Protein AF-0000000084345693 (afdb_homodimer)

Secondary structure (DSSP, 8-state):
-HHHHHHHHHHHHHHHHTTS-GGG--HHHHHHHHT--HHHHHHH-SSHHHHHHHHHHHHHHHHHTT--STTTHHHHHHHHHHHHHHTHHHHHHHHHHS-HHHHHHHHHHHHHHHHHHHHHHHTTTS---HHHHHHHHHHHHHHHHHHHHHHHHTTT-S-HHHHHHHHHHHHTTHHHHHHHHHHHHHHHHHH-/-HHHHHHHHHHHHHHHHTTS-GGG--HHHHHHHHT--HHHHHHH-SSHHHHHHHHHHHHHHHHHTT--STTTHHHHHHHHHHHHHHTHHHHHHHHHHS-HHHHHHHHHHHHHHHHHHHHHHHTTTS---HHHHHHHHHHHHHHHHHHHHHHHHTTT-S-HHHHHHHHHHHHTTHHHHHHHHHHHHHHHHHH-

Radius of gyration: 23.38 Å; Cα contacts (8 Å, |Δi|>4): 373; chains: 2; bounding box: 59×57×54 Å

Foldseek 3Di:
DLVVVLVLLLVLLLVVLVPDFPVPDALVSSCVSSVHDSVVVVVNAVTSLRSLLCSLLVLLVVQLVPQQEPVRLLVSLLSSLVSCVVSLSSNLRCLVRDDPVSVLVSQLVNQLVSQLSHLCNLCVPFDADPVLSSVLSVVVSVVSVVLVNVCVVVSVPDRSVVVSVVVCVVCPPVSNVSSVVRRVVVVVVVVD/DLVVVLVLLLVLLLVVLVPDFPVPDALVSSCVSSVHDSVVVVVNAVTSLRSLLVSLLVLLVVQLVPQQEPVRLLVSLLSSLVSCVVSLSSNLRCLVRDDPVSVLVSQLVNQLVSQLSHLCNLCVPFDADPVLSSVLSVVVSVVSVVLVNVCVVVSVPDRSVVVSVVVCVVCPPVSNVSSVVRRVVVVVVVVD

Nearest PDB structures (foldseek):
  4mk6-assembly1_A-2  TM=8.616E-01  e=8.307E-09  Listeria monocytogenes EGD-e
  2iu5-assembly1_B  TM=7.153E-01  e=4.564E-06  Lactococcus lactis subsp. lactis Il1403
  5nz0-assembly1_A-2  TM=5.981E-01  e=1.327E-05  Mycobacterium tuberculosis H37Rv
  3cjd-assembly1_B  TM=5.965E-01  e=2.900E-03  Jannaschia sp. CCS1
  3bjb-assembly2_D  TM=6.018E-01  e=1.925E-02  Rhodococcus jostii RHA1

Sequence (384 aa):
MSLTTKRALEASLKNLLLKKPLDKITINDIAEDCQINRMTFYYHFKDIYDLVEWSCIEDARKALEGKKTYDTWQQGFLQIFEAMLENKPFIMNVYRSVSREQIEIYLYKLTYELLIGVIEEKSDGMTIHEEDKKFIADFYKYAFVGLMLDWIKKNMKEDPKVIIERLVLVMNGNITRALNSFHLDSNLSKTTMSLTTKRALEASLKNLLLKKPLDKITINDIAEDCQINRMTFYYHFKDIYDLVEWSCIEDARKALEGKKTYDTWQQGFLQIFEAMLENKPFIMNVYRSVSREQIEIYLYKLTYELLIGVIEEKSDGMTIHEEDKKFIADFYKYAFVGLMLDWIKKNMKEDPKVIIERLVLVMNGNITRALNSFHLDSNLSKTT

Solvent-accessible surface area (backbone atoms only — not comparable to full-atom values): 20480 Å² total; per-residue (Å²): 108,71,65,58,50,51,49,48,52,45,51,38,48,52,56,48,44,76,74,42,57,56,82,73,61,48,67,63,57,42,19,58,71,68,71,48,56,60,66,60,50,55,74,75,29,91,46,72,64,50,47,49,46,49,46,53,47,50,52,39,53,63,43,26,67,80,36,31,38,78,91,30,36,66,58,15,51,45,32,36,48,49,49,46,58,76,39,36,66,50,50,52,36,47,61,72,56,45,56,65,64,58,51,44,53,53,45,42,55,54,43,34,56,40,42,44,44,24,49,53,61,72,41,59,95,54,67,62,57,69,68,56,55,48,48,54,28,49,41,50,29,26,19,51,45,42,52,50,52,54,39,51,74,58,68,56,67,70,58,56,68,62,54,48,54,53,46,47,43,52,45,66,68,38,66,61,48,22,51,50,43,46,30,53,49,50,54,52,60,66,73,101,110,72,65,58,49,52,49,48,50,44,52,38,49,52,54,48,44,74,74,41,57,54,82,73,62,46,67,62,57,43,20,58,74,65,71,49,55,61,65,60,51,55,73,78,30,90,46,71,63,50,46,49,46,50,46,53,48,50,51,38,54,64,43,24,68,80,32,33,37,78,90,30,36,68,58,15,52,45,31,35,48,48,48,46,57,76,38,37,67,50,50,53,36,47,61,72,57,46,56,64,65,58,51,46,53,52,45,44,56,53,45,32,57,39,42,44,44,24,50,54,62,72,41,62,94,54,65,60,57,69,68,56,56,49,48,54,29,50,41,50,29,25,20,51,46,41,52,50,51,53,38,50,74,60,67,57,67,70,58,56,67,60,54,48,54,53,48,47,43,53,46,65,67,37,64,63,49,22,51,50,43,47,30,53,49,51,53,52,59,66,74,100

Structure (mmCIF, N/CA/C/O backbone):
data_AF-0000000084345693-model_v1
#
loop_
_entity.id
_entity.type
_entity.pdbx_description
1 polymer 'Transcriptional regulator, TetR family'
#
loop_
_atom_site.group_PDB
_atom_site.id
_atom_site.type_symbol
_atom_site.label_atom_id
_atom_site.label_alt_id
_atom_site.label_comp_id
_atom_site.label_asym_id
_atom_site.label_entity_id
_atom_site.label_seq_id
_atom_site.pdbx_PDB_ins_code
_atom_site.Cartn_x
_atom_site.Cartn_y
_atom_site.Cartn_z
_atom_site.occupancy
_atom_site.B_iso_or_equiv
_atom_site.auth_seq_id
_atom_site.auth_comp_id
_atom_site.auth_asym_id
_atom_site.auth_atom_id
_atom_site.pdbx_PDB_model_num
ATOM 1 N N . MET A 1 1 ? 10.227 28.703 21.922 1 51.41 1 MET A N 1
ATOM 2 C CA . MET A 1 1 ? 11.391 28.891 21.047 1 51.41 1 MET A CA 1
ATOM 3 C C . MET A 1 1 ? 11.562 27.688 20.125 1 51.41 1 MET A C 1
ATOM 5 O O . MET A 1 1 ? 11.75 27.859 18.922 1 51.41 1 MET A O 1
ATOM 9 N N . SER A 1 2 ? 11.281 26.469 20.703 1 73.19 2 SER A N 1
ATOM 10 C CA . SER A 1 2 ? 11.555 25.219 19.984 1 73.19 2 SER A CA 1
ATOM 11 C C . SER A 1 2 ? 10.562 25 18.844 1 73.19 2 SER A C 1
ATOM 13 O O . SER A 1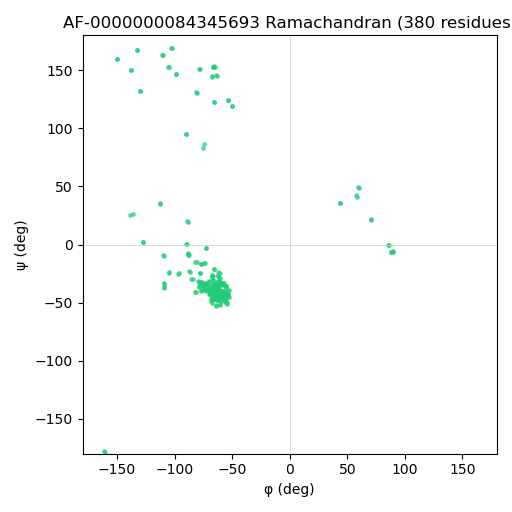 2 ? 10.969 24.766 17.703 1 73.19 2 SER A O 1
ATOM 15 N N . LEU A 1 3 ? 9.359 25.453 19.078 1 77.56 3 LEU A N 1
ATOM 16 C CA . LEU A 1 3 ? 8.352 25.219 18.047 1 77.56 3 LEU A CA 1
ATOM 17 C C . LEU A 1 3 ? 8.43 26.297 16.969 1 77.56 3 LEU A C 1
ATOM 19 O O . LEU A 1 3 ? 8.266 26.016 15.773 1 77.56 3 LEU A O 1
ATOM 23 N N . THR A 1 4 ? 8.844 27.422 17.406 1 87.06 4 THR A N 1
ATOM 24 C CA . THR A 1 4 ? 8.977 28.531 16.469 1 87.06 4 THR A CA 1
ATOM 25 C C . THR A 1 4 ? 10.109 28.266 15.469 1 87.06 4 THR A C 1
ATOM 27 O O . THR A 1 4 ? 9.961 28.516 14.273 1 87.06 4 THR A O 1
ATOM 30 N N . THR A 1 5 ? 11.148 27.75 16.016 1 91.56 5 THR A N 1
ATOM 31 C CA . THR A 1 5 ? 12.289 27.453 15.156 1 91.56 5 THR A CA 1
ATOM 32 C C . THR A 1 5 ? 11.938 26.344 14.156 1 91.56 5 THR A C 1
ATOM 34 O O . THR A 1 5 ? 12.266 26.438 12.977 1 91.56 5 THR A O 1
ATOM 37 N N . LYS A 1 6 ? 11.195 25.328 14.633 1 94.62 6 LYS A N 1
ATOM 38 C CA . LYS A 1 6 ? 10.805 24.234 13.75 1 94.62 6 LYS A CA 1
ATOM 39 C C . LYS A 1 6 ? 9.938 24.734 12.602 1 94.62 6 LYS A C 1
ATOM 41 O O . LYS A 1 6 ? 10.109 24.312 11.461 1 94.62 6 LYS A O 1
ATOM 46 N N . ARG A 1 7 ? 9.125 25.641 12.953 1 94.5 7 ARG A N 1
ATOM 47 C CA . ARG A 1 7 ? 8.227 26.188 11.938 1 94.5 7 ARG A CA 1
ATOM 48 C C . ARG A 1 7 ? 8.992 27.031 10.93 1 94.5 7 ARG A C 1
ATOM 50 O O . ARG A 1 7 ? 8.656 27.047 9.742 1 94.5 7 ARG A O 1
ATOM 57 N N . ALA A 1 8 ? 9.922 27.734 11.445 1 95.31 8 ALA A N 1
ATOM 58 C CA . ALA A 1 8 ? 10.766 28.531 10.555 1 95.31 8 ALA A CA 1
ATOM 59 C C . ALA A 1 8 ? 11.547 27.641 9.594 1 95.31 8 ALA A C 1
ATOM 61 O O . ALA A 1 8 ? 11.664 27.938 8.406 1 95.31 8 ALA A O 1
ATOM 62 N N . LEU A 1 9 ? 12.055 26.578 10.148 1 97.06 9 LEU A N 1
ATOM 63 C CA . LEU A 1 9 ? 12.797 25.625 9.328 1 97.06 9 LEU A CA 1
ATOM 64 C C . LEU A 1 9 ? 11.883 24.984 8.289 1 97.06 9 LEU A C 1
ATOM 66 O O . LEU A 1 9 ? 12.281 24.797 7.141 1 97.06 9 LEU A O 1
ATOM 70 N N . GLU A 1 10 ? 10.68 24.641 8.695 1 96.25 10 GLU A N 1
ATOM 71 C CA . GLU A 1 10 ? 9.695 24.094 7.773 1 96.25 10 GLU A CA 1
ATOM 72 C C . GLU A 1 10 ? 9.383 25.078 6.648 1 96.25 10 GLU A C 1
ATOM 74 O O . GLU A 1 10 ? 9.328 24.688 5.48 1 96.25 10 GLU A O 1
ATOM 79 N N . ALA A 1 11 ? 9.172 26.328 7.047 1 95.94 11 ALA A N 1
ATOM 80 C CA . ALA A 1 11 ? 8.859 27.359 6.062 1 95.94 11 ALA A CA 1
ATOM 81 C C . ALA A 1 11 ? 10 27.516 5.062 1 95.94 11 ALA A C 1
ATOM 83 O O . ALA A 1 11 ? 9.773 27.688 3.865 1 95.94 11 ALA A O 1
ATOM 84 N N . SER A 1 12 ? 11.172 27.5 5.602 1 97.25 12 SER A N 1
ATOM 85 C CA . SER A 1 12 ? 12.352 27.594 4.742 1 97.25 12 SER A CA 1
ATOM 86 C C . SER A 1 12 ? 12.422 26.438 3.764 1 97.25 12 SER A C 1
ATOM 88 O O . SER A 1 12 ? 12.664 26.625 2.57 1 97.25 12 SER A O 1
ATOM 90 N N . LEU A 1 13 ? 12.219 25.219 4.266 1 97.06 13 LEU A N 1
ATOM 91 C CA . LEU A 1 13 ? 12.211 24.016 3.42 1 97.06 13 LEU A CA 1
ATOM 92 C C . LEU A 1 13 ? 11.203 24.156 2.287 1 97.06 13 LEU A C 1
ATOM 94 O O . LEU A 1 13 ? 11.531 23.922 1.123 1 97.06 13 LEU A O 1
ATOM 98 N N . LYS A 1 14 ? 10.031 24.531 2.609 1 95.44 14 LYS A N 1
ATOM 99 C CA . LYS A 1 14 ? 8.961 24.641 1.623 1 95.44 14 LYS A CA 1
ATOM 100 C C . LYS A 1 14 ? 9.289 25.703 0.575 1 95.44 14 LYS A C 1
ATOM 102 O O . LYS A 1 14 ? 9 25.516 -0.611 1 95.44 14 LYS A O 1
ATOM 107 N N . ASN A 1 15 ? 9.898 26.781 1.023 1 95.69 15 ASN A N 1
ATOM 108 C CA . ASN A 1 15 ? 10.32 27.828 0.103 1 95.69 15 ASN A CA 1
ATOM 109 C C . ASN A 1 15 ? 11.406 27.344 -0.852 1 95.69 15 ASN A C 1
ATOM 111 O O . ASN A 1 15 ? 11.352 27.625 -2.051 1 95.69 15 ASN A O 1
ATOM 115 N N . LEU A 1 16 ? 12.367 26.688 -0.306 1 96.5 16 LEU A N 1
ATOM 116 C CA . LEU A 1 16 ? 13.477 26.188 -1.108 1 96.5 16 LEU A CA 1
ATOM 117 C C . LEU A 1 16 ? 13 25.156 -2.115 1 96.5 16 LEU A C 1
ATOM 119 O O . LEU A 1 16 ? 13.523 25.078 -3.23 1 96.5 16 LEU A O 1
ATOM 123 N N . LEU A 1 17 ? 12.008 24.359 -1.744 1 94.88 17 LEU A N 1
ATOM 124 C CA . LEU A 1 17 ? 11.484 23.297 -2.598 1 94.88 17 LEU A CA 1
ATOM 125 C C . LEU A 1 17 ? 10.812 23.875 -3.836 1 94.88 17 LEU A C 1
ATOM 127 O O . LEU A 1 17 ? 10.617 23.172 -4.832 1 94.88 17 LEU A O 1
ATOM 131 N N . LEU A 1 18 ? 10.414 25.141 -3.764 1 93.81 18 LEU A N 1
ATOM 132 C CA . LEU A 1 18 ? 9.844 25.812 -4.922 1 93.81 18 LEU A CA 1
ATOM 133 C C . LEU A 1 18 ? 10.922 26.141 -5.949 1 93.81 18 LEU A C 1
ATOM 135 O O . LEU A 1 18 ? 10.617 26.391 -7.117 1 93.81 18 LEU A O 1
ATOM 139 N N . LYS A 1 19 ? 12.156 26.078 -5.484 1 94.31 19 LYS A N 1
ATOM 140 C CA . LYS A 1 19 ? 13.258 26.531 -6.324 1 94.31 19 LYS A CA 1
ATOM 141 C C . LYS A 1 19 ? 14.109 25.375 -6.812 1 94.31 19 LYS A C 1
ATOM 143 O O . LYS A 1 19 ? 14.703 25.438 -7.891 1 94.31 19 LYS A O 1
ATOM 148 N N . LYS A 1 20 ? 14.25 24.359 -6.039 1 94.62 20 LYS A N 1
ATOM 149 C CA . LYS A 1 20 ? 15.086 23.219 -6.41 1 94.62 20 LYS A CA 1
ATOM 150 C C . LYS A 1 20 ? 14.562 21.922 -5.781 1 94.62 20 LYS A C 1
ATOM 152 O O . LYS A 1 20 ? 13.828 21.969 -4.793 1 94.62 20 LYS A O 1
ATOM 157 N N . PRO A 1 21 ? 14.992 20.797 -6.398 1 94.88 21 PRO A N 1
ATOM 158 C CA . PRO A 1 21 ? 14.547 19.516 -5.852 1 94.88 21 PRO A CA 1
ATOM 159 C C . PRO A 1 21 ? 15.109 19.234 -4.465 1 94.88 21 PRO A C 1
ATOM 161 O O . PRO A 1 21 ? 16.172 19.75 -4.109 1 94.88 21 PRO A O 1
ATOM 164 N N . LEU A 1 22 ? 14.344 18.453 -3.758 1 95 22 LEU A N 1
ATOM 165 C CA . LEU A 1 22 ? 14.656 18.141 -2.367 1 95 22 LEU A CA 1
ATOM 166 C C . LEU A 1 22 ? 16.078 17.609 -2.234 1 95 22 LEU A C 1
ATOM 168 O O . LEU A 1 22 ? 16.781 17.938 -1.284 1 95 22 LEU A O 1
ATOM 172 N N . ASP A 1 23 ? 16.516 16.766 -3.197 1 93.12 23 ASP A N 1
ATOM 173 C CA . ASP A 1 23 ? 17.812 16.094 -3.094 1 93.12 23 ASP A CA 1
ATOM 174 C C . ASP A 1 23 ? 18.953 17.062 -3.334 1 93.12 23 ASP A C 1
ATOM 176 O O . ASP A 1 23 ? 20.125 16.734 -3.119 1 93.12 23 ASP A O 1
ATOM 180 N N . LYS A 1 24 ? 18.688 18.25 -3.629 1 95.69 24 LYS A N 1
ATOM 181 C CA . LYS A 1 24 ? 19.688 19.281 -3.857 1 95.69 24 LYS A CA 1
ATOM 182 C C . LYS A 1 24 ? 19.688 20.312 -2.725 1 95.69 24 LYS A C 1
ATOM 184 O O . LYS A 1 24 ? 20.531 21.219 -2.695 1 95.69 24 LYS A O 1
ATOM 189 N N . ILE A 1 25 ? 18.719 20.234 -1.863 1 96.88 25 ILE A N 1
ATOM 190 C CA . ILE A 1 25 ? 18.656 21.141 -0.722 1 96.88 25 ILE A CA 1
ATOM 191 C C . ILE A 1 25 ? 19.578 20.656 0.387 1 96.88 25 ILE A C 1
ATOM 193 O O . ILE A 1 25 ? 19.562 19.469 0.735 1 96.88 25 ILE A O 1
ATOM 197 N N . THR A 1 26 ? 20.406 21.531 0.919 1 96.12 26 THR A N 1
ATOM 198 C CA . THR A 1 26 ? 21.312 21.188 2.004 1 96.12 26 THR A CA 1
ATOM 199 C C . THR A 1 26 ? 20.891 21.859 3.305 1 96.12 26 THR A C 1
ATOM 201 O O . THR A 1 26 ? 20.062 22.781 3.291 1 96.12 26 THR A O 1
ATOM 204 N N . ILE A 1 27 ? 21.438 21.328 4.359 1 97 27 ILE A N 1
ATOM 205 C CA . ILE A 1 27 ? 21.188 21.953 5.656 1 97 27 ILE A CA 1
ATOM 206 C C . ILE A 1 27 ? 21.719 23.391 5.656 1 97 27 ILE A C 1
ATOM 208 O O . ILE A 1 27 ? 21.109 24.281 6.258 1 97 27 ILE A O 1
ATOM 212 N N . ASN A 1 28 ? 22.797 23.562 4.953 1 96.38 28 ASN A N 1
ATOM 213 C CA . ASN A 1 28 ? 23.344 24.906 4.832 1 96.38 28 ASN A CA 1
ATOM 214 C C . ASN A 1 28 ? 22.359 25.844 4.137 1 96.38 28 ASN A C 1
ATOM 216 O O . ASN A 1 28 ? 22.234 27.016 4.523 1 96.38 28 ASN A O 1
ATOM 220 N N . ASP A 1 29 ? 21.719 25.438 3.125 1 97.31 29 ASP A N 1
ATOM 221 C CA . ASP A 1 29 ? 20.703 26.25 2.436 1 97.31 29 ASP A CA 1
ATOM 222 C C . ASP A 1 29 ? 19.625 26.703 3.4 1 97.31 29 ASP A C 1
ATOM 224 O O . ASP A 1 29 ? 19.234 27.875 3.4 1 97.31 29 ASP A O 1
ATOM 228 N N . ILE A 1 30 ? 19.156 25.781 4.219 1 97.31 30 ILE A N 1
ATOM 229 C CA . ILE A 1 30 ? 18.078 26.047 5.152 1 97.31 30 ILE A CA 1
ATOM 230 C C . ILE A 1 30 ? 18.547 27.016 6.238 1 97.31 30 ILE A C 1
ATOM 232 O O . ILE A 1 30 ? 17.859 27.984 6.566 1 97.31 30 ILE A O 1
ATOM 236 N N . ALA A 1 31 ? 19.719 26.656 6.785 1 96.56 31 ALA A N 1
ATOM 237 C CA . ALA A 1 31 ? 20.281 27.5 7.836 1 96.56 31 ALA A CA 1
ATOM 238 C C . ALA A 1 31 ? 20.5 28.938 7.348 1 96.56 31 ALA A C 1
ATOM 240 O O . ALA A 1 31 ? 20.172 29.891 8.055 1 96.56 31 ALA A O 1
ATOM 241 N N . GLU A 1 32 ? 21.031 29.094 6.18 1 96.69 32 GLU A N 1
ATOM 242 C CA . GLU A 1 32 ? 21.266 30.406 5.59 1 96.69 32 GLU A CA 1
ATOM 243 C C . GLU A 1 32 ? 19.969 31.156 5.367 1 96.69 32 GLU A C 1
ATOM 245 O O . GLU A 1 32 ? 19.859 32.344 5.672 1 96.69 32 GLU A O 1
ATOM 250 N N . ASP A 1 33 ? 19 30.469 4.883 1 96.19 33 ASP A N 1
ATOM 251 C CA . ASP A 1 33 ? 17.703 31.062 4.605 1 96.19 33 ASP A CA 1
ATOM 252 C C . ASP A 1 33 ? 17.031 31.562 5.891 1 96.19 33 ASP A C 1
ATOM 254 O O . ASP A 1 33 ? 16.359 32.594 5.891 1 96.19 33 ASP A O 1
ATOM 258 N N . CYS A 1 34 ? 17.219 30.828 6.949 1 95.88 34 CYS A N 1
ATOM 259 C CA . CYS A 1 34 ? 16.625 31.156 8.234 1 95.88 34 CYS A CA 1
ATOM 260 C C . CYS A 1 34 ? 17.547 32.094 9.039 1 95.88 34 CYS A C 1
ATOM 262 O O . CYS A 1 34 ? 17.172 32.531 10.117 1 95.88 34 CYS A O 1
ATOM 264 N N . GLN A 1 35 ? 18.75 32.281 8.492 1 95.06 35 GLN A N 1
ATOM 265 C CA . GLN A 1 35 ? 19.734 33.125 9.172 1 95.06 35 GLN A CA 1
ATOM 266 C C . GLN A 1 35 ? 20.062 32.562 10.555 1 95.06 35 GLN A C 1
ATOM 268 O O . GLN A 1 35 ? 20.016 33.281 11.547 1 95.06 35 GLN A O 1
ATOM 273 N N . ILE A 1 36 ? 20.328 31.281 10.555 1 94.19 36 ILE A N 1
ATOM 274 C CA . ILE A 1 36 ? 20.719 30.609 11.789 1 94.19 36 ILE A CA 1
ATOM 275 C C . ILE A 1 36 ? 21.953 29.75 11.531 1 94.19 36 ILE A C 1
ATOM 277 O O . ILE A 1 36 ? 22.375 29.578 10.383 1 94.19 36 ILE A O 1
ATOM 281 N N . ASN A 1 37 ? 22.531 29.328 12.594 1 92.56 37 ASN A N 1
ATOM 282 C CA . ASN A 1 37 ? 23.656 28.406 12.516 1 92.56 37 ASN A CA 1
ATOM 283 C C . ASN A 1 37 ? 23.188 26.984 12.234 1 92.56 37 ASN A C 1
ATOM 285 O O . ASN A 1 37 ? 22.109 26.578 12.68 1 92.56 37 ASN A O 1
ATOM 289 N N . ARG A 1 38 ? 24.078 26.188 11.555 1 93.69 38 ARG A N 1
ATOM 290 C CA . ARG A 1 38 ? 23.75 24.797 11.242 1 93.69 38 ARG A CA 1
ATOM 291 C C . ARG A 1 38 ? 23.547 23.984 12.516 1 93.69 38 ARG A C 1
ATOM 293 O O . ARG A 1 38 ? 22.75 23.047 12.539 1 93.69 38 ARG A O 1
ATOM 300 N N . MET A 1 39 ? 24.188 24.406 13.578 1 94.19 39 MET A N 1
ATOM 301 C CA . MET A 1 39 ? 24.078 23.703 14.852 1 94.19 39 MET A CA 1
ATOM 302 C C . MET A 1 39 ? 22.656 23.797 15.398 1 94.19 39 MET A C 1
ATOM 304 O O . MET A 1 39 ? 22.172 22.859 16.031 1 94.19 39 MET A O 1
ATOM 308 N N . THR A 1 40 ? 22.109 24.906 15.109 1 94.5 40 THR A N 1
ATOM 309 C CA . THR A 1 40 ? 20.719 25.078 15.531 1 94.5 40 THR A CA 1
ATOM 310 C C . THR A 1 40 ? 19.812 24.094 14.82 1 94.5 40 THR A C 1
ATOM 312 O O . THR A 1 40 ? 18.875 23.562 15.422 1 94.5 40 THR A O 1
ATOM 315 N N . PHE A 1 41 ? 20.062 23.828 13.5 1 96.62 41 PHE A N 1
ATOM 316 C CA . PHE A 1 41 ? 19.297 22.828 12.766 1 96.62 41 PHE A CA 1
ATOM 317 C C . PHE A 1 41 ? 19.406 21.469 13.445 1 96.62 41 PHE A C 1
ATOM 319 O O . PHE A 1 41 ? 18.391 20.797 13.664 1 96.62 41 PHE A O 1
ATOM 326 N N . TYR A 1 42 ? 20.578 21.125 13.922 1 95 42 TYR A N 1
ATOM 327 C CA . TYR A 1 42 ? 20.844 19.797 14.461 1 95 42 TYR A CA 1
ATOM 328 C C . TYR A 1 42 ? 20.266 19.625 15.852 1 95 42 TYR A C 1
ATOM 330 O O . TYR A 1 42 ? 20.109 18.516 16.344 1 95 42 TYR A O 1
ATOM 338 N N . TYR A 1 43 ? 19.969 20.75 16.422 1 95.12 43 TYR A N 1
ATOM 339 C CA . TYR A 1 43 ? 19.266 20.703 17.703 1 95.12 43 TYR A CA 1
ATOM 340 C C . TYR A 1 43 ? 17.859 20.156 17.547 1 95.12 43 TYR A C 1
ATOM 342 O O . TYR A 1 43 ? 17.312 19.531 18.453 1 95.12 43 TYR A O 1
ATOM 350 N N . HIS A 1 44 ? 17.328 20.344 16.375 1 95.69 44 HIS A N 1
ATOM 351 C CA . HIS A 1 44 ? 15.93 20.031 16.156 1 95.69 44 HIS A CA 1
ATOM 352 C C . HIS A 1 44 ? 15.766 18.797 15.273 1 95.69 44 HIS A C 1
ATOM 354 O O . HIS A 1 44 ? 14.836 18.016 15.461 1 95.69 44 HIS A O 1
ATOM 360 N N . PHE A 1 45 ? 16.641 18.672 14.289 1 96.88 45 PHE A N 1
ATOM 361 C CA . PHE A 1 45 ? 16.484 17.594 13.312 1 96.88 45 PHE A CA 1
ATOM 362 C C . PHE A 1 45 ? 17.828 16.953 13.008 1 96.88 45 PHE A C 1
ATOM 364 O O . PHE A 1 45 ? 18.859 17.625 13 1 96.88 45 PHE A O 1
ATOM 371 N N . LYS A 1 46 ? 17.75 15.625 12.672 1 96.19 46 LYS A N 1
ATOM 372 C CA . LYS A 1 46 ? 18.969 14.875 12.359 1 96.19 46 LYS A CA 1
ATOM 373 C C . LYS A 1 46 ? 19.438 15.164 10.945 1 96.19 46 LYS A C 1
ATOM 375 O O . LYS A 1 46 ? 20.641 15.172 10.672 1 96.19 46 LYS A O 1
ATOM 380 N N . ASP A 1 47 ? 18.594 15.344 10.031 1 94.88 47 ASP A N 1
ATOM 381 C CA . ASP A 1 47 ? 18.859 15.625 8.625 1 94.88 47 ASP A CA 1
ATOM 382 C C . ASP A 1 47 ? 17.641 16.234 7.941 1 94.88 47 ASP A C 1
ATOM 384 O O . ASP A 1 47 ? 16.625 16.516 8.594 1 94.88 47 ASP A O 1
ATOM 388 N N . ILE A 1 48 ? 17.734 16.484 6.734 1 94.44 48 ILE A N 1
ATOM 389 C CA . ILE A 1 48 ? 16.672 17.125 5.961 1 94.44 48 ILE A CA 1
ATOM 390 C C . ILE A 1 48 ? 15.438 16.234 5.938 1 94.44 48 ILE A C 1
ATOM 392 O O . ILE A 1 48 ? 14.312 16.734 5.992 1 94.44 48 ILE A O 1
ATOM 396 N N . TYR A 1 49 ? 15.609 14.961 5.961 1 91.81 49 TYR A N 1
ATOM 397 C CA . TYR A 1 49 ? 14.5 14.031 5.875 1 91.81 49 TYR A CA 1
ATOM 398 C C . TYR A 1 49 ? 13.719 13.984 7.18 1 91.81 49 TYR A C 1
ATOM 400 O O . TYR A 1 49 ? 12.5 13.781 7.176 1 91.81 49 TYR A O 1
ATOM 408 N N . ASP A 1 50 ? 14.438 14.117 8.164 1 94.19 50 ASP A N 1
ATOM 409 C CA . ASP A 1 50 ? 13.773 14.266 9.453 1 94.19 50 ASP A CA 1
ATOM 410 C C . ASP A 1 50 ? 12.859 15.484 9.469 1 94.19 50 ASP A C 1
ATOM 412 O O . ASP A 1 50 ? 11.734 15.422 9.969 1 94.19 50 ASP A O 1
ATOM 416 N N . LEU A 1 51 ? 13.352 16.578 8.953 1 95.88 51 LEU A N 1
ATOM 417 C CA . LEU A 1 51 ? 12.562 17.797 8.828 1 95.88 51 LEU A CA 1
ATOM 418 C C . LEU A 1 51 ? 11.359 17.578 7.926 1 95.88 51 LEU A C 1
ATOM 420 O O . LEU A 1 51 ? 10.25 18.031 8.234 1 95.88 51 LEU A O 1
ATOM 424 N N . VAL A 1 52 ? 11.5 16.891 6.832 1 94.44 52 VAL A N 1
ATOM 425 C CA . VAL A 1 52 ? 10.414 16.578 5.898 1 94.44 52 VAL A CA 1
ATOM 426 C C . VAL A 1 52 ? 9.336 15.766 6.609 1 94.44 52 VAL A C 1
ATOM 428 O O . VAL A 1 52 ? 8.148 16.094 6.527 1 94.44 52 VAL A O 1
ATOM 431 N N . GLU A 1 53 ? 9.758 14.734 7.242 1 92.12 53 GLU A N 1
ATOM 432 C CA . GLU A 1 53 ? 8.828 13.883 7.973 1 92.12 53 GLU A CA 1
ATOM 433 C C . GLU A 1 53 ? 8.016 14.688 8.984 1 92.12 53 GLU A C 1
ATOM 435 O O . GLU A 1 53 ? 6.793 14.578 9.039 1 92.12 53 GLU A O 1
ATOM 440 N N . TRP A 1 54 ? 8.711 15.422 9.734 1 92.75 54 TRP A N 1
ATOM 441 C CA . TRP A 1 54 ? 8.047 16.25 10.742 1 92.75 54 TRP A CA 1
ATOM 442 C C . TRP A 1 54 ? 7.055 17.203 10.094 1 92.75 54 TRP A C 1
ATOM 444 O O . TRP A 1 54 ? 5.934 17.375 10.57 1 92.75 54 TRP A O 1
ATOM 454 N N . SER A 1 55 ? 7.465 17.844 9.047 1 93.06 55 SER A N 1
ATOM 455 C CA . SER A 1 55 ? 6.621 18.797 8.336 1 93.06 55 SER A CA 1
ATOM 456 C C . SER A 1 55 ? 5.332 18.141 7.855 1 93.06 55 SER A C 1
ATOM 458 O O . SER A 1 55 ? 4.246 18.688 8.023 1 93.06 55 SER A O 1
ATOM 460 N N . CYS A 1 56 ? 5.469 16.984 7.277 1 87.88 56 CYS A N 1
ATOM 461 C CA . CYS A 1 56 ? 4.312 16.25 6.766 1 87.88 56 CYS A CA 1
ATOM 462 C C . CYS A 1 56 ? 3.357 15.883 7.895 1 87.88 56 CYS A C 1
ATOM 464 O O . CYS A 1 56 ? 2.15 16.109 7.789 1 87.88 56 CYS A O 1
ATOM 466 N N . ILE A 1 57 ? 3.891 15.383 8.906 1 85.12 57 ILE A N 1
ATOM 467 C CA . ILE A 1 57 ? 3.084 14.914 10.031 1 85.12 57 ILE A CA 1
ATOM 468 C C . ILE A 1 57 ? 2.396 16.094 10.703 1 85.12 57 ILE A C 1
ATOM 470 O O . ILE A 1 57 ? 1.202 16.047 11.008 1 85.12 57 ILE A O 1
ATOM 474 N N . GLU A 1 58 ? 3.164 17.094 10.867 1 88.44 58 GLU A N 1
ATOM 475 C CA . GLU A 1 58 ? 2.623 18.281 11.523 1 88.44 58 GLU A CA 1
ATOM 476 C C . GLU A 1 58 ? 1.509 18.906 10.695 1 88.44 58 GLU A C 1
ATOM 478 O O . GLU A 1 58 ? 0.472 19.312 11.234 1 88.44 58 GLU A O 1
ATOM 483 N N . ASP A 1 59 ? 1.697 19.047 9.422 1 87.56 59 ASP A N 1
ATOM 484 C CA . ASP A 1 59 ? 0.678 19.609 8.531 1 87.56 59 ASP A CA 1
ATOM 485 C C . ASP A 1 59 ? -0.592 18.75 8.555 1 87.56 59 ASP A C 1
ATOM 487 O O . ASP A 1 59 ? -1.701 19.297 8.594 1 87.56 59 ASP A O 1
ATOM 491 N N . ALA A 1 60 ? -0.405 17.5 8.523 1 83.62 60 ALA A N 1
ATOM 492 C CA . ALA A 1 60 ? -1.538 16.578 8.547 1 83.62 60 ALA A CA 1
ATOM 493 C C . ALA A 1 60 ? -2.279 16.656 9.883 1 83.62 60 ALA A C 1
ATOM 495 O O . ALA A 1 60 ? -3.512 16.609 9.914 1 83.62 60 ALA A O 1
ATOM 496 N N . ARG A 1 61 ? -1.528 16.656 10.914 1 84 61 ARG A N 1
ATOM 497 C CA . ARG A 1 61 ? -2.127 16.75 12.242 1 84 61 ARG A CA 1
ATOM 498 C C . ARG A 1 61 ? -2.961 18.031 12.367 1 84 61 ARG A C 1
ATOM 500 O O . ARG A 1 61 ? -4.066 18 12.914 1 84 61 ARG A O 1
ATOM 507 N N . LYS A 1 62 ? -2.375 19.094 11.898 1 87.5 62 LYS A N 1
ATOM 508 C CA . LYS A 1 62 ? -3.098 20.375 11.922 1 87.5 62 LYS A CA 1
ATOM 509 C C . LYS A 1 62 ? -4.387 20.281 11.117 1 87.5 62 LYS A C 1
ATOM 511 O O . LYS A 1 62 ? -5.422 20.812 11.523 1 87.5 62 LYS A O 1
ATOM 516 N N . ALA A 1 63 ? -4.289 19.609 10.023 1 85.94 63 ALA A N 1
ATOM 517 C CA . ALA A 1 63 ? -5.441 19.484 9.141 1 85.94 63 ALA A CA 1
ATOM 518 C C . ALA A 1 63 ? -6.516 18.594 9.758 1 85.94 63 ALA A C 1
ATOM 520 O O . ALA A 1 63 ? -7.711 18.844 9.594 1 85.94 63 ALA A O 1
ATOM 521 N N . LEU A 1 64 ? -6.18 17.469 10.383 1 83.31 64 LEU A N 1
ATOM 522 C CA . LEU A 1 64 ? -7.102 16.5 10.969 1 83.31 64 LEU A CA 1
ATOM 523 C C . LEU A 1 64 ? -7.938 17.141 12.07 1 83.31 64 LEU A C 1
ATOM 525 O O . LEU A 1 64 ? -9.094 16.766 12.273 1 83.31 64 LEU A O 1
ATOM 529 N N . GLU A 1 65 ? -7.508 18.172 12.68 1 76.25 65 GLU A N 1
ATOM 530 C CA . GLU A 1 65 ? -8.242 18.969 13.664 1 76.25 65 GLU A CA 1
ATOM 531 C C . GLU A 1 65 ? -8.992 18.062 14.648 1 76.25 65 GLU A C 1
ATOM 533 O O . GLU A 1 65 ? -10.156 18.312 14.953 1 76.25 65 GLU A O 1
ATOM 538 N N . GLY A 1 66 ? -8.477 16.984 15 1 73.88 66 GLY A N 1
ATOM 539 C CA . GLY A 1 66 ? -9.086 16.125 15.992 1 73.88 66 GLY A CA 1
ATOM 540 C C . GLY A 1 66 ? -10.125 15.18 15.414 1 73.88 66 GLY A C 1
ATOM 541 O O . GLY A 1 66 ? -10.82 14.477 16.156 1 73.88 66 GLY A O 1
ATOM 542 N N . LYS A 1 67 ? -10.281 15.305 14.172 1 77.06 67 LYS A N 1
ATOM 543 C CA . LYS A 1 67 ? -11.234 14.406 13.531 1 77.06 67 LYS A CA 1
ATOM 544 C C . LYS A 1 67 ? -10.672 13 13.398 1 77.06 67 LYS A C 1
ATOM 546 O O . LYS A 1 67 ? -10.062 12.656 12.383 1 77.06 67 LYS A O 1
ATOM 551 N N . LYS A 1 68 ? -10.844 12.203 14.43 1 79.31 68 LYS A N 1
ATOM 552 C CA . LYS A 1 68 ? -10.312 10.844 14.43 1 79.31 68 LYS A CA 1
ATOM 553 C C . LYS A 1 68 ? -11.305 9.859 15.031 1 79.31 68 LYS A C 1
ATOM 555 O O . LYS A 1 68 ? -10.914 8.82 15.57 1 79.31 68 LYS A O 1
ATOM 560 N N . THR A 1 69 ? -12.547 10.312 14.906 1 80.62 69 THR A N 1
ATOM 561 C CA . THR A 1 69 ? -13.578 9.414 15.43 1 80.62 69 THR A CA 1
ATOM 562 C C . THR A 1 69 ? -14.266 8.672 14.289 1 80.62 69 THR A C 1
ATOM 564 O O . THR A 1 69 ? -14.133 9.047 13.125 1 80.62 69 THR A O 1
ATOM 567 N N . TYR A 1 70 ? -15.031 7.703 14.695 1 80.69 70 TYR A N 1
ATOM 568 C CA . TYR A 1 70 ? -15.742 6.863 13.734 1 80.69 70 TYR A CA 1
ATOM 569 C C . TYR A 1 70 ? -16.719 7.688 12.898 1 80.69 70 TYR A C 1
ATOM 571 O O . TYR A 1 70 ? -16.891 7.426 11.711 1 80.69 70 TYR A O 1
ATOM 579 N N . ASP A 1 71 ? -17.219 8.703 13.531 1 84.44 71 ASP A N 1
ATOM 580 C CA . ASP A 1 71 ? -18.25 9.492 12.852 1 84.44 71 ASP A CA 1
ATOM 581 C C . ASP A 1 71 ? -17.609 10.609 12.016 1 84.44 71 ASP A C 1
ATOM 583 O O . ASP A 1 71 ? -18.281 11.219 11.18 1 84.44 71 ASP A O 1
ATOM 587 N N . THR A 1 72 ? -16.297 10.789 12.203 1 86.56 72 THR A N 1
ATOM 588 C CA . THR A 1 72 ? -15.703 11.961 11.562 1 86.56 72 THR A CA 1
ATOM 589 C C . THR A 1 72 ? -14.5 11.562 10.719 1 86.56 72 THR A C 1
ATOM 591 O O . THR A 1 72 ? -13.852 12.414 10.109 1 86.56 72 THR A O 1
ATOM 594 N N . TRP A 1 73 ? -14.188 10.266 10.648 1 85.88 73 TRP A N 1
ATOM 595 C CA . TRP A 1 73 ? -12.969 9.812 9.977 1 85.88 73 TRP A CA 1
ATOM 596 C C . TRP A 1 73 ? -12.961 10.25 8.516 1 85.88 73 TRP A C 1
ATOM 598 O O . TRP A 1 73 ? -11.906 10.555 7.961 1 85.88 73 TRP A O 1
ATOM 608 N N . GLN A 1 74 ? -14.102 10.281 7.879 1 88.88 74 GLN A N 1
ATOM 609 C CA . GLN A 1 74 ? -14.188 10.68 6.48 1 88.88 74 GLN A CA 1
ATOM 610 C C . GLN A 1 74 ? -13.758 12.133 6.293 1 88.88 74 GLN A C 1
ATOM 612 O O . GLN A 1 74 ? -13.055 12.461 5.34 1 88.88 74 GLN A O 1
ATOM 617 N N . GLN A 1 75 ? -14.234 12.953 7.203 1 89.56 75 GLN A N 1
ATOM 618 C CA . GLN A 1 75 ? -13.844 14.359 7.172 1 89.56 75 GLN A CA 1
ATOM 619 C C . GLN A 1 75 ? -12.352 14.531 7.449 1 89.56 75 GLN A C 1
ATOM 621 O O . GLN A 1 75 ? -11.695 15.375 6.84 1 89.56 75 GLN A O 1
ATOM 626 N N . GLY A 1 76 ? -11.906 13.758 8.367 1 88.62 76 GLY A N 1
ATOM 627 C CA . GLY A 1 76 ? -10.484 13.781 8.664 1 88.62 76 GLY A CA 1
ATOM 628 C C . GLY A 1 76 ? -9.617 13.438 7.473 1 88.62 76 GLY A C 1
ATOM 629 O O . GLY A 1 76 ? -8.672 14.164 7.16 1 88.62 76 GLY A O 1
ATOM 630 N N . PHE A 1 77 ? -9.953 12.383 6.766 1 90 77 PHE A N 1
ATOM 631 C CA . PHE A 1 77 ? -9.188 11.961 5.594 1 90 77 PHE A CA 1
ATOM 632 C C . PHE A 1 77 ? -9.289 13 4.484 1 90 77 PHE A C 1
ATOM 634 O O . PHE A 1 77 ? -8.305 13.281 3.795 1 90 77 PHE A O 1
ATOM 641 N N . LEU A 1 78 ? -10.5 13.523 4.328 1 93.44 78 LEU A N 1
ATOM 642 C CA . LEU A 1 78 ? -10.672 14.57 3.324 1 93.44 78 LEU A CA 1
ATOM 643 C C . LEU A 1 78 ? -9.773 15.766 3.629 1 93.44 78 LEU A C 1
ATOM 645 O O . LEU A 1 78 ? -9.117 16.297 2.73 1 93.44 78 LEU A O 1
ATOM 649 N N . GLN A 1 79 ? -9.703 16.156 4.832 1 92 79 GLN A N 1
ATOM 650 C CA . GLN A 1 79 ? -8.883 17.297 5.242 1 92 79 GLN A CA 1
ATOM 651 C C . GLN A 1 79 ? -7.402 17.031 4.973 1 92 79 GLN A C 1
ATOM 653 O O . GLN A 1 79 ? -6.652 17.938 4.629 1 92 79 GLN A O 1
ATOM 658 N N . ILE A 1 80 ? -7.016 15.766 5.145 1 90.75 80 ILE A N 1
ATOM 659 C CA . ILE A 1 80 ? -5.633 15.406 4.855 1 90.75 80 ILE A CA 1
ATOM 660 C C . ILE A 1 80 ? -5.348 15.594 3.369 1 90.75 80 ILE A C 1
ATOM 662 O O . ILE A 1 80 ? -4.336 16.188 2.994 1 90.75 80 ILE A O 1
ATOM 666 N N . PHE A 1 81 ? -6.246 15.094 2.525 1 93.88 81 PHE A N 1
ATOM 667 C CA . PHE A 1 81 ? -6.102 15.266 1.086 1 93.88 81 PHE A CA 1
ATOM 668 C C . PHE A 1 81 ? -6.047 16.75 0.72 1 93.88 81 PHE A C 1
ATOM 670 O O . PHE A 1 81 ? -5.219 17.156 -0.093 1 93.88 81 PHE A O 1
ATOM 677 N N . GLU A 1 82 ? -6.879 17.453 1.35 1 93.44 82 GLU A N 1
ATOM 678 C CA . GLU A 1 82 ? -6.941 18.891 1.06 1 93.44 82 GLU A CA 1
ATOM 679 C C . GLU A 1 82 ? -5.664 19.594 1.509 1 93.44 82 GLU A C 1
ATOM 681 O O . GLU A 1 82 ? -5.168 20.484 0.819 1 93.44 82 GLU A O 1
ATOM 686 N N . ALA A 1 83 ? -5.203 19.219 2.633 1 91.12 83 ALA A N 1
ATOM 687 C CA . ALA A 1 83 ? -3.949 19.797 3.123 1 91.12 83 ALA A CA 1
ATOM 688 C C . ALA A 1 83 ? -2.801 19.484 2.168 1 91.12 83 ALA A C 1
ATOM 690 O O . ALA A 1 83 ? -1.929 20.328 1.943 1 91.12 83 ALA A O 1
ATOM 691 N N . MET A 1 84 ? -2.752 18.297 1.663 1 93.12 84 MET A N 1
ATOM 692 C CA . MET A 1 84 ? -1.735 17.906 0.687 1 93.12 84 MET A CA 1
ATOM 693 C C . MET A 1 84 ? -1.862 18.75 -0.585 1 93.12 84 MET A C 1
ATOM 695 O O . MET A 1 84 ? -0.857 19.172 -1.152 1 93.12 84 MET A O 1
ATOM 699 N N . LEU A 1 85 ? -3.107 18.906 -0.963 1 93.88 85 LEU A N 1
ATOM 700 C CA . LEU A 1 85 ? -3.354 19.703 -2.162 1 93.88 85 LEU A CA 1
ATOM 701 C C . LEU A 1 85 ? -2.879 21.141 -1.967 1 93.88 85 LEU A C 1
ATOM 703 O O . LEU A 1 85 ? -2.303 21.734 -2.879 1 93.88 85 LEU A O 1
ATOM 707 N N . GLU A 1 86 ? -3.107 21.703 -0.832 1 91.81 86 GLU A N 1
ATOM 708 C CA . GLU A 1 86 ? -2.691 23.062 -0.502 1 91.81 86 GLU A CA 1
ATOM 709 C C . GLU A 1 86 ? -1.173 23.203 -0.566 1 91.81 86 GLU A C 1
ATOM 711 O O . GLU A 1 86 ? -0.658 24.297 -0.854 1 91.81 86 GLU A O 1
ATOM 716 N N . ASN A 1 87 ? -0.487 22.156 -0.32 1 91.75 87 ASN A N 1
ATOM 717 C CA . ASN A 1 87 ? 0.971 22.141 -0.355 1 91.75 87 ASN A CA 1
ATOM 718 C C . ASN A 1 87 ? 1.499 21.281 -1.497 1 91.75 87 ASN A C 1
ATOM 720 O O . ASN A 1 87 ? 2.488 20.562 -1.334 1 91.75 87 ASN A O 1
ATOM 724 N N . LYS A 1 88 ? 0.824 21.297 -2.564 1 94.5 88 LYS A N 1
ATOM 725 C CA . LYS A 1 88 ? 1.076 20.391 -3.689 1 94.5 88 LYS A CA 1
ATOM 726 C C . LYS A 1 88 ? 2.535 20.453 -4.129 1 94.5 88 LYS A C 1
ATOM 728 O O . LYS A 1 88 ? 3.182 19.422 -4.316 1 94.5 88 LYS A O 1
ATOM 733 N N . PRO A 1 89 ? 3.146 21.688 -4.262 1 93.62 89 PRO A N 1
ATOM 734 C CA . PRO A 1 89 ? 4.543 21.719 -4.695 1 93.62 89 PRO A CA 1
ATOM 735 C C . PRO A 1 89 ? 5.477 20.969 -3.748 1 93.62 89 PRO A C 1
ATOM 737 O O . PRO A 1 89 ? 6.383 20.266 -4.195 1 93.62 89 PRO A O 1
ATOM 740 N N . PHE A 1 90 ? 5.215 21.188 -2.539 1 94.19 90 PHE A N 1
ATOM 741 C CA . PHE A 1 90 ? 6 20.484 -1.525 1 94.19 90 PHE A CA 1
ATOM 742 C C . PHE A 1 90 ? 5.82 18.984 -1.646 1 94.19 90 PHE A C 1
ATOM 744 O O . PHE A 1 90 ? 6.801 18.234 -1.695 1 94.19 90 PHE A O 1
ATOM 751 N N . ILE A 1 91 ? 4.59 18.484 -1.761 1 94.25 91 ILE A N 1
ATOM 752 C CA . ILE A 1 91 ? 4.262 17.078 -1.792 1 94.25 91 ILE A CA 1
ATOM 753 C C . ILE A 1 91 ? 4.852 16.438 -3.047 1 94.25 91 ILE A C 1
ATOM 755 O O . ILE A 1 91 ? 5.484 15.375 -2.977 1 94.25 91 ILE A O 1
ATOM 759 N N . MET A 1 92 ? 4.695 17.094 -4.125 1 95.56 92 MET A N 1
ATOM 760 C CA . MET A 1 92 ? 5.176 16.562 -5.395 1 95.56 92 MET A CA 1
ATOM 761 C C . MET A 1 92 ? 6.695 16.469 -5.41 1 95.56 92 MET A C 1
ATOM 763 O O . MET A 1 92 ? 7.262 15.516 -5.945 1 95.56 92 MET A O 1
ATOM 767 N N . ASN A 1 93 ? 7.34 17.453 -4.867 1 94.75 93 ASN A N 1
ATOM 768 C CA . ASN A 1 93 ? 8.797 17.438 -4.801 1 94.75 93 ASN A CA 1
ATOM 769 C C . ASN A 1 93 ? 9.305 16.297 -3.92 1 94.75 93 ASN A C 1
ATOM 771 O O . ASN A 1 93 ? 10.25 15.594 -4.289 1 94.75 93 ASN A O 1
ATOM 775 N N . VAL A 1 94 ? 8.688 16.156 -2.803 1 93.31 94 VAL A N 1
ATOM 776 C CA . VAL A 1 94 ? 9.047 15.055 -1.906 1 93.31 94 VAL A CA 1
ATOM 777 C C . VAL A 1 94 ? 8.805 13.719 -2.602 1 93.31 94 VAL A C 1
ATOM 779 O O . VAL A 1 94 ? 9.664 12.828 -2.572 1 93.31 94 VAL A O 1
ATOM 782 N N . TYR A 1 95 ? 7.684 13.602 -3.275 1 94.75 95 TYR A N 1
ATOM 783 C CA . TYR A 1 95 ? 7.305 12.375 -3.969 1 94.75 95 TYR A CA 1
ATOM 784 C C . TYR A 1 95 ? 8.344 12 -5.023 1 94.75 95 TYR A C 1
ATOM 786 O O . TYR A 1 95 ? 8.648 10.82 -5.207 1 94.75 95 TYR A O 1
ATOM 794 N N . ARG A 1 96 ? 8.938 12.961 -5.625 1 93.31 96 ARG A N 1
ATOM 795 C CA . ARG A 1 96 ? 9.875 12.727 -6.719 1 93.31 96 ARG A CA 1
ATOM 796 C C . ARG A 1 96 ? 11.289 12.484 -6.188 1 93.31 96 ARG A C 1
ATOM 798 O O . ARG A 1 96 ? 12.094 11.828 -6.84 1 93.31 96 ARG A O 1
ATOM 805 N N . SER A 1 97 ? 11.547 12.961 -5.016 1 92.06 97 SER A N 1
ATOM 806 C CA . SER A 1 97 ? 12.938 13 -4.559 1 92.06 97 SER A CA 1
ATOM 807 C C . SER A 1 97 ? 13.211 11.906 -3.533 1 92.06 97 SER A C 1
ATOM 809 O O . SER A 1 97 ? 14.367 11.547 -3.299 1 92.06 97 SER A O 1
ATOM 811 N N . VAL A 1 98 ? 12.203 11.5 -2.896 1 91 98 VAL A N 1
ATOM 812 C CA . VAL A 1 98 ? 12.391 10.539 -1.817 1 91 98 VAL A CA 1
ATOM 813 C C . VAL A 1 98 ? 11.945 9.148 -2.283 1 91 98 VAL A C 1
ATOM 815 O O . VAL A 1 98 ? 11.109 9.031 -3.184 1 91 98 VAL A O 1
ATOM 818 N N . SER A 1 99 ? 12.555 8.109 -1.684 1 90.62 99 SER A N 1
ATOM 819 C CA . SER A 1 99 ? 12.203 6.742 -2.059 1 90.62 99 SER A CA 1
ATOM 820 C C . SER A 1 99 ? 10.758 6.426 -1.687 1 90.62 99 SER A C 1
ATOM 822 O O . SER A 1 99 ? 10.211 7 -0.74 1 90.62 99 SER A O 1
ATOM 824 N N . ARG A 1 100 ? 10.148 5.496 -2.428 1 92.31 100 ARG A N 1
ATOM 825 C CA . ARG A 1 100 ? 8.789 5.035 -2.168 1 92.31 100 ARG A CA 1
ATOM 826 C C . ARG A 1 100 ? 8.648 4.516 -0.742 1 92.31 100 ARG A C 1
ATOM 828 O O . ARG A 1 100 ? 7.648 4.785 -0.072 1 92.31 100 ARG A O 1
ATOM 835 N N . GLU A 1 101 ? 9.57 3.861 -0.294 1 91.06 101 GLU A N 1
ATOM 836 C CA . GLU A 1 101 ? 9.547 3.305 1.055 1 91.06 101 GLU A CA 1
ATOM 837 C C . GLU A 1 101 ? 9.5 4.41 2.107 1 91.06 101 GLU A C 1
ATOM 839 O O . GLU A 1 101 ? 8.75 4.312 3.08 1 91.06 101 GLU A O 1
ATOM 844 N N . GLN A 1 102 ? 10.289 5.379 1.876 1 89.44 102 GLN A N 1
ATOM 845 C CA . GLN A 1 102 ? 10.344 6.473 2.842 1 89.44 102 GLN A CA 1
ATOM 846 C C . GLN A 1 102 ? 9.031 7.254 2.859 1 89.44 102 GLN A C 1
ATOM 848 O O . GLN A 1 102 ? 8.547 7.637 3.926 1 89.44 102 GLN A O 1
ATOM 853 N N . ILE A 1 103 ? 8.5 7.48 1.782 1 92.5 103 ILE A N 1
ATOM 854 C CA . ILE A 1 103 ? 7.223 8.188 1.697 1 92.5 103 ILE A CA 1
ATOM 855 C C . ILE A 1 103 ? 6.137 7.375 2.404 1 92.5 103 ILE A C 1
ATOM 857 O O . ILE A 1 103 ? 5.305 7.934 3.125 1 92.5 103 ILE A O 1
ATOM 861 N N . GLU A 1 104 ? 6.133 6.152 2.156 1 93.56 104 GLU A N 1
ATOM 862 C CA . GLU A 1 104 ? 5.168 5.281 2.826 1 93.56 104 GLU A CA 1
ATOM 863 C C . GLU A 1 104 ? 5.289 5.387 4.344 1 93.56 104 GLU A C 1
ATOM 865 O O . GLU A 1 104 ? 4.281 5.434 5.051 1 93.56 104 GLU A O 1
ATOM 870 N N . ILE A 1 105 ? 6.473 5.426 4.809 1 89.69 105 ILE A N 1
ATOM 871 C CA . ILE A 1 105 ? 6.699 5.516 6.246 1 89.69 105 ILE A CA 1
ATOM 872 C C . ILE A 1 105 ? 6.035 6.777 6.797 1 89.69 105 ILE A C 1
ATOM 874 O O . ILE A 1 105 ? 5.367 6.73 7.832 1 89.69 105 ILE A O 1
ATOM 878 N N . TYR A 1 106 ? 6.191 7.883 6.066 1 87.75 106 TYR A N 1
ATOM 879 C CA . TYR A 1 106 ? 5.57 9.133 6.48 1 87.75 106 TYR A CA 1
ATOM 880 C C . TYR A 1 106 ? 4.055 9.008 6.516 1 87.75 106 TYR A C 1
ATOM 882 O O . TYR A 1 106 ? 3.416 9.391 7.5 1 87.75 106 TYR A O 1
ATOM 890 N N . LEU A 1 107 ? 3.516 8.43 5.5 1 91.75 107 LEU A N 1
ATOM 891 C CA . LEU A 1 107 ? 2.064 8.352 5.359 1 91.75 107 LEU A CA 1
ATOM 892 C C . LEU A 1 107 ? 1.482 7.305 6.301 1 91.75 107 LEU A C 1
ATOM 894 O O . LEU A 1 107 ? 0.374 7.473 6.816 1 91.75 107 LEU A O 1
ATOM 898 N N . TYR A 1 108 ? 2.209 6.227 6.504 1 93 108 TYR A N 1
ATOM 899 C CA . TYR A 1 108 ? 1.753 5.184 7.418 1 93 108 TYR A CA 1
ATOM 900 C C . TYR A 1 108 ? 1.569 5.734 8.828 1 93 108 TYR A C 1
ATOM 902 O O . TYR A 1 108 ? 0.582 5.422 9.5 1 93 108 TYR A O 1
ATOM 910 N N . LYS A 1 109 ? 2.504 6.48 9.281 1 88.25 109 LYS A N 1
ATOM 911 C CA . LYS A 1 109 ? 2.414 7.047 10.625 1 88.25 109 LYS A CA 1
ATOM 912 C C . LYS A 1 109 ? 1.161 7.902 10.781 1 88.25 109 LYS A C 1
ATOM 914 O O . LYS A 1 109 ? 0.416 7.754 11.75 1 88.25 109 LYS A O 1
ATOM 919 N N . LEU A 1 110 ? 0.962 8.711 9.789 1 83.5 110 LEU A N 1
ATOM 920 C CA . LEU A 1 110 ? -0.174 9.625 9.789 1 83.5 110 LEU A CA 1
ATOM 921 C C . LEU A 1 110 ? -1.491 8.852 9.766 1 83.5 110 LEU A C 1
ATOM 923 O O . LEU A 1 110 ? -2.383 9.117 10.578 1 83.5 110 LEU A O 1
ATOM 927 N N . THR A 1 111 ? -1.671 7.973 8.859 1 89.25 111 THR A N 1
ATOM 928 C CA . THR A 1 111 ? -2.926 7.258 8.648 1 89.25 111 THR A CA 1
ATOM 929 C C . THR A 1 111 ? -3.184 6.27 9.781 1 89.25 111 THR A C 1
ATOM 931 O O . THR A 1 111 ? -4.328 6.078 10.195 1 89.25 111 THR A O 1
ATOM 934 N N . TYR A 1 112 ? -2.064 5.699 10.281 1 90.25 112 TYR A N 1
ATOM 935 C CA . TYR A 1 112 ? -2.217 4.742 11.375 1 90.25 112 TYR A CA 1
ATOM 936 C C . TYR A 1 112 ? -2.812 5.41 12.602 1 90.25 112 TYR A C 1
ATOM 938 O O . TYR A 1 112 ? -3.703 4.855 13.25 1 90.25 112 TYR A O 1
ATOM 946 N N . GLU A 1 113 ? -2.338 6.539 12.922 1 84.56 113 GLU A N 1
ATOM 947 C CA . GLU A 1 113 ? -2.836 7.266 14.086 1 84.56 113 GLU A CA 1
ATOM 948 C C . GLU A 1 113 ? -4.332 7.531 13.977 1 84.56 113 GLU A C 1
ATOM 950 O O . GLU A 1 113 ? -5.07 7.391 14.953 1 84.56 113 GLU A O 1
ATOM 955 N N . LEU A 1 114 ? -4.781 7.879 12.836 1 86.19 114 LEU A N 1
ATOM 956 C CA . LEU A 1 114 ? -6.199 8.125 12.602 1 86.19 114 LEU A CA 1
ATOM 957 C C . LEU A 1 114 ? -7.008 6.84 12.742 1 86.19 114 LEU A C 1
ATOM 959 O O . LEU A 1 114 ? -8.023 6.809 13.438 1 86.19 114 LEU A O 1
ATOM 963 N N . LEU A 1 115 ? -6.539 5.773 12.148 1 91.81 115 LEU A N 1
ATOM 964 C CA . LEU A 1 115 ? -7.262 4.508 12.086 1 91.81 115 LEU A CA 1
ATOM 965 C C . LEU A 1 115 ? -7.332 3.855 13.461 1 91.81 115 LEU A C 1
ATOM 967 O O . LEU A 1 115 ? -8.383 3.348 13.859 1 91.81 115 LEU A O 1
ATOM 971 N N . ILE A 1 116 ? -6.199 3.918 14.164 1 91.31 116 ILE A N 1
ATOM 972 C CA . ILE A 1 116 ? -6.168 3.26 15.461 1 91.31 116 ILE A CA 1
ATOM 973 C C . ILE A 1 116 ? -7.09 3.994 16.438 1 91.31 116 ILE A C 1
ATOM 975 O O . ILE A 1 116 ? -7.719 3.373 17.297 1 91.31 116 ILE A O 1
ATOM 979 N N . GLY A 1 117 ? -7.145 5.332 16.344 1 87.94 117 GLY A N 1
ATOM 980 C CA . GLY A 1 117 ? -8.094 6.09 17.141 1 87.94 117 GLY A CA 1
ATOM 981 C C . GLY A 1 117 ? -9.531 5.664 16.922 1 87.94 117 GLY A C 1
ATOM 982 O O . GLY A 1 117 ? -10.289 5.484 17.875 1 87.94 117 GLY A O 1
ATOM 983 N N . VAL A 1 118 ? -9.922 5.438 15.648 1 90 118 VAL A N 1
ATOM 984 C CA . VAL A 1 118 ? -11.266 5.004 15.289 1 90 118 VAL A CA 1
ATOM 985 C C . VAL A 1 118 ? -11.516 3.6 15.828 1 90 118 VAL A C 1
ATOM 987 O O . VAL A 1 118 ? -12.578 3.324 16.391 1 90 118 VAL A O 1
ATOM 990 N N . ILE A 1 119 ? -10.57 2.723 15.695 1 93.81 119 ILE A N 1
ATOM 991 C CA . ILE A 1 119 ? -10.68 1.325 16.094 1 93.81 119 ILE A CA 1
ATOM 992 C C . ILE A 1 119 ? -10.844 1.238 17.625 1 93.81 119 ILE A C 1
ATOM 994 O O . ILE A 1 119 ? -11.68 0.488 18.125 1 93.81 119 ILE A O 1
ATOM 998 N N . GLU A 1 120 ? -10.031 1.997 18.312 1 92.5 120 GLU A N 1
ATOM 999 C CA . GLU A 1 120 ? -10.109 2.006 19.781 1 92.5 120 GLU A CA 1
ATOM 1000 C C . GLU A 1 120 ? -11.461 2.531 20.25 1 92.5 120 GLU A C 1
ATOM 1002 O O . GLU A 1 120 ? -12.047 1.991 21.188 1 92.5 120 GLU A O 1
ATOM 1007 N N . GLU A 1 121 ? -11.898 3.541 19.609 1 92.12 121 GLU A N 1
ATOM 1008 C CA . GLU A 1 121 ? -13.203 4.094 19.953 1 92.12 121 GLU A CA 1
ATOM 1009 C C . GLU A 1 121 ? -14.312 3.066 1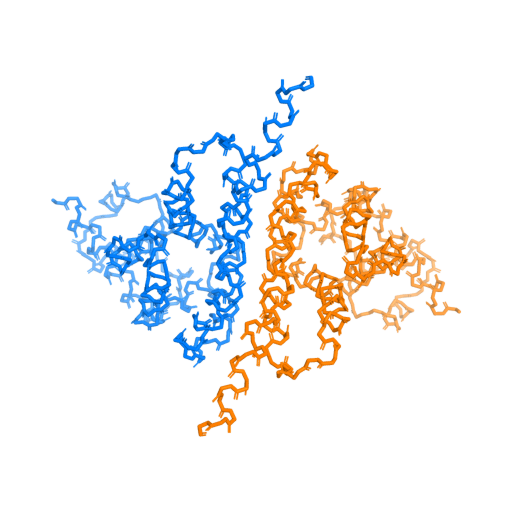9.75 1 92.12 121 GLU A C 1
ATOM 1011 O O . GLU A 1 121 ? -15.156 2.871 20.625 1 92.12 121 GLU A O 1
ATOM 1016 N N . LYS A 1 122 ? -14.336 2.363 18.656 1 91.94 122 LYS A N 1
ATOM 1017 C CA . LYS A 1 122 ? -15.406 1.441 18.281 1 91.94 122 LYS A CA 1
ATOM 1018 C C . LYS A 1 122 ? -15.289 0.126 19.047 1 91.94 122 LYS A C 1
ATOM 1020 O O . LYS A 1 122 ? -16.266 -0.617 19.172 1 91.94 122 LYS A O 1
ATOM 1025 N N . SER A 1 123 ? -14.102 -0.129 19.453 1 93.31 123 SER A N 1
ATOM 1026 C CA . SER A 1 123 ? -13.898 -1.399 20.141 1 93.31 123 SER A CA 1
ATOM 1027 C C . SER A 1 123 ? -14.117 -1.252 21.641 1 93.31 123 SER A C 1
ATOM 1029 O O . SER A 1 123 ? -13.914 -2.203 22.406 1 93.31 123 SER A O 1
ATOM 1031 N N . ASP A 1 124 ? -14.438 -0.041 21.984 1 90.62 124 ASP A N 1
ATOM 1032 C CA . ASP A 1 124 ? -14.695 0.182 23.406 1 90.62 124 ASP A CA 1
ATOM 1033 C C . ASP A 1 124 ? -15.734 -0.797 23.938 1 90.62 124 ASP A C 1
ATOM 1035 O O . ASP A 1 124 ? -16.797 -0.967 23.328 1 90.62 124 ASP A O 1
ATOM 1039 N N . GLY A 1 125 ? -15.328 -1.514 24.984 1 89.81 125 GLY A N 1
ATOM 1040 C CA . GLY A 1 125 ? -16.234 -2.467 25.594 1 89.81 125 GLY A CA 1
ATOM 1041 C C . GLY A 1 125 ? -16.156 -3.854 24.984 1 89.81 125 GLY A C 1
ATOM 1042 O O . GLY A 1 125 ? -16.828 -4.781 25.438 1 89.81 125 GLY A O 1
ATOM 1043 N N . MET A 1 126 ? -15.414 -3.943 24 1 91.56 126 MET A N 1
ATOM 1044 C CA . MET A 1 126 ? -15.227 -5.25 23.359 1 91.56 126 MET A CA 1
ATOM 1045 C C . MET A 1 126 ? -13.93 -5.895 23.828 1 91.56 126 MET A C 1
ATOM 1047 O O . MET A 1 126 ? -12.953 -5.203 24.125 1 91.56 126 MET A O 1
ATOM 1051 N N . THR A 1 127 ? -13.906 -7.148 23.922 1 90.56 127 THR A N 1
ATOM 1052 C CA . THR A 1 127 ? -12.688 -7.902 24.188 1 90.56 127 THR A CA 1
ATOM 1053 C C . THR A 1 127 ? -11.984 -8.289 22.891 1 90.56 127 THR A C 1
ATOM 1055 O O . THR A 1 127 ? -12.352 -9.273 22.25 1 90.56 127 THR A O 1
ATOM 1058 N N . ILE A 1 128 ? -11.07 -7.5 22.531 1 92 128 ILE A N 1
ATOM 1059 C CA . ILE A 1 128 ? -10.273 -7.738 21.328 1 92 128 ILE A CA 1
ATOM 1060 C C . ILE A 1 128 ? -8.789 -7.609 21.672 1 92 128 ILE A C 1
ATOM 1062 O O . ILE A 1 128 ? -8.375 -6.668 22.359 1 92 128 ILE A O 1
ATOM 1066 N N . HIS A 1 129 ? -8.07 -8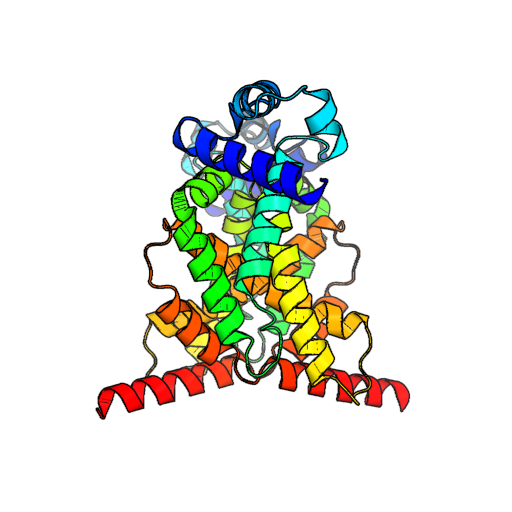.586 21.219 1 92.38 129 HIS A N 1
ATOM 1067 C CA . HIS A 1 129 ? -6.629 -8.539 21.469 1 92.38 129 HIS A CA 1
ATOM 1068 C C . HIS A 1 129 ? -5.996 -7.34 20.766 1 92.38 129 HIS A C 1
ATOM 1070 O O . HIS A 1 129 ? -6.406 -6.973 19.656 1 92.38 129 HIS A O 1
ATOM 1076 N N . GLU A 1 130 ? -4.988 -6.77 21.391 1 93.69 130 GLU A N 1
ATOM 1077 C CA . GLU A 1 130 ? -4.273 -5.625 20.828 1 93.69 130 GLU A CA 1
ATOM 1078 C C . GLU A 1 130 ? -3.689 -5.953 19.453 1 93.69 130 GLU A C 1
ATOM 1080 O O . GLU A 1 130 ? -3.699 -5.109 18.562 1 93.69 130 GLU A O 1
ATOM 1085 N N . GLU A 1 131 ? -3.311 -7.137 19.281 1 93.94 131 GLU A N 1
ATOM 1086 C CA . GLU A 1 131 ? -2.707 -7.559 18.016 1 93.94 131 GLU A CA 1
ATOM 1087 C C . GLU A 1 131 ? -3.738 -7.578 16.891 1 93.94 131 GLU A C 1
ATOM 1089 O O . GLU A 1 131 ? -3.408 -7.309 15.742 1 93.94 131 GLU A O 1
ATOM 1094 N N . ASP A 1 132 ? -4.969 -7.887 17.312 1 94.88 132 ASP A N 1
ATOM 1095 C CA . ASP A 1 132 ? -6.039 -7.91 16.312 1 94.88 132 ASP A CA 1
ATOM 1096 C C . ASP A 1 132 ? -6.438 -6.496 15.898 1 94.88 132 ASP A C 1
ATOM 1098 O O . ASP A 1 132 ? -6.68 -6.23 14.719 1 94.88 132 ASP A O 1
ATOM 1102 N N . LYS A 1 133 ? -6.461 -5.582 16.859 1 95.38 133 LYS A N 1
ATOM 1103 C CA . LYS A 1 133 ? -6.719 -4.18 16.547 1 95.38 133 LYS A CA 1
ATOM 1104 C C . LYS A 1 133 ? -5.645 -3.615 15.625 1 95.38 133 LYS A C 1
ATOM 1106 O O . LYS A 1 133 ? -5.957 -2.924 14.648 1 95.38 133 LYS A O 1
ATOM 1111 N N . LYS A 1 134 ? -4.453 -3.961 15.945 1 96 134 LYS A N 1
ATOM 1112 C CA . LYS A 1 134 ? -3.324 -3.512 15.133 1 96 134 LYS A CA 1
ATOM 1113 C C . LYS A 1 134 ? -3.412 -4.066 13.711 1 96 134 LYS A C 1
ATOM 1115 O O . LYS A 1 134 ? -3.096 -3.369 12.75 1 96 134 LYS A O 1
ATOM 1120 N N . PHE A 1 135 ? -3.834 -5.262 13.609 1 96.06 135 PHE A N 1
ATOM 1121 C CA . PHE A 1 135 ? -3.965 -5.891 12.297 1 96.06 135 PHE A CA 1
ATOM 1122 C C . PHE A 1 135 ? -5 -5.16 11.453 1 96.06 135 PHE A C 1
ATOM 1124 O O . PHE A 1 135 ? -4.766 -4.891 10.273 1 96.06 135 PHE A O 1
ATOM 1131 N N . ILE A 1 136 ? -6.105 -4.844 12.055 1 96.06 136 ILE A N 1
ATOM 1132 C CA . ILE A 1 136 ? -7.156 -4.113 11.352 1 96.06 136 ILE A CA 1
ATOM 1133 C C . ILE A 1 136 ? -6.629 -2.752 10.906 1 96.06 136 ILE A C 1
ATOM 1135 O O . ILE A 1 136 ? -6.812 -2.359 9.75 1 96.06 136 ILE A O 1
ATOM 1139 N N . ALA A 1 137 ? -5.953 -2.098 11.805 1 95.44 137 ALA A N 1
ATOM 1140 C CA . ALA A 1 137 ? -5.402 -0.782 11.492 1 95.44 137 ALA A CA 1
ATOM 1141 C C . ALA A 1 137 ? -4.398 -0.868 10.352 1 95.44 137 ALA A C 1
ATOM 1143 O O . ALA A 1 137 ? -4.426 -0.048 9.43 1 95.44 137 ALA A O 1
ATOM 1144 N N . ASP A 1 138 ? -3.572 -1.837 10.383 1 96.19 138 ASP A N 1
ATOM 1145 C CA . ASP A 1 138 ? -2.549 -2.021 9.359 1 96.19 138 ASP A CA 1
ATOM 1146 C C . ASP A 1 138 ? -3.182 -2.301 8 1 96.19 138 ASP A C 1
ATOM 1148 O O . ASP A 1 138 ? -2.746 -1.756 6.984 1 96.19 138 ASP A O 1
ATOM 1152 N N . PHE A 1 139 ? -4.156 -3.127 8.039 1 95.94 139 PHE A N 1
ATOM 1153 C CA . PHE A 1 139 ? -4.836 -3.475 6.797 1 95.94 139 PHE A CA 1
ATOM 1154 C C . PHE A 1 139 ? -5.363 -2.227 6.098 1 95.94 139 PHE A C 1
ATOM 1156 O O . PHE A 1 139 ? -5.098 -2.012 4.914 1 95.94 139 PHE A O 1
ATOM 1163 N N . TYR A 1 140 ? -6.02 -1.399 6.793 1 95.31 140 TYR A N 1
ATOM 1164 C CA . TYR A 1 140 ? -6.629 -0.211 6.207 1 95.31 140 TYR A CA 1
ATOM 1165 C C . TYR A 1 140 ? -5.586 0.872 5.957 1 95.31 140 TYR A C 1
ATOM 1167 O O . TYR A 1 140 ? -5.699 1.646 5.004 1 95.31 140 TYR A O 1
ATOM 1175 N N . LYS A 1 141 ? -4.613 0.887 6.824 1 95.5 141 LYS A N 1
ATOM 1176 C CA . LYS A 1 141 ? -3.49 1.795 6.602 1 95.5 141 LYS A CA 1
ATOM 1177 C C . LYS A 1 141 ? -2.861 1.568 5.23 1 95.5 141 LYS A C 1
ATOM 1179 O O . LYS A 1 141 ? -2.555 2.525 4.516 1 95.5 141 LYS A O 1
ATOM 1184 N N . TYR A 1 142 ? -2.693 0.351 4.863 1 96.44 142 TYR A N 1
ATOM 1185 C CA . TYR A 1 142 ? -2.121 0.022 3.562 1 96.44 142 TYR A CA 1
ATOM 1186 C C . TYR A 1 142 ? -3.021 0.508 2.434 1 96.44 142 TYR A C 1
ATOM 1188 O O . TYR A 1 142 ? -2.547 1.116 1.471 1 96.44 142 TYR A O 1
ATOM 1196 N N . ALA A 1 143 ? -4.27 0.207 2.57 1 96.12 143 ALA A N 1
ATOM 1197 C CA . ALA A 1 143 ? -5.23 0.592 1.542 1 96.12 143 ALA A CA 1
ATOM 1198 C C . ALA A 1 143 ? -5.293 2.109 1.39 1 96.12 143 ALA A C 1
ATOM 1200 O O . ALA A 1 143 ? -5.273 2.627 0.271 1 96.12 143 ALA A O 1
ATOM 1201 N N . PHE A 1 144 ? -5.281 2.818 2.494 1 94.81 144 PHE A N 1
ATOM 1202 C CA . PHE A 1 144 ? -5.395 4.273 2.482 1 94.81 144 PHE A CA 1
ATOM 1203 C C . PHE A 1 144 ? -4.156 4.906 1.865 1 94.81 144 PHE A C 1
ATOM 1205 O O . PHE A 1 144 ? -4.262 5.805 1.027 1 94.81 144 PHE A O 1
ATOM 1212 N N . VAL A 1 145 ? -3.082 4.434 2.309 1 96.19 145 VAL A N 1
ATOM 1213 C CA . VAL A 1 145 ? -1.831 4.984 1.799 1 96.19 145 VAL A CA 1
ATOM 1214 C C . VAL A 1 145 ? -1.697 4.672 0.31 1 96.19 145 VAL A C 1
ATOM 1216 O O . VAL A 1 145 ? -1.247 5.516 -0.47 1 96.19 145 VAL A O 1
ATOM 1219 N N . GLY A 1 146 ? -2.059 3.426 -0.066 1 96.44 146 GLY A N 1
ATOM 1220 C CA . GLY A 1 146 ? -2.078 3.1 -1.482 1 96.44 146 GLY A CA 1
ATOM 1221 C C . GLY A 1 146 ? -2.916 4.059 -2.305 1 96.44 146 GLY A C 1
ATOM 1222 O O . GLY A 1 146 ? -2.486 4.512 -3.369 1 96.44 146 GLY A O 1
ATOM 1223 N N . LEU A 1 147 ? -4.051 4.414 -1.803 1 96.19 147 LEU A N 1
ATOM 1224 C CA . LEU A 1 147 ? -4.953 5.348 -2.473 1 96.19 147 LEU A CA 1
ATOM 1225 C C . LEU A 1 147 ? -4.32 6.73 -2.58 1 96.19 147 LEU A C 1
ATOM 1227 O O . LEU A 1 147 ? -4.383 7.367 -3.635 1 96.19 147 LEU A O 1
ATOM 1231 N N . MET A 1 148 ? -3.709 7.156 -1.518 1 95.81 148 MET A N 1
ATOM 1232 C CA . MET A 1 148 ? -3.07 8.469 -1.49 1 95.81 148 MET A CA 1
ATOM 1233 C C . MET A 1 148 ? -1.923 8.539 -2.49 1 95.81 148 MET A C 1
ATOM 1235 O O . MET A 1 148 ? -1.801 9.508 -3.236 1 95.81 148 MET A O 1
ATOM 1239 N N . LEU A 1 149 ? -1.132 7.551 -2.498 1 96.62 149 LEU A N 1
ATOM 1240 C CA . LEU A 1 149 ? 0.032 7.535 -3.377 1 96.62 149 LEU A CA 1
ATOM 1241 C C . LEU A 1 149 ? -0.394 7.473 -4.84 1 96.62 149 LEU A C 1
ATOM 1243 O O . LEU A 1 149 ? 0.244 8.078 -5.703 1 96.62 149 LEU A O 1
ATOM 1247 N N . ASP A 1 150 ? -1.427 6.668 -5.078 1 96.19 150 ASP A N 1
ATOM 1248 C CA . ASP A 1 150 ? -1.952 6.617 -6.438 1 96.19 150 ASP A CA 1
ATOM 1249 C C . ASP A 1 150 ? -2.441 7.992 -6.891 1 96.19 150 ASP A C 1
ATOM 1251 O O . ASP A 1 150 ? -2.215 8.391 -8.031 1 96.19 150 ASP A O 1
ATOM 1255 N N . TRP A 1 151 ? -3.074 8.703 -6.012 1 97.44 151 TRP A N 1
ATOM 1256 C CA . TRP A 1 151 ? -3.568 10.055 -6.266 1 97.44 151 TRP A CA 1
ATOM 1257 C C . TRP A 1 151 ? -2.412 11.016 -6.523 1 97.44 151 TRP A C 1
ATOM 1259 O O . TRP A 1 151 ? -2.459 11.812 -7.465 1 97.44 151 TRP A O 1
ATOM 1269 N N . ILE A 1 152 ? -1.377 10.922 -5.781 1 96.88 152 ILE A N 1
ATOM 1270 C CA . ILE A 1 152 ? -0.194 11.758 -5.938 1 96.88 152 ILE A CA 1
ATOM 1271 C C . ILE A 1 152 ? 0.482 11.453 -7.273 1 96.88 152 ILE A C 1
ATOM 1273 O O . ILE A 1 152 ? 0.869 12.367 -8 1 96.88 152 ILE A O 1
ATOM 1277 N N . LYS A 1 153 ? 0.608 10.195 -7.531 1 96 153 LYS A N 1
ATOM 1278 C CA . LYS A 1 153 ? 1.234 9.75 -8.773 1 96 153 LYS A CA 1
ATOM 1279 C C . LYS A 1 153 ? 0.545 10.359 -9.992 1 96 153 LYS A C 1
ATOM 1281 O O . LYS A 1 153 ? 1.193 10.648 -11 1 96 153 LYS A O 1
ATOM 1286 N N . LYS A 1 154 ? -0.73 10.5 -9.859 1 96.5 154 LYS A N 1
ATOM 1287 C CA . LYS A 1 154 ? -1.521 11.07 -10.953 1 96.5 154 LYS A CA 1
ATOM 1288 C C . LYS A 1 154 ? -1.593 12.594 -10.844 1 96.5 154 LYS A C 1
ATOM 1290 O O . LYS A 1 154 ? -2.559 13.203 -11.297 1 96.5 154 LYS A O 1
ATOM 1295 N N . ASN A 1 155 ? -0.721 13.125 -10.148 1 96.75 155 ASN A N 1
ATOM 1296 C CA . ASN A 1 155 ? -0.507 14.562 -10.023 1 96.75 155 ASN A CA 1
ATOM 1297 C C . ASN A 1 155 ? -1.636 15.234 -9.242 1 96.75 155 ASN A C 1
ATOM 1299 O O . ASN A 1 155 ? -1.957 16.406 -9.484 1 96.75 155 ASN A O 1
ATOM 1303 N N . MET A 1 156 ? -2.338 14.445 -8.453 1 96.75 156 MET A N 1
ATOM 1304 C CA . MET A 1 156 ? -3.396 14.953 -7.586 1 96.75 156 MET A CA 1
ATOM 1305 C C . MET A 1 156 ? -4.469 15.672 -8.398 1 96.75 156 MET A C 1
ATOM 1307 O O . MET A 1 156 ? -4.965 16.719 -7.977 1 96.75 156 MET A O 1
ATOM 1311 N N . LYS A 1 157 ? -4.828 15.141 -9.516 1 96.75 157 LYS A N 1
ATOM 1312 C CA . LYS A 1 157 ? -5.77 15.766 -10.438 1 96.75 157 LYS A CA 1
ATOM 1313 C C . LYS A 1 157 ? -7.211 15.516 -10 1 96.75 157 LYS A C 1
ATOM 1315 O O . LYS A 1 157 ? -8.062 16.406 -10.125 1 96.75 157 LYS A O 1
ATOM 1320 N N . GLU A 1 158 ? -7.477 14.359 -9.578 1 96.44 158 GLU A N 1
ATOM 1321 C CA . GLU A 1 158 ? -8.836 14.008 -9.188 1 96.44 158 GLU A CA 1
ATOM 1322 C C . GLU A 1 158 ? -9.266 14.773 -7.934 1 96.44 158 GLU A C 1
ATOM 1324 O O . GLU A 1 158 ? -8.469 14.961 -7.016 1 96.44 158 GLU A O 1
ATOM 1329 N N . ASP A 1 159 ? -10.484 15.141 -7.855 1 97.12 159 ASP A N 1
ATOM 1330 C CA . ASP A 1 159 ? -11.047 15.812 -6.688 1 97.12 159 ASP A CA 1
ATOM 1331 C C . ASP A 1 159 ? -11.055 14.883 -5.473 1 97.12 159 ASP A C 1
ATOM 1333 O O . ASP A 1 159 ? -11.672 13.82 -5.5 1 97.12 159 ASP A O 1
ATOM 1337 N N . PRO A 1 160 ? -10.375 15.375 -4.395 1 96.69 160 PRO A N 1
ATOM 1338 C CA . PRO A 1 160 ? -10.344 14.531 -3.199 1 96.69 160 PRO A CA 1
ATOM 1339 C C . PRO A 1 160 ? -11.742 14.148 -2.711 1 96.69 160 PRO A C 1
ATOM 1341 O O . PRO A 1 160 ? -11.938 13.047 -2.184 1 96.69 160 PRO A O 1
ATOM 1344 N N . LYS A 1 161 ? -12.688 15.016 -2.816 1 96.5 161 LYS A N 1
ATOM 1345 C CA . LYS A 1 161 ? -14.055 14.742 -2.369 1 96.5 161 LYS A CA 1
ATOM 1346 C C . LYS A 1 161 ? -14.625 13.516 -3.062 1 96.5 161 LYS A C 1
ATOM 1348 O O . LYS A 1 161 ? -15.32 12.711 -2.439 1 96.5 161 LYS A O 1
ATOM 1353 N N . VAL A 1 162 ? -14.375 13.383 -4.34 1 95.75 162 VAL A N 1
ATOM 1354 C CA . VAL A 1 162 ? -14.852 12.242 -5.121 1 95.75 162 VAL A CA 1
ATOM 1355 C C . VAL A 1 162 ? -14.203 10.961 -4.605 1 95.75 162 VAL A C 1
ATOM 1357 O O . VAL A 1 162 ? -14.875 9.938 -4.461 1 95.75 162 VAL A O 1
ATOM 1360 N N . ILE A 1 163 ? -12.93 10.992 -4.324 1 96.12 163 ILE A N 1
ATOM 1361 C CA . ILE A 1 163 ? -12.188 9.844 -3.818 1 96.12 163 ILE A CA 1
ATOM 1362 C C . ILE A 1 163 ? -12.758 9.414 -2.471 1 96.12 163 ILE A C 1
ATOM 1364 O O . ILE A 1 163 ? -13.031 8.227 -2.256 1 96.12 163 ILE A O 1
ATOM 1368 N N . ILE A 1 164 ? -12.977 10.391 -1.599 1 94.81 164 ILE A N 1
ATOM 1369 C CA . ILE A 1 164 ? -13.43 10.102 -0.244 1 94.81 164 ILE A CA 1
ATOM 1370 C C . ILE A 1 164 ? -14.867 9.57 -0.285 1 94.81 164 ILE A C 1
ATOM 1372 O O . ILE A 1 164 ? -15.227 8.688 0.49 1 94.81 164 ILE A O 1
ATOM 1376 N N . GLU A 1 165 ? -15.695 10.125 -1.174 1 94.12 165 GLU A N 1
ATOM 1377 C CA . GLU A 1 165 ? -17.062 9.633 -1.319 1 94.12 165 GLU A CA 1
ATOM 1378 C C . GLU A 1 165 ? -17.078 8.156 -1.711 1 94.12 165 GLU A C 1
ATOM 1380 O O . GLU A 1 165 ? -17.875 7.375 -1.175 1 94.12 165 GLU A O 1
ATOM 1385 N N . ARG A 1 166 ? -16.25 7.77 -2.625 1 94.5 166 ARG A N 1
ATOM 1386 C CA . ARG A 1 166 ? -16.156 6.367 -3.012 1 94.5 166 ARG A CA 1
ATOM 1387 C C . ARG A 1 166 ? -15.609 5.523 -1.865 1 94.5 166 ARG A C 1
ATOM 1389 O O . ARG A 1 166 ? -16.078 4.406 -1.631 1 94.5 166 ARG A O 1
ATOM 1396 N N . LEU A 1 167 ? -14.633 6.09 -1.188 1 94.94 167 LEU A N 1
ATOM 1397 C CA . LEU A 1 167 ? -14.031 5.395 -0.055 1 94.94 167 LEU A CA 1
ATOM 1398 C C . LEU A 1 167 ? -15.078 5.098 1.018 1 94.94 167 LEU A C 1
ATOM 1400 O O . LEU A 1 167 ? -15.062 4.023 1.624 1 94.94 167 LEU A O 1
ATOM 1404 N N . VAL A 1 168 ? -15.93 6.043 1.275 1 92.5 168 VAL A N 1
ATOM 1405 C CA . VAL A 1 168 ? -16.984 5.883 2.266 1 92.5 168 VAL A CA 1
ATOM 1406 C C . VAL A 1 168 ? -17.891 4.715 1.873 1 92.5 168 VAL A C 1
ATOM 1408 O O . VAL A 1 168 ? -18.281 3.908 2.723 1 92.5 168 VAL A O 1
ATOM 1411 N N . LEU A 1 169 ? -18.203 4.566 0.625 1 92.19 169 LEU A N 1
ATOM 1412 C CA . LEU A 1 169 ? -19.062 3.484 0.144 1 92.19 169 LEU A CA 1
ATOM 1413 C C . LEU A 1 169 ? -18.375 2.133 0.327 1 92.19 169 LEU A C 1
ATOM 1415 O O . LEU A 1 169 ? -19.031 1.135 0.623 1 92.19 169 LEU A O 1
ATOM 1419 N N . VAL A 1 170 ? -17.109 2.107 0.185 1 93.38 170 VAL A N 1
ATOM 1420 C CA . VAL A 1 170 ? -16.359 0.86 0.295 1 93.38 170 VAL A CA 1
ATOM 1421 C C . VAL A 1 170 ? -16.203 0.475 1.765 1 93.38 170 VAL A C 1
ATOM 1423 O O . VAL A 1 170 ? -16.312 -0.702 2.119 1 93.38 170 VAL A O 1
ATOM 1426 N N . MET A 1 171 ? -15.969 1.436 2.607 1 91.56 171 MET A N 1
ATOM 1427 C CA . MET A 1 171 ? -15.5 1.16 3.963 1 91.56 171 MET A CA 1
ATOM 1428 C C . MET A 1 171 ? -16.656 1.15 4.949 1 91.56 171 MET A C 1
ATOM 1430 O O . MET A 1 171 ? -16.531 0.632 6.062 1 91.56 171 MET A O 1
ATOM 1434 N N . ASN A 1 172 ? -17.672 1.789 4.652 1 83.69 172 ASN A N 1
ATOM 1435 C CA . ASN A 1 172 ? -18.734 1.993 5.633 1 83.69 172 ASN A CA 1
ATOM 1436 C C . ASN A 1 172 ? -19.156 0.681 6.289 1 83.69 172 ASN A C 1
ATOM 1438 O O . ASN A 1 172 ? -19.531 -0.27 5.602 1 83.69 172 ASN A O 1
ATOM 1442 N N . GLY A 1 173 ? -18.984 0.655 7.602 1 84.56 173 GLY A N 1
ATOM 1443 C CA . GLY A 1 173 ? -19.422 -0.481 8.391 1 84.56 173 GLY A CA 1
ATOM 1444 C C . GLY A 1 173 ? -18.391 -1.578 8.5 1 84.56 173 GLY A C 1
ATOM 1445 O O . GLY A 1 173 ? -18.562 -2.535 9.258 1 84.56 173 GLY A O 1
ATOM 1446 N N . ASN A 1 174 ? -17.281 -1.464 7.793 1 89.5 174 ASN A N 1
ATOM 1447 C CA . ASN A 1 174 ? -16.312 -2.553 7.699 1 89.5 174 ASN A CA 1
ATOM 1448 C C . ASN A 1 174 ? -15.539 -2.719 9 1 89.5 174 ASN A C 1
ATOM 1450 O O . ASN A 1 174 ? -15.32 -3.84 9.461 1 89.5 174 ASN A O 1
ATOM 1454 N N . ILE A 1 175 ? -15.172 -1.594 9.625 1 88.94 175 ILE A N 1
ATOM 1455 C CA . ILE A 1 175 ? -14.359 -1.668 10.836 1 88.94 175 ILE A CA 1
ATOM 1456 C C . ILE A 1 175 ? -15.172 -2.299 11.961 1 88.94 175 ILE A C 1
ATOM 1458 O O . ILE A 1 175 ? -14.68 -3.193 12.656 1 88.94 175 ILE A O 1
ATOM 1462 N N . THR A 1 176 ? -16.375 -1.848 12.094 1 88.56 176 THR A N 1
ATOM 1463 C CA . THR A 1 176 ? -17.25 -2.416 13.117 1 88.56 176 THR A CA 1
ATOM 1464 C C . THR A 1 176 ? -17.438 -3.916 12.906 1 88.56 176 THR A C 1
ATOM 1466 O O . THR A 1 176 ? -17.359 -4.695 13.852 1 88.56 176 THR A O 1
ATOM 1469 N N . ARG A 1 177 ? -17.641 -4.285 11.711 1 90.12 177 ARG A N 1
ATOM 1470 C CA . ARG A 1 177 ? -17.828 -5.695 11.398 1 90.12 177 ARG A CA 1
ATOM 1471 C C . ARG A 1 177 ? -16.562 -6.496 11.711 1 90.12 177 ARG A C 1
ATOM 1473 O O . ARG A 1 177 ? -16.641 -7.609 12.234 1 90.12 177 ARG A O 1
ATOM 1480 N N . ALA A 1 178 ? -15.445 -5.98 11.297 1 92.62 178 ALA A N 1
ATOM 1481 C CA . ALA A 1 178 ? -14.18 -6.645 11.609 1 92.62 178 ALA A CA 1
ATOM 1482 C C . ALA A 1 178 ? -14.008 -6.824 13.109 1 92.62 178 ALA A C 1
ATOM 1484 O O . ALA A 1 178 ? -13.664 -7.914 13.578 1 92.62 178 ALA A O 1
ATOM 1485 N N . LEU A 1 179 ? -14.281 -5.773 13.867 1 92.56 179 LEU A N 1
ATOM 1486 C CA . LEU A 1 179 ? -14.156 -5.82 15.32 1 92.56 179 LEU A CA 1
ATOM 1487 C C . LEU A 1 179 ? -15.086 -6.871 15.914 1 92.56 179 LEU A C 1
ATOM 1489 O O . LEU A 1 179 ? -14.695 -7.625 16.797 1 92.56 179 LEU A O 1
ATOM 1493 N N . ASN A 1 180 ? -16.281 -6.953 15.398 1 91.06 180 ASN A N 1
ATOM 1494 C CA . ASN A 1 180 ? -17.234 -7.961 15.859 1 91.06 180 ASN A CA 1
ATOM 1495 C C . ASN A 1 180 ? -16.734 -9.375 15.555 1 91.06 180 ASN A C 1
ATOM 1497 O O . ASN A 1 180 ? -16.875 -10.273 16.391 1 91.06 180 ASN A O 1
ATOM 1501 N N . SER A 1 181 ? -16.219 -9.531 14.422 1 90.62 181 SER A N 1
ATOM 1502 C CA . SER A 1 181 ? -15.695 -10.836 14.031 1 90.62 181 SER A CA 1
ATOM 1503 C C . SER A 1 181 ? -14.555 -11.273 14.953 1 90.62 181 SER A C 1
ATOM 1505 O O . SER A 1 181 ? -14.516 -12.422 15.398 1 90.62 181 SER A O 1
ATOM 1507 N N . PHE A 1 182 ? -13.68 -10.367 15.266 1 90.38 182 PHE A N 1
ATOM 1508 C CA . PHE A 1 182 ? -12.555 -10.688 16.141 1 90.38 182 PHE A CA 1
ATOM 1509 C C . PHE A 1 182 ? -13.039 -10.914 17.578 1 90.38 182 PHE A C 1
ATOM 1511 O O . PHE A 1 182 ? -12.492 -11.75 18.297 1 90.38 182 PHE A O 1
ATOM 1518 N N . HIS A 1 183 ? -13.992 -10.125 17.938 1 87 183 HIS A N 1
ATOM 1519 C CA . HIS A 1 183 ? -14.578 -10.289 19.266 1 87 183 HIS A CA 1
ATOM 1520 C C . HIS A 1 183 ? -15.18 -11.68 19.422 1 87 183 HIS A C 1
ATOM 1522 O O . HIS A 1 183 ? -14.953 -12.344 20.453 1 87 183 HIS A O 1
ATOM 1528 N N . LEU A 1 184 ? -15.906 -12.133 18.469 1 83.94 184 LEU A N 1
ATOM 1529 C CA . LEU A 1 184 ? -16.531 -13.453 18.484 1 83.94 184 LEU A CA 1
ATOM 1530 C C . LEU A 1 184 ? -15.469 -14.555 18.438 1 83.94 184 LEU A C 1
ATOM 1532 O O . LEU A 1 184 ? -15.602 -15.578 19.109 1 83.94 184 LEU A O 1
ATOM 1536 N N . ASP A 1 185 ? -14.469 -14.32 17.734 1 81.69 185 ASP A N 1
ATOM 1537 C CA . ASP A 1 185 ? -13.375 -15.289 17.625 1 81.69 185 ASP A CA 1
ATOM 1538 C C . ASP A 1 185 ? -12.625 -15.422 18.953 1 81.69 185 ASP A C 1
ATOM 1540 O O . ASP A 1 185 ? -12.234 -16.516 19.344 1 81.69 185 ASP A O 1
ATOM 1544 N N . SER A 1 186 ? -12.438 -14.32 19.547 1 78.5 186 SER A N 1
ATOM 1545 C CA . SER A 1 186 ? -11.742 -14.305 20.828 1 78.5 186 SER A CA 1
ATOM 1546 C C . SER A 1 186 ? -12.555 -15.008 21.922 1 78.5 186 SER A C 1
ATOM 1548 O O . SER A 1 186 ? -11.992 -15.625 22.812 1 78.5 186 SER A O 1
ATOM 1550 N N . ASN A 1 187 ? -13.828 -14.945 21.781 1 75.12 187 ASN A N 1
ATOM 1551 C CA . ASN A 1 187 ? -14.703 -15.578 22.75 1 75.12 187 ASN A CA 1
ATOM 1552 C C . ASN A 1 187 ? -14.812 -17.078 22.516 1 75.12 187 ASN A C 1
ATOM 1554 O O . ASN A 1 187 ? -15 -17.859 23.469 1 75.12 187 ASN A O 1
ATOM 1558 N N . LEU A 1 188 ? -14.719 -17.453 21.344 1 68.69 188 LEU A N 1
ATOM 1559 C CA . LEU A 1 188 ? -14.758 -18.875 21.016 1 68.69 188 LEU A CA 1
ATOM 1560 C C . LEU A 1 188 ? -13.469 -19.562 21.438 1 68.69 188 LEU A C 1
ATOM 1562 O O . LEU A 1 188 ? -13.484 -20.734 21.859 1 68.69 188 LEU A O 1
ATOM 1566 N N . SER A 1 189 ? -12.367 -18.891 21.266 1 63.72 189 SER A N 1
ATOM 1567 C CA . SER A 1 189 ? -11.086 -19.469 21.688 1 63.72 189 SER A CA 1
ATOM 1568 C C . SER A 1 189 ? -11 -19.609 23.203 1 63.72 189 SER A C 1
ATOM 1570 O O . SER A 1 189 ? -10.203 -20.391 23.719 1 63.72 189 SER A O 1
ATOM 1572 N N . LYS A 1 190 ? -11.695 -18.797 23.953 1 58.56 190 LYS A N 1
ATOM 1573 C CA . LYS A 1 190 ? -11.688 -18.922 25.406 1 58.56 190 LYS A CA 1
ATOM 1574 C C . LYS A 1 190 ? -12.547 -20.094 25.859 1 58.56 190 LYS A C 1
ATOM 1576 O O . LYS A 1 190 ? -12.305 -20.672 26.922 1 58.56 190 LYS A O 1
ATOM 1581 N N . THR A 1 191 ? -13.562 -20.375 25.156 1 54.09 191 THR A N 1
ATOM 1582 C CA . THR A 1 191 ? -14.484 -21.422 25.578 1 54.09 191 THR A CA 1
ATOM 1583 C C . THR A 1 191 ? -13.961 -22.797 25.188 1 54.09 191 THR A C 1
ATOM 1585 O O . THR A 1 191 ? -14.5 -23.812 25.609 1 54.09 191 THR A O 1
ATOM 1588 N N . THR A 1 192 ? -13.016 -22.906 24.328 1 40.53 192 THR A N 1
ATOM 1589 C CA . THR A 1 192 ? -12.469 -24.234 24.109 1 40.53 192 THR A CA 1
ATOM 1590 C C . THR A 1 192 ? -11.25 -24.469 25 1 40.53 192 THR A C 1
ATOM 1592 O O . THR A 1 192 ? -10.375 -23.609 25.109 1 40.53 192 THR A O 1
ATOM 1595 N N . MET B 1 1 ? 7.871 -24.547 -27.859 1 51.5 1 MET B N 1
ATOM 1596 C CA . MET B 1 1 ? 9.25 -24.078 -27.812 1 51.5 1 MET B CA 1
ATOM 1597 C C . MET B 1 1 ? 9.359 -22.812 -26.969 1 51.5 1 MET B C 1
ATOM 1599 O O . MET B 1 1 ? 10.234 -22.703 -26.109 1 51.5 1 MET B O 1
ATOM 1603 N N . SER B 1 2 ? 8.297 -21.922 -27.094 1 74.62 2 SER B N 1
ATOM 1604 C CA . SER B 1 2 ? 8.328 -20.594 -26.484 1 74.62 2 SER B CA 1
ATOM 1605 C C . SER B 1 2 ? 8.172 -20.672 -24.984 1 74.62 2 SER B C 1
ATOM 1607 O O . SER B 1 2 ? 8.984 -20.125 -24.234 1 74.62 2 SER B O 1
ATOM 1609 N N . LEU B 1 3 ? 7.406 -21.656 -24.562 1 78.5 3 LEU B N 1
ATOM 1610 C CA . LEU B 1 3 ? 7.168 -21.734 -23.125 1 78.5 3 LEU B CA 1
ATOM 1611 C C . LEU B 1 3 ? 8.289 -22.5 -22.422 1 78.5 3 LEU B C 1
ATOM 1613 O O . LEU B 1 3 ? 8.703 -22.141 -21.328 1 78.5 3 LEU B O 1
ATOM 1617 N N . THR B 1 4 ? 8.828 -23.375 -23.172 1 87.31 4 THR B N 1
ATOM 1618 C CA . THR B 1 4 ? 9.922 -24.172 -22.625 1 87.31 4 THR B CA 1
ATOM 1619 C C . THR B 1 4 ? 11.156 -23.312 -22.406 1 87.31 4 THR B C 1
ATOM 1621 O O . THR B 1 4 ? 11.82 -23.422 -21.375 1 87.31 4 THR B O 1
ATOM 1624 N N . THR B 1 5 ? 11.375 -22.469 -23.359 1 91.56 5 THR B N 1
ATOM 1625 C CA . THR B 1 5 ? 12.523 -21.578 -23.234 1 91.56 5 THR B CA 1
ATOM 1626 C C . THR B 1 5 ? 12.336 -20.609 -22.062 1 91.56 5 THR B C 1
ATOM 1628 O O . THR B 1 5 ? 13.266 -20.391 -21.281 1 91.56 5 THR B O 1
ATOM 1631 N N . LYS B 1 6 ? 11.109 -20.109 -21.906 1 94.56 6 LYS B N 1
ATOM 1632 C CA . LYS B 1 6 ? 10.828 -19.172 -20.812 1 94.56 6 LYS B CA 1
ATOM 1633 C C . LYS B 1 6 ? 11.062 -19.828 -19.453 1 94.56 6 LYS B C 1
ATOM 1635 O O . LYS B 1 6 ? 11.641 -19.219 -18.547 1 94.56 6 LYS B O 1
ATOM 1640 N N . ARG B 1 7 ? 10.703 -21.047 -19.422 1 94.5 7 ARG B N 1
ATOM 1641 C CA . ARG B 1 7 ? 10.859 -21.781 -18.172 1 94.5 7 ARG B CA 1
ATOM 1642 C C . ARG B 1 7 ? 12.336 -22.062 -17.875 1 94.5 7 ARG B C 1
ATOM 1644 O O . ARG B 1 7 ? 12.758 -22.062 -16.719 1 94.5 7 ARG B O 1
ATOM 1651 N N . ALA B 1 8 ? 13.023 -22.344 -18.922 1 95.38 8 ALA B N 1
ATOM 1652 C CA . ALA B 1 8 ? 14.461 -22.547 -18.766 1 95.38 8 ALA B CA 1
ATOM 1653 C C . ALA B 1 8 ? 15.148 -21.281 -18.281 1 95.38 8 ALA B C 1
ATOM 1655 O O . ALA B 1 8 ? 16.016 -21.328 -17.406 1 95.38 8 ALA B O 1
ATOM 1656 N N . LEU B 1 9 ? 14.758 -20.203 -18.875 1 97.06 9 LEU B N 1
ATOM 1657 C CA . LEU B 1 9 ? 15.312 -18.922 -18.469 1 97.06 9 LEU B CA 1
ATOM 1658 C C . LEU B 1 9 ? 14.953 -18.594 -17.016 1 97.06 9 LEU B C 1
ATOM 1660 O O . LEU B 1 9 ? 15.789 -18.094 -16.266 1 97.06 9 LEU B O 1
ATOM 1664 N N . GLU B 1 10 ? 13.719 -18.875 -16.656 1 96.25 10 GLU B N 1
ATOM 1665 C CA . GLU B 1 10 ? 13.289 -18.672 -15.266 1 96.25 10 GLU B CA 1
ATOM 1666 C C . GLU B 1 10 ? 14.109 -19.531 -14.312 1 96.25 10 GLU B C 1
ATOM 1668 O O . GLU B 1 10 ? 14.547 -19.047 -13.258 1 96.25 10 GLU B O 1
ATOM 1673 N N . ALA B 1 11 ? 14.281 -20.797 -14.688 1 95.94 11 ALA B N 1
ATOM 1674 C CA . ALA B 1 11 ? 15.055 -21.703 -13.844 1 95.94 11 ALA B CA 1
ATOM 1675 C C . ALA B 1 11 ? 16.484 -21.219 -13.68 1 95.94 11 ALA B C 1
ATOM 1677 O O . ALA B 1 11 ? 17.062 -21.297 -12.586 1 95.94 11 ALA B O 1
ATOM 1678 N N . SER B 1 12 ? 17.031 -20.766 -14.766 1 97.25 12 SER B N 1
ATOM 1679 C CA . SER B 1 12 ? 18.375 -20.219 -14.719 1 97.25 12 SER B CA 1
ATOM 1680 C C . SER B 1 12 ? 18.453 -19.016 -13.789 1 97.25 12 SER B C 1
ATOM 1682 O O . SER B 1 12 ? 19.375 -18.906 -12.969 1 97.25 12 SER B O 1
ATOM 1684 N N . LEU B 1 13 ? 17.5 -18.078 -13.922 1 97.06 13 LEU B N 1
ATOM 1685 C CA . LEU B 1 13 ? 17.438 -16.906 -13.055 1 97.06 13 LEU B CA 1
ATOM 1686 C C . LEU B 1 13 ? 17.406 -17.312 -11.586 1 97.06 13 LEU B C 1
ATOM 1688 O O . LEU B 1 13 ? 18.172 -16.797 -10.773 1 97.06 13 LEU B O 1
ATOM 1692 N N . LYS B 1 14 ? 16.547 -18.203 -11.266 1 95.38 14 LYS B N 1
ATOM 1693 C CA . LYS B 1 14 ? 16.375 -18.625 -9.883 1 95.38 14 LYS B CA 1
ATOM 1694 C C . LYS B 1 14 ? 17.641 -19.281 -9.344 1 95.38 14 LYS B C 1
ATOM 1696 O O . LYS B 1 14 ? 18.016 -19.062 -8.188 1 95.38 14 LYS B O 1
ATOM 1701 N N . ASN B 1 15 ? 18.312 -20.016 -10.188 1 95.62 15 ASN B N 1
ATOM 1702 C CA . ASN B 1 15 ? 19.578 -20.641 -9.812 1 95.62 15 ASN B CA 1
ATOM 1703 C C . ASN B 1 15 ? 20.656 -19.594 -9.547 1 95.62 15 ASN B C 1
ATOM 1705 O O . ASN B 1 15 ? 21.391 -19.688 -8.57 1 95.62 15 ASN B O 1
ATOM 1709 N N . LEU B 1 16 ? 20.75 -18.672 -10.43 1 96.5 16 LEU B N 1
ATOM 1710 C CA . LEU B 1 16 ? 21.766 -17.625 -10.312 1 96.5 16 LEU B CA 1
ATOM 1711 C C . LEU B 1 16 ? 21.531 -16.766 -9.078 1 96.5 16 LEU B C 1
ATOM 1713 O O . LEU B 1 16 ? 22.469 -16.312 -8.438 1 96.5 16 LEU B O 1
ATOM 1717 N N . LEU B 1 17 ? 20.266 -16.547 -8.734 1 94.88 17 LEU B N 1
ATOM 1718 C CA . LEU B 1 17 ? 19.891 -15.719 -7.598 1 94.88 17 LEU B CA 1
ATOM 1719 C C . LEU B 1 17 ? 20.344 -16.344 -6.289 1 94.88 17 LEU B C 1
ATOM 1721 O O . LEU B 1 17 ? 20.453 -15.664 -5.266 1 94.88 17 LEU B O 1
ATOM 1725 N N . LEU B 1 18 ? 20.594 -17.656 -6.305 1 93.75 18 LEU B N 1
ATOM 1726 C CA . LEU B 1 18 ? 21.109 -18.328 -5.129 1 93.75 18 LEU B CA 1
ATOM 1727 C C . LEU B 1 18 ? 22.594 -18 -4.922 1 93.75 18 LEU B C 1
ATOM 1729 O O . LEU B 1 18 ? 23.125 -18.188 -3.826 1 93.75 18 LEU B O 1
ATOM 1733 N N . LYS B 1 19 ? 23.188 -17.469 -5.977 1 94.25 19 LYS B N 1
ATOM 1734 C CA . LYS B 1 19 ? 24.625 -17.281 -5.957 1 94.25 19 LYS B CA 1
ATOM 1735 C C . LYS B 1 19 ? 24.984 -15.805 -5.859 1 94.25 19 LYS B C 1
ATOM 1737 O O . LYS B 1 19 ? 26.031 -15.445 -5.316 1 94.25 19 LYS B O 1
ATOM 1742 N N . LYS B 1 20 ? 24.219 -14.945 -6.438 1 94.56 20 LYS B N 1
ATOM 1743 C CA . LYS B 1 20 ? 24.516 -13.516 -6.434 1 94.56 20 LYS B CA 1
ATOM 1744 C C . LYS B 1 20 ? 23.234 -12.688 -6.488 1 94.56 20 LYS B C 1
ATOM 1746 O O . LYS B 1 20 ? 22.188 -13.188 -6.898 1 94.56 20 LYS B O 1
ATOM 1751 N N . PRO B 1 21 ? 23.375 -11.422 -6.07 1 94.81 21 PRO B N 1
ATOM 1752 C CA . PRO B 1 21 ? 22.203 -10.555 -6.094 1 94.81 21 PRO B CA 1
ATOM 1753 C C . PRO B 1 21 ? 21.719 -10.258 -7.508 1 94.81 21 PRO B C 1
ATOM 1755 O O . PRO B 1 21 ? 22.5 -10.297 -8.461 1 94.81 21 PRO B O 1
ATOM 1758 N N . LEU B 1 22 ? 20.438 -10.008 -7.562 1 94.94 22 LEU B N 1
ATOM 1759 C CA . LEU B 1 22 ? 19.766 -9.789 -8.836 1 94.94 22 LEU B CA 1
ATOM 1760 C C . LEU B 1 22 ? 20.469 -8.711 -9.648 1 94.94 22 LEU B C 1
ATOM 1762 O O . LEU B 1 22 ? 20.609 -8.836 -10.875 1 94.94 22 LEU B O 1
ATOM 1766 N N . ASP B 1 23 ? 20.938 -7.637 -8.984 1 93 23 ASP B N 1
ATOM 1767 C CA . ASP B 1 23 ? 21.516 -6.488 -9.688 1 93 23 ASP B CA 1
ATOM 1768 C C . ASP B 1 23 ? 22.891 -6.824 -10.258 1 93 23 ASP B C 1
ATOM 1770 O O . ASP B 1 23 ? 23.453 -6.047 -11.031 1 93 23 ASP B O 1
ATOM 1774 N N . LYS B 1 24 ? 23.375 -7.957 -10.023 1 95.62 24 LYS B N 1
ATOM 1775 C CA . LYS B 1 24 ? 24.672 -8.414 -10.523 1 95.62 24 LYS B CA 1
ATOM 1776 C C . LYS B 1 24 ? 24.484 -9.484 -11.602 1 95.62 24 LYS B C 1
ATOM 1778 O O . LYS B 1 24 ? 25.469 -9.922 -12.203 1 95.62 24 LYS B O 1
ATOM 1783 N N . ILE B 1 25 ? 23.312 -9.953 -11.773 1 96.88 25 ILE B N 1
ATOM 1784 C CA . ILE B 1 25 ? 23.031 -10.945 -12.797 1 96.88 25 ILE B CA 1
ATOM 1785 C C . ILE B 1 25 ? 22.859 -10.266 -14.148 1 96.88 25 ILE B C 1
ATOM 1787 O O . ILE B 1 25 ? 22.141 -9.266 -14.266 1 96.88 25 ILE B O 1
ATOM 1791 N N . THR B 1 26 ? 23.531 -10.766 -15.164 1 96.12 26 THR B N 1
ATOM 1792 C CA . THR B 1 26 ? 23.438 -10.211 -16.516 1 96.12 26 THR B CA 1
ATOM 1793 C C . THR B 1 26 ? 22.719 -11.188 -17.438 1 96.12 26 THR B C 1
ATOM 1795 O O . THR B 1 26 ? 22.547 -12.359 -17.109 1 96.12 26 THR B O 1
ATOM 1798 N N . ILE B 1 27 ? 22.297 -10.625 -18.531 1 97 27 ILE B N 1
ATOM 1799 C CA . ILE B 1 27 ? 21.672 -11.469 -19.547 1 97 27 ILE B CA 1
ATOM 1800 C C . ILE B 1 27 ? 22.672 -12.516 -20.047 1 97 27 ILE B C 1
ATOM 1802 O O . ILE B 1 27 ? 22.312 -13.656 -20.328 1 97 27 ILE B O 1
ATOM 1806 N N . ASN B 1 28 ? 23.906 -12.094 -20.062 1 96.38 28 ASN B N 1
ATOM 1807 C CA . ASN B 1 28 ? 24.953 -13.031 -20.453 1 96.38 28 ASN B CA 1
ATOM 1808 C C . ASN B 1 28 ? 25.062 -14.195 -19.469 1 96.38 28 ASN B C 1
ATOM 1810 O O . ASN B 1 28 ? 25.266 -15.336 -19.891 1 96.38 28 ASN B O 1
ATOM 1814 N N . ASP B 1 29 ? 24.984 -13.977 -18.25 1 97.31 29 ASP B N 1
ATOM 1815 C CA . ASP B 1 29 ? 25 -15.031 -17.234 1 97.31 29 ASP B CA 1
ATOM 1816 C C . ASP B 1 29 ? 23.891 -16.062 -17.5 1 97.31 29 ASP B C 1
ATOM 1818 O O . ASP B 1 29 ? 24.141 -17.266 -17.453 1 97.31 29 ASP B O 1
ATOM 1822 N N . ILE B 1 30 ? 22.719 -15.562 -17.781 1 97.31 30 ILE B N 1
ATOM 1823 C CA . ILE B 1 30 ? 21.547 -16.406 -18 1 97.31 30 ILE B CA 1
ATOM 1824 C C . ILE B 1 30 ? 21.719 -17.203 -19.281 1 97.31 30 ILE B C 1
ATOM 1826 O O . ILE B 1 30 ? 21.469 -18.406 -19.312 1 97.31 30 ILE B O 1
ATOM 1830 N N . ALA B 1 31 ? 22.078 -16.453 -20.328 1 96.5 31 ALA B N 1
ATOM 1831 C CA . ALA B 1 31 ? 22.281 -17.094 -21.625 1 96.5 31 ALA B CA 1
ATOM 1832 C C . ALA B 1 31 ? 23.328 -18.188 -21.531 1 96.5 31 ALA B C 1
ATOM 1834 O O . ALA B 1 31 ? 23.125 -19.281 -22.078 1 96.5 31 ALA B O 1
ATOM 1835 N N . GLU B 1 32 ? 24.422 -17.938 -20.891 1 96.69 32 GLU B N 1
ATOM 1836 C CA . GLU B 1 32 ? 25.484 -18.922 -20.719 1 96.69 32 GLU B CA 1
ATOM 1837 C C . GLU B 1 32 ? 25.016 -20.125 -19.922 1 96.69 32 GLU B C 1
ATOM 1839 O O . GLU B 1 32 ? 25.297 -21.266 -20.281 1 96.69 32 GLU B O 1
ATOM 1844 N N . ASP B 1 33 ? 24.297 -19.875 -18.906 1 96.19 33 ASP B N 1
ATOM 1845 C CA . ASP B 1 33 ? 23.781 -20.938 -18.047 1 96.19 33 ASP B CA 1
ATOM 1846 C C . ASP B 1 33 ? 22.828 -21.844 -18.812 1 96.19 33 ASP B C 1
ATOM 1848 O O . ASP B 1 33 ? 22.797 -23.062 -18.578 1 96.19 33 ASP B O 1
ATOM 1852 N N . CYS B 1 34 ? 22.047 -21.266 -19.672 1 95.88 34 CYS B N 1
ATOM 1853 C CA . CYS B 1 34 ? 21.062 -22 -20.453 1 95.88 34 CYS B CA 1
ATOM 1854 C C . CYS B 1 34 ? 21.672 -22.531 -21.75 1 95.88 34 CYS B C 1
ATOM 1856 O O . CYS B 1 34 ? 21.016 -23.25 -22.5 1 95.88 34 CYS B O 1
ATOM 1858 N N . GLN B 1 35 ? 22.922 -22.094 -21.984 1 95 35 GLN B N 1
ATOM 1859 C CA . GLN B 1 35 ? 23.625 -22.5 -23.219 1 95 35 GLN B CA 1
ATOM 1860 C C . GLN B 1 35 ? 22.844 -22.062 -24.453 1 95 35 GLN B C 1
ATOM 1862 O O . GLN B 1 35 ? 22.594 -22.875 -25.344 1 95 35 GLN B O 1
ATOM 1867 N N . ILE B 1 36 ? 22.484 -20.812 -24.422 1 94.25 36 ILE B N 1
ATOM 1868 C CA . ILE B 1 36 ? 21.781 -20.219 -25.547 1 94.25 36 ILE B CA 1
ATOM 1869 C C . ILE B 1 36 ? 22.438 -18.875 -25.906 1 94.25 36 ILE B C 1
ATOM 1871 O O . ILE B 1 36 ? 23.281 -18.375 -25.156 1 94.25 36 ILE B O 1
ATOM 1875 N N . ASN B 1 37 ? 22.062 -18.406 -27.031 1 92.69 37 ASN B N 1
ATOM 1876 C CA . ASN B 1 37 ? 22.5 -17.078 -27.453 1 92.69 37 ASN B CA 1
ATOM 1877 C C . ASN B 1 37 ? 21.688 -15.984 -26.766 1 92.69 37 ASN B C 1
ATOM 1879 O O . ASN B 1 37 ? 20.5 -16.172 -26.484 1 92.69 37 ASN B O 1
ATOM 1883 N N . ARG B 1 38 ? 22.344 -14.797 -26.578 1 93.75 38 ARG B N 1
ATOM 1884 C CA . ARG B 1 38 ? 21.672 -13.672 -25.938 1 93.75 38 ARG B CA 1
ATOM 1885 C C . ARG B 1 38 ? 20.484 -13.219 -26.766 1 93.75 38 ARG B C 1
ATO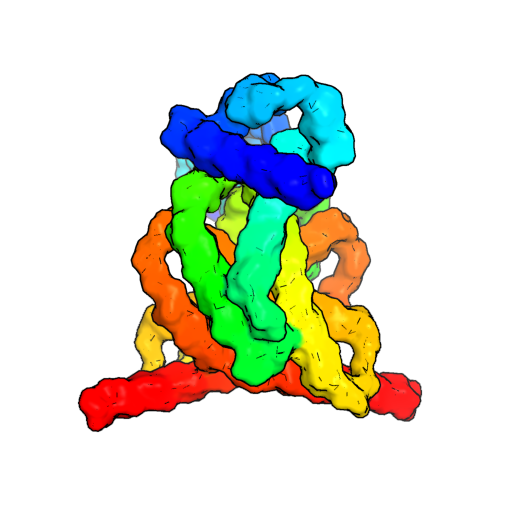M 1887 O O . ARG B 1 38 ? 19.484 -12.727 -26.219 1 93.75 38 ARG B O 1
ATOM 1894 N N . MET B 1 39 ? 20.531 -13.461 -28.047 1 94.25 39 MET B N 1
ATOM 1895 C CA . MET B 1 39 ? 19.438 -13.062 -28.938 1 94.25 39 MET B CA 1
ATOM 1896 C C . MET B 1 39 ? 18.172 -13.852 -28.609 1 94.25 39 MET B C 1
ATOM 1898 O O . MET B 1 39 ? 17.062 -13.328 -28.734 1 94.25 39 MET B O 1
ATOM 1902 N N . THR B 1 40 ? 18.422 -15.031 -28.25 1 94.5 40 THR B N 1
ATOM 1903 C CA . THR B 1 40 ? 17.281 -15.859 -27.859 1 94.5 40 THR B CA 1
ATOM 1904 C C . THR B 1 40 ? 16.594 -15.281 -26.625 1 94.5 40 THR B C 1
ATOM 1906 O O . THR B 1 40 ? 15.367 -15.297 -26.531 1 94.5 40 THR B O 1
ATOM 1909 N N . PHE B 1 41 ? 17.391 -14.742 -25.641 1 96.69 41 PHE B N 1
ATOM 1910 C CA . PHE B 1 41 ? 16.812 -14.078 -24.484 1 96.69 41 PHE B CA 1
ATOM 1911 C C . PHE B 1 41 ? 15.914 -12.922 -24.906 1 96.69 41 PHE B C 1
ATOM 1913 O O . PHE B 1 41 ? 14.789 -12.805 -24.438 1 96.69 41 PHE B O 1
ATOM 1920 N N . TYR B 1 42 ? 16.328 -12.172 -25.891 1 95.06 42 TYR B N 1
ATOM 1921 C CA . TYR B 1 42 ? 15.656 -10.945 -26.297 1 95.06 42 TYR B CA 1
ATOM 1922 C C . TYR B 1 42 ? 14.398 -11.258 -27.109 1 95.06 42 TYR B C 1
ATOM 1924 O O . TYR B 1 42 ? 13.531 -10.391 -27.266 1 95.06 42 TYR B O 1
ATOM 1932 N N . TYR B 1 43 ? 14.359 -12.453 -27.562 1 95.12 43 TYR B N 1
ATOM 1933 C CA . TYR B 1 43 ? 13.148 -12.906 -28.234 1 95.12 43 TYR B CA 1
ATOM 1934 C C . TYR B 1 43 ? 11.992 -13.008 -27.25 1 95.12 43 TYR B C 1
ATOM 1936 O O . TYR B 1 43 ? 10.828 -12.82 -27.609 1 95.12 43 TYR B O 1
ATOM 1944 N N . HIS B 1 44 ? 12.344 -13.242 -26.031 1 95.69 44 HIS B N 1
ATOM 1945 C CA . HIS B 1 44 ? 11.312 -13.547 -25.031 1 95.69 44 HIS B CA 1
ATOM 1946 C C . HIS B 1 44 ? 11.156 -12.398 -24.047 1 95.69 44 HIS B C 1
ATOM 1948 O O . HIS B 1 44 ? 10.047 -12.133 -23.562 1 95.69 44 HIS B O 1
ATOM 1954 N N . PHE B 1 45 ? 12.25 -11.758 -23.703 1 96.94 45 PHE B N 1
ATOM 1955 C CA . PHE B 1 45 ? 12.211 -10.734 -22.656 1 96.94 45 PHE B CA 1
ATOM 1956 C C . PHE B 1 45 ? 13.047 -9.523 -23.062 1 96.94 45 PHE B C 1
ATOM 1958 O O . PHE B 1 45 ? 14.086 -9.672 -23.719 1 96.94 45 PHE B O 1
ATOM 1965 N N . LYS B 1 46 ? 12.594 -8.336 -22.547 1 96.19 46 LYS B N 1
ATOM 1966 C CA . LYS B 1 46 ? 13.297 -7.094 -22.844 1 96.19 46 LYS B CA 1
ATOM 1967 C C . LYS B 1 46 ? 14.547 -6.945 -21.984 1 96.19 46 LYS B C 1
ATOM 1969 O O . LYS B 1 46 ? 15.555 -6.391 -22.438 1 96.19 46 LYS B O 1
ATOM 1974 N N . ASP B 1 47 ? 14.523 -7.355 -20.797 1 94.94 47 ASP B N 1
ATOM 1975 C CA . ASP B 1 47 ? 15.617 -7.289 -19.828 1 94.94 47 ASP B CA 1
ATOM 1976 C C . ASP B 1 47 ? 15.391 -8.266 -18.672 1 94.94 47 ASP B C 1
ATOM 1978 O O . ASP B 1 47 ? 14.438 -9.055 -18.703 1 94.94 47 ASP B O 1
ATOM 1982 N N . ILE B 1 48 ? 16.234 -8.273 -17.766 1 94.56 48 ILE B N 1
ATOM 1983 C CA . ILE B 1 48 ? 16.188 -9.195 -16.641 1 94.56 48 ILE B CA 1
ATOM 1984 C C . ILE B 1 48 ? 14.922 -8.945 -15.812 1 94.56 48 ILE B C 1
ATOM 1986 O O . ILE B 1 48 ? 14.305 -9.883 -15.305 1 94.56 48 ILE B O 1
ATOM 1990 N N . TYR B 1 49 ? 14.477 -7.742 -15.742 1 91.94 49 TYR B N 1
ATOM 1991 C CA . TYR B 1 49 ? 13.32 -7.383 -14.922 1 91.94 49 TYR B CA 1
ATOM 1992 C C . TYR B 1 49 ? 12.031 -7.871 -15.562 1 91.94 49 TYR B C 1
ATOM 1994 O O . TYR B 1 49 ? 11.078 -8.227 -14.867 1 91.94 49 TYR B O 1
ATOM 2002 N N . ASP B 1 50 ? 12.055 -7.816 -16.797 1 94.19 50 ASP B N 1
ATOM 2003 C CA . ASP B 1 50 ? 10.938 -8.422 -17.516 1 94.19 50 ASP B CA 1
ATOM 2004 C C . ASP B 1 50 ? 10.82 -9.906 -17.203 1 94.19 50 ASP B C 1
ATOM 2006 O O . ASP B 1 50 ? 9.711 -10.414 -16.984 1 94.19 50 ASP B O 1
ATOM 2010 N N . LEU B 1 51 ? 11.945 -10.586 -17.203 1 95.94 51 LEU B N 1
ATOM 2011 C CA . LEU B 1 51 ? 11.977 -12 -16.844 1 95.94 51 LEU B CA 1
ATOM 2012 C C . LEU B 1 51 ? 11.516 -12.203 -15.398 1 95.94 51 LEU B C 1
ATOM 2014 O O . LEU B 1 51 ? 10.758 -13.133 -15.109 1 95.94 51 LEU B O 1
ATOM 2018 N N . VAL B 1 52 ? 11.914 -11.375 -14.477 1 94.5 52 VAL B N 1
ATOM 2019 C CA . VAL B 1 52 ? 11.516 -11.438 -13.078 1 94.5 52 VAL B CA 1
ATOM 2020 C C . VAL B 1 52 ? 10.008 -11.297 -12.953 1 94.5 52 VAL B C 1
ATOM 2022 O O . VAL B 1 52 ? 9.352 -12.094 -12.281 1 94.5 52 VAL B O 1
ATOM 2025 N N . GLU B 1 53 ? 9.508 -10.273 -13.555 1 92.19 53 GLU B N 1
ATOM 2026 C CA . GLU B 1 53 ? 8.07 -10.031 -13.531 1 92.19 53 GLU B CA 1
ATOM 2027 C C . GLU B 1 53 ? 7.293 -11.25 -14.031 1 92.19 53 GLU B C 1
ATOM 2029 O O . GLU B 1 53 ? 6.34 -11.695 -13.383 1 92.19 53 GLU B O 1
ATOM 2034 N N . TRP B 1 54 ? 7.691 -11.703 -15.133 1 92.75 54 TRP B N 1
ATOM 2035 C CA . TRP B 1 54 ? 7.031 -12.867 -15.711 1 92.75 54 TRP B CA 1
ATOM 2036 C C . TRP B 1 54 ? 7.102 -14.062 -14.758 1 92.75 54 TRP B C 1
ATOM 2038 O O . TRP B 1 54 ? 6.105 -14.766 -14.562 1 92.75 54 TRP B O 1
ATOM 2048 N N . SER B 1 55 ? 8.25 -14.297 -14.219 1 93.12 55 SER B N 1
ATOM 2049 C CA . SER B 1 55 ? 8.453 -15.414 -13.297 1 93.12 55 SER B CA 1
ATOM 2050 C C . SER B 1 55 ? 7.516 -15.32 -12.102 1 93.12 55 SER B C 1
ATOM 2052 O O . SER B 1 55 ? 6.887 -16.312 -11.719 1 93.12 55 SER B O 1
ATOM 2054 N N . CYS B 1 56 ? 7.414 -14.156 -11.539 1 88.12 56 CYS B N 1
ATOM 2055 C CA . CYS B 1 56 ? 6.555 -13.938 -10.383 1 88.12 56 CYS B CA 1
ATOM 2056 C C . CYS B 1 56 ? 5.094 -14.195 -10.734 1 88.12 56 CYS B C 1
ATOM 2058 O O . CYS B 1 56 ? 4.391 -14.906 -10.016 1 88.12 56 CYS B O 1
ATOM 2060 N N . ILE B 1 57 ? 4.695 -13.664 -11.789 1 85.25 57 ILE B N 1
ATOM 2061 C CA . ILE B 1 57 ? 3.299 -13.758 -12.203 1 85.25 57 ILE B CA 1
ATOM 2062 C C . ILE B 1 57 ? 2.959 -15.211 -12.547 1 85.25 57 ILE B C 1
ATOM 2064 O O . ILE B 1 57 ? 1.918 -15.727 -12.133 1 85.25 57 ILE B O 1
ATOM 2068 N N . GLU B 1 58 ? 3.854 -15.773 -13.242 1 88.5 58 GLU B N 1
ATOM 2069 C CA . GLU B 1 58 ? 3.629 -17.156 -13.656 1 88.5 58 GLU B CA 1
ATOM 2070 C C . GLU B 1 58 ? 3.566 -18.094 -12.453 1 88.5 58 GLU B C 1
ATOM 2072 O O . GLU B 1 58 ? 2.705 -18.969 -12.383 1 88.5 58 GLU B O 1
ATOM 2077 N N . ASP B 1 59 ? 4.461 -17.953 -11.523 1 87.69 59 ASP B N 1
ATOM 2078 C CA . ASP B 1 59 ? 4.461 -18.766 -10.32 1 87.69 59 ASP B CA 1
ATOM 2079 C C . ASP B 1 59 ? 3.172 -18.578 -9.523 1 87.69 59 ASP B C 1
ATOM 2081 O O . ASP B 1 59 ? 2.596 -19.547 -9.023 1 87.69 59 ASP B O 1
ATOM 2085 N N . ALA B 1 60 ? 2.775 -17.375 -9.414 1 83.75 60 ALA B N 1
ATOM 2086 C CA . ALA B 1 60 ? 1.552 -17.047 -8.68 1 83.75 60 ALA B CA 1
ATOM 2087 C C . ALA B 1 60 ? 0.328 -17.641 -9.383 1 83.75 60 ALA B C 1
ATOM 2089 O O . ALA B 1 60 ? -0.58 -18.156 -8.727 1 83.75 60 ALA B O 1
ATOM 2090 N N . ARG B 1 61 ? 0.294 -17.453 -10.648 1 84.06 61 ARG B N 1
ATOM 2091 C CA . ARG B 1 61 ? -0.813 -17.984 -11.43 1 84.06 61 ARG B CA 1
ATOM 2092 C C . ARG B 1 61 ? -0.916 -19.5 -11.25 1 84.06 61 ARG B C 1
ATOM 2094 O O . ARG B 1 61 ? -2.012 -20.047 -11.086 1 84.06 61 ARG B O 1
ATOM 2101 N N . LYS B 1 62 ? 0.232 -20.141 -11.336 1 87.56 62 LYS B N 1
ATOM 2102 C CA . LYS B 1 62 ? 0.265 -21.578 -11.141 1 87.56 62 LYS B CA 1
ATOM 2103 C C . LYS B 1 62 ? -0.243 -21.953 -9.75 1 87.56 62 LYS B C 1
ATOM 2105 O O . LYS B 1 62 ? -0.969 -22.938 -9.594 1 87.56 62 LYS B O 1
ATOM 2110 N N . ALA B 1 63 ? 0.134 -21.172 -8.812 1 86.19 63 ALA B N 1
ATOM 2111 C CA . ALA B 1 63 ? -0.254 -21.438 -7.43 1 86.19 63 ALA B CA 1
ATOM 2112 C C . ALA B 1 63 ? -1.75 -21.219 -7.227 1 86.19 63 ALA B C 1
ATOM 2114 O O . ALA B 1 63 ? -2.393 -21.938 -6.465 1 86.19 63 ALA B O 1
ATOM 2115 N N . LEU B 1 64 ? -2.355 -20.172 -7.773 1 83.62 64 LEU B N 1
ATOM 2116 C CA . LEU B 1 64 ? -3.756 -19.797 -7.609 1 83.62 64 LEU B CA 1
ATOM 2117 C C . LEU B 1 64 ? -4.672 -20.891 -8.156 1 83.62 64 LEU B C 1
ATOM 2119 O O . LEU B 1 64 ? -5.77 -21.109 -7.637 1 83.62 64 LEU B O 1
ATOM 2123 N N . GLU B 1 65 ? -4.254 -21.688 -9.031 1 76.44 65 GLU B N 1
ATOM 2124 C CA . GLU B 1 65 ? -4.969 -22.859 -9.555 1 76.44 65 GLU B CA 1
ATOM 2125 C C . GLU B 1 65 ? -6.434 -22.516 -9.828 1 76.44 65 GLU B C 1
ATOM 2127 O O . GLU B 1 65 ? -7.324 -23.297 -9.477 1 76.44 65 GLU B O 1
ATOM 2132 N N . GLY B 1 66 ? -6.742 -21.391 -10.242 1 74 66 GLY B N 1
ATOM 2133 C CA . GLY B 1 66 ? -8.102 -21.031 -10.602 1 74 66 GLY B CA 1
ATOM 2134 C C . GLY B 1 66 ? -8.922 -20.562 -9.414 1 74 66 GLY B C 1
ATOM 2135 O O . GLY B 1 66 ? -10.133 -20.344 -9.539 1 74 66 GLY B O 1
ATOM 2136 N N . LYS B 1 67 ? -8.297 -20.562 -8.328 1 77.31 67 LYS B N 1
ATOM 2137 C CA . LYS B 1 67 ? -9.008 -20.094 -7.141 1 77.31 67 LYS B CA 1
ATOM 2138 C C . LYS B 1 67 ? -9.141 -18.578 -7.145 1 77.31 67 LYS B C 1
ATOM 2140 O O . LYS B 1 67 ? -8.312 -17.875 -6.559 1 77.31 67 LYS B O 1
ATOM 2145 N N . LYS B 1 68 ? -10.148 -18.078 -7.844 1 79.06 68 LYS B N 1
ATOM 2146 C CA . LYS B 1 68 ? -10.352 -16.641 -7.945 1 79.06 68 LYS B CA 1
ATOM 2147 C C . LYS B 1 68 ? -11.82 -16.281 -7.77 1 79.06 68 LYS B C 1
ATOM 2149 O O . LYS B 1 68 ? -12.281 -15.266 -8.305 1 79.06 68 LYS B O 1
ATOM 2154 N N . THR B 1 69 ? -12.461 -17.203 -7.031 1 80.38 69 THR B N 1
ATOM 2155 C CA . THR B 1 69 ? -13.867 -16.922 -6.781 1 80.38 69 THR B CA 1
ATOM 2156 C C . THR B 1 69 ? -14.07 -16.406 -5.355 1 80.38 69 THR B C 1
ATOM 2158 O O . THR B 1 69 ? -13.18 -16.531 -4.516 1 80.38 69 THR B O 1
ATOM 2161 N N . TYR B 1 70 ? -15.266 -15.922 -5.145 1 80.12 70 TYR B N 1
ATOM 2162 C CA . TYR B 1 70 ? -15.625 -15.359 -3.852 1 80.12 70 TYR B CA 1
ATOM 2163 C C . TYR B 1 70 ? -15.508 -16.406 -2.748 1 80.12 70 TYR B C 1
ATOM 2165 O O . TYR B 1 70 ? -15.109 -16.078 -1.624 1 80.12 70 TYR B O 1
ATOM 2173 N N . ASP B 1 71 ? -15.773 -17.609 -3.135 1 84.31 71 ASP B N 1
ATOM 2174 C CA . ASP B 1 71 ? -15.789 -18.672 -2.123 1 84.31 71 ASP B CA 1
ATOM 2175 C C . ASP B 1 71 ? -14.398 -19.266 -1.932 1 84.31 71 ASP B C 1
ATOM 2177 O O . ASP B 1 71 ? -14.156 -19.984 -0.957 1 84.31 71 ASP B O 1
ATOM 2181 N N . THR B 1 72 ? -13.477 -18.875 -2.824 1 86.5 72 THR B N 1
ATOM 2182 C CA . THR B 1 72 ? -12.203 -19.578 -2.775 1 86.5 72 THR B CA 1
ATOM 2183 C C . THR B 1 72 ? -11.047 -18.578 -2.676 1 86.5 72 THR B C 1
ATOM 2185 O O . THR B 1 72 ? -9.883 -18.969 -2.633 1 86.5 72 THR B O 1
ATOM 2188 N N . TRP B 1 73 ? -11.344 -17.281 -2.609 1 85.69 73 TRP B N 1
ATOM 2189 C CA . TRP B 1 73 ? -10.305 -16.266 -2.648 1 85.69 73 TRP B CA 1
ATOM 2190 C C . TRP B 1 73 ? -9.32 -16.438 -1.501 1 85.69 73 TRP B C 1
ATOM 2192 O O . TRP B 1 73 ? -8.125 -16.172 -1.655 1 85.69 73 TRP B O 1
ATOM 2202 N N . GLN B 1 74 ? -9.781 -16.891 -0.366 1 88.69 74 GLN B N 1
ATOM 2203 C CA . GLN B 1 74 ? -8.906 -17.078 0.787 1 88.69 74 GLN B CA 1
ATOM 2204 C C . GLN B 1 74 ? -7.863 -18.156 0.503 1 88.69 74 GLN B C 1
ATOM 2206 O O . GLN B 1 74 ? -6.691 -18 0.857 1 88.69 74 GLN B O 1
ATOM 2211 N N . GLN B 1 75 ? -8.328 -19.219 -0.1 1 89.62 75 GLN B N 1
ATOM 2212 C CA . GLN B 1 75 ? -7.41 -20.297 -0.48 1 89.62 75 GLN B CA 1
ATOM 2213 C C . GLN B 1 75 ? -6.426 -19.828 -1.547 1 89.62 75 GLN B C 1
ATOM 2215 O O . GLN B 1 75 ? -5.25 -20.203 -1.521 1 89.62 75 GLN B O 1
ATOM 2220 N N . GLY B 1 76 ? -6.953 -19.078 -2.436 1 88.69 76 GLY B N 1
ATOM 2221 C CA . GLY B 1 76 ? -6.09 -18.516 -3.467 1 88.69 76 GLY B CA 1
ATOM 2222 C C . GLY B 1 76 ? -4.969 -17.672 -2.908 1 88.69 76 GLY B C 1
ATOM 2223 O O . GLY B 1 76 ? -3.803 -17.859 -3.268 1 88.69 76 GLY B O 1
ATOM 2224 N N . PHE B 1 77 ? -5.285 -16.766 -2.002 1 89.94 77 PHE B N 1
ATOM 2225 C CA . PHE B 1 77 ? -4.281 -15.898 -1.396 1 89.94 77 PHE B CA 1
ATOM 2226 C C . PHE B 1 77 ? -3.291 -16.703 -0.569 1 89.94 77 PHE B C 1
ATOM 2228 O O . PHE B 1 77 ? -2.09 -16.438 -0.583 1 89.94 77 PHE B O 1
ATOM 2235 N N . LEU B 1 78 ? -3.842 -17.688 0.156 1 93.44 78 LEU B N 1
ATOM 2236 C CA . LEU B 1 78 ? -2.953 -18.547 0.927 1 93.44 78 LEU B CA 1
ATOM 2237 C C . LEU B 1 78 ? -1.958 -19.25 0.015 1 93.44 78 LEU B C 1
ATOM 2239 O O . LEU B 1 78 ? -0.765 -19.312 0.321 1 93.44 78 LEU B O 1
ATOM 2243 N N . GLN B 1 79 ? -2.396 -19.75 -1.07 1 92.12 79 GLN B N 1
ATOM 2244 C CA . GLN B 1 79 ? -1.538 -20.453 -2.018 1 92.12 79 GLN B CA 1
ATOM 2245 C C . GLN B 1 79 ? -0.454 -19.531 -2.566 1 92.12 79 GLN B C 1
ATOM 2247 O O . GLN B 1 79 ? 0.672 -19.953 -2.816 1 92.12 79 GLN B O 1
ATOM 2252 N N . ILE B 1 80 ? -0.817 -18.266 -2.752 1 90.94 80 ILE B N 1
ATOM 2253 C CA . ILE B 1 80 ? 0.165 -17.297 -3.223 1 90.94 80 ILE B CA 1
ATOM 2254 C C . ILE B 1 80 ? 1.265 -17.125 -2.176 1 90.94 80 ILE B C 1
ATOM 2256 O O . ILE B 1 80 ? 2.453 -17.156 -2.504 1 90.94 80 ILE B O 1
ATOM 2260 N N . PHE B 1 81 ? 0.864 -16.953 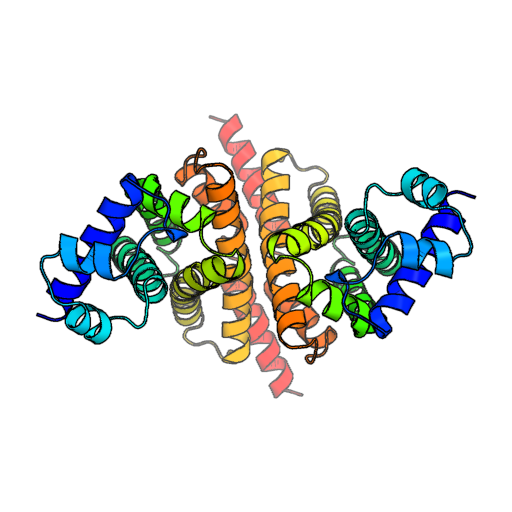-0.921 1 94 81 PHE B N 1
ATOM 2261 C CA . PHE B 1 81 ? 1.833 -16.844 0.163 1 94 81 PHE B CA 1
ATOM 2262 C C . PHE B 1 81 ? 2.721 -18.078 0.23 1 94 81 PHE B C 1
ATOM 2264 O O . PHE B 1 81 ? 3.939 -17.953 0.386 1 94 81 PHE B O 1
ATOM 2271 N N . GLU B 1 82 ? 2.096 -19.156 0.076 1 93.56 82 GLU B N 1
ATOM 2272 C CA . GLU B 1 82 ? 2.842 -20.406 0.152 1 93.56 82 GLU B CA 1
ATOM 2273 C C . GLU B 1 82 ? 3.814 -20.547 -1.016 1 93.56 82 GLU B C 1
ATOM 2275 O O . GLU B 1 82 ? 4.941 -21.016 -0.842 1 93.56 82 GLU B O 1
ATOM 2280 N N . ALA B 1 83 ? 3.369 -20.172 -2.145 1 91.31 83 ALA B N 1
ATOM 2281 C CA . ALA B 1 83 ? 4.242 -20.203 -3.314 1 91.31 83 ALA B CA 1
ATOM 2282 C C . ALA B 1 83 ? 5.449 -19.281 -3.113 1 91.31 83 ALA B C 1
ATOM 2284 O O . ALA B 1 83 ? 6.562 -19.625 -3.523 1 91.31 83 ALA B O 1
ATOM 2285 N N . MET B 1 84 ? 5.234 -18.125 -2.568 1 93.25 84 MET B N 1
ATOM 2286 C CA . MET B 1 84 ? 6.324 -17.203 -2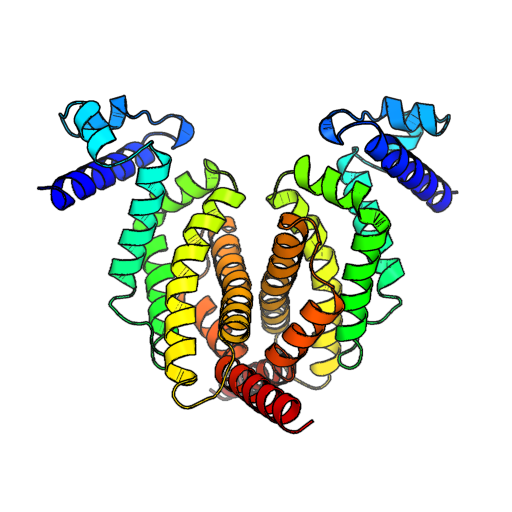.268 1 93.25 84 MET B CA 1
ATOM 2287 C C . MET B 1 84 ? 7.297 -17.812 -1.267 1 93.25 84 MET B C 1
ATOM 2289 O O . MET B 1 84 ? 8.516 -17.672 -1.412 1 93.25 84 MET B O 1
ATOM 2293 N N . LEU B 1 85 ? 6.688 -18.453 -0.292 1 94 85 LEU B N 1
ATOM 2294 C CA . LEU B 1 85 ? 7.52 -19.094 0.721 1 94 85 LEU B CA 1
ATOM 2295 C C . LEU B 1 85 ? 8.383 -20.188 0.102 1 94 85 LEU B C 1
ATOM 2297 O O . LEU B 1 85 ? 9.555 -20.328 0.452 1 94 85 LEU B O 1
ATOM 2301 N N . GLU B 1 86 ? 7.848 -20.953 -0.784 1 91.94 86 GLU B N 1
ATOM 2302 C CA . GLU B 1 86 ? 8.562 -22.016 -1.471 1 91.94 86 GLU B CA 1
ATOM 2303 C C . GLU B 1 86 ? 9.742 -21.469 -2.273 1 91.94 86 GLU B C 1
ATOM 2305 O O . GLU B 1 86 ? 10.742 -22.172 -2.467 1 91.94 86 GLU B O 1
ATOM 2310 N N . ASN B 1 87 ? 9.633 -20.281 -2.707 1 91.81 87 ASN B N 1
ATOM 2311 C CA . ASN B 1 87 ? 10.68 -19.625 -3.482 1 91.81 87 ASN B CA 1
ATOM 2312 C C . ASN B 1 87 ? 11.305 -18.469 -2.713 1 91.81 87 ASN B C 1
ATOM 2314 O O . ASN B 1 87 ? 11.602 -17.422 -3.295 1 91.81 87 ASN B O 1
ATOM 2318 N N . LYS B 1 88 ? 11.414 -18.609 -1.466 1 94.5 88 LYS B N 1
ATOM 2319 C CA . LYS B 1 88 ? 11.812 -17.547 -0.555 1 94.5 88 LYS B CA 1
ATOM 2320 C C . LYS B 1 88 ? 13.125 -16.906 -1.003 1 94.5 88 LYS B C 1
ATOM 2322 O O . LYS B 1 88 ? 13.234 -15.672 -1.057 1 94.5 88 LYS B O 1
ATOM 2327 N N . PRO B 1 89 ? 14.164 -17.703 -1.402 1 93.69 89 PRO B N 1
ATOM 2328 C CA . PRO B 1 89 ? 15.414 -17.062 -1.817 1 93.69 89 PRO B CA 1
ATOM 2329 C C . PRO B 1 89 ? 15.227 -16.125 -3.006 1 93.69 89 PRO B C 1
ATOM 2331 O O . PRO B 1 89 ? 15.812 -15.039 -3.039 1 93.69 89 PRO B O 1
ATOM 2334 N N . PHE B 1 90 ? 14.477 -16.594 -3.898 1 94.19 90 PHE B N 1
ATOM 2335 C CA . PHE B 1 90 ? 14.172 -15.781 -5.066 1 94.19 90 PHE B CA 1
ATOM 2336 C C . PHE B 1 90 ? 13.445 -14.508 -4.656 1 94.19 90 PHE B C 1
ATOM 2338 O O . PHE B 1 90 ? 13.844 -13.406 -5.051 1 94.19 90 PHE B O 1
ATOM 2345 N N . ILE B 1 91 ? 12.422 -14.602 -3.818 1 94.31 91 ILE B N 1
ATOM 2346 C CA . ILE B 1 91 ? 11.578 -13.477 -3.416 1 94.31 91 ILE B CA 1
ATOM 2347 C C . ILE B 1 91 ? 12.406 -12.477 -2.617 1 94.31 91 ILE B C 1
ATOM 2349 O O . ILE B 1 91 ? 12.359 -11.266 -2.875 1 94.31 91 ILE B O 1
ATOM 2353 N N . MET B 1 92 ? 13.18 -12.977 -1.741 1 95.56 92 MET B N 1
ATOM 2354 C CA . MET B 1 92 ? 13.984 -12.109 -0.883 1 95.56 92 MET B CA 1
ATOM 2355 C C . MET B 1 92 ? 15.039 -11.367 -1.696 1 95.56 92 MET B C 1
ATOM 2357 O O . MET B 1 92 ? 15.312 -10.188 -1.438 1 95.56 92 MET B O 1
ATOM 2361 N N . ASN B 1 93 ? 15.625 -12.031 -2.629 1 94.75 93 ASN B N 1
ATOM 2362 C CA . ASN B 1 93 ? 16.625 -11.391 -3.482 1 94.75 93 ASN B CA 1
ATOM 2363 C C . ASN B 1 93 ? 16 -10.281 -4.332 1 94.75 93 ASN B C 1
ATOM 2365 O O . ASN B 1 93 ? 16.562 -9.195 -4.453 1 94.75 93 ASN B O 1
ATOM 2369 N N . VAL B 1 94 ? 14.875 -10.57 -4.887 1 93.25 94 VAL B N 1
ATOM 2370 C CA . VAL B 1 94 ? 14.164 -9.57 -5.672 1 93.25 94 VAL B CA 1
ATOM 2371 C C . VAL B 1 94 ? 13.781 -8.391 -4.781 1 93.25 94 VAL B C 1
ATOM 2373 O O . VAL B 1 94 ? 13.984 -7.234 -5.152 1 93.25 94 VAL B O 1
ATOM 2376 N N . TYR B 1 95 ? 13.305 -8.688 -3.594 1 94.81 95 TYR B N 1
ATOM 2377 C CA . TYR B 1 95 ? 12.875 -7.672 -2.645 1 94.81 95 TYR B CA 1
ATOM 2378 C C . TYR B 1 95 ? 14.023 -6.734 -2.289 1 94.81 95 TYR B C 1
ATOM 2380 O O . TYR B 1 95 ? 13.828 -5.527 -2.143 1 94.81 95 TYR B O 1
ATOM 2388 N N . ARG B 1 96 ? 15.195 -7.227 -2.248 1 93.31 96 ARG B N 1
ATOM 2389 C CA . ARG B 1 96 ? 16.359 -6.449 -1.83 1 93.31 96 ARG B CA 1
ATOM 2390 C C . ARG B 1 96 ? 16.969 -5.699 -3.01 1 93.31 96 ARG B C 1
ATOM 2392 O O . ARG B 1 96 ? 17.609 -4.664 -2.828 1 93.31 96 ARG B O 1
ATOM 2399 N N . SER B 1 97 ? 16.719 -6.18 -4.191 1 92.06 97 SER B N 1
ATOM 2400 C CA . SER B 1 97 ? 17.484 -5.68 -5.336 1 92.06 97 SER B CA 1
ATOM 2401 C C . SER B 1 97 ? 16.641 -4.73 -6.184 1 92.06 97 SER B C 1
ATOM 2403 O O . SER B 1 97 ? 17.172 -3.945 -6.969 1 92.06 97 SER B O 1
ATOM 2405 N N . VAL B 1 98 ? 15.391 -4.879 -6.09 1 91.06 98 VAL B N 1
ATOM 2406 C CA . VAL B 1 98 ? 14.508 -4.09 -6.945 1 91.06 98 VAL B CA 1
ATOM 2407 C C . VAL B 1 98 ? 13.844 -2.986 -6.121 1 91.06 98 VAL B C 1
ATOM 2409 O O . VAL B 1 98 ? 13.695 -3.115 -4.906 1 91.06 98 VAL B O 1
ATOM 2412 N N . SER B 1 99 ? 13.484 -1.881 -6.805 1 90.69 99 SER B N 1
ATOM 2413 C CA . SER B 1 99 ? 12.844 -0.771 -6.105 1 90.69 99 SER B CA 1
ATOM 2414 C C . SER B 1 99 ? 11.469 -1.175 -5.57 1 90.69 99 SER B C 1
ATOM 2416 O O . SER B 1 99 ? 10.82 -2.059 -6.129 1 90.69 99 SER B O 1
ATOM 2418 N N . ARG B 1 100 ? 11.047 -0.511 -4.508 1 92.44 100 ARG B N 1
ATOM 2419 C CA . ARG B 1 100 ? 9.734 -0.735 -3.906 1 92.44 100 ARG B CA 1
ATOM 2420 C C . ARG B 1 100 ? 8.625 -0.537 -4.93 1 92.44 100 ARG B C 1
ATOM 2422 O O . ARG B 1 100 ? 7.664 -1.311 -4.973 1 92.44 100 ARG B O 1
ATOM 2429 N N . GLU B 1 101 ? 8.734 0.385 -5.719 1 91.19 101 GLU B N 1
ATOM 2430 C CA . GLU B 1 101 ? 7.738 0.676 -6.738 1 91.19 101 GLU B CA 1
ATOM 2431 C C . GLU B 1 101 ? 7.609 -0.478 -7.73 1 91.19 101 GLU B C 1
ATOM 2433 O O . GLU B 1 101 ? 6.5 -0.86 -8.102 1 91.19 101 GLU B O 1
ATOM 2438 N N . GLN B 1 102 ? 8.727 -0.965 -8.109 1 89.62 102 GLN B N 1
ATOM 2439 C CA . GLN B 1 102 ? 8.711 -2.049 -9.086 1 89.62 102 GLN B CA 1
ATOM 2440 C C . GLN B 1 102 ? 8.117 -3.32 -8.484 1 89.62 102 GLN B C 1
ATOM 2442 O O . GLN B 1 102 ? 7.348 -4.02 -9.148 1 89.62 102 GLN B O 1
ATOM 2447 N N . ILE B 1 103 ? 8.43 -3.604 -7.332 1 92.56 103 ILE B N 1
ATOM 2448 C CA . ILE B 1 103 ? 7.875 -4.773 -6.656 1 92.56 103 ILE B CA 1
ATOM 2449 C C . ILE B 1 103 ? 6.359 -4.625 -6.531 1 92.56 103 ILE B C 1
ATOM 2451 O O . ILE B 1 103 ? 5.617 -5.59 -6.746 1 92.56 103 ILE B O 1
ATOM 2455 N N . GLU B 1 104 ? 5.953 -3.506 -6.156 1 93.62 104 GLU B N 1
ATOM 2456 C CA . GLU B 1 104 ? 4.52 -3.246 -6.055 1 93.62 104 GLU B CA 1
ATOM 2457 C C . GLU B 1 104 ? 3.82 -3.5 -7.387 1 93.62 104 GLU B C 1
ATOM 2459 O O . GLU B 1 104 ? 2.734 -4.082 -7.422 1 93.62 104 GLU B O 1
ATOM 2464 N N . ILE B 1 105 ? 4.426 -3.086 -8.422 1 89.88 105 ILE B N 1
ATOM 2465 C CA . ILE B 1 105 ? 3.838 -3.27 -9.75 1 89.88 105 ILE B CA 1
ATOM 2466 C C . ILE B 1 105 ? 3.617 -4.758 -10.016 1 89.88 105 ILE B C 1
ATOM 2468 O O . ILE B 1 105 ? 2.553 -5.156 -10.492 1 89.88 105 ILE B O 1
ATOM 2472 N N . TYR B 1 106 ? 4.617 -5.57 -9.656 1 88 106 TYR B N 1
ATOM 2473 C CA . TYR B 1 106 ? 4.496 -7.012 -9.828 1 88 106 TYR B CA 1
ATOM 2474 C C . TYR B 1 106 ? 3.336 -7.566 -9.008 1 88 106 TYR B C 1
ATOM 2476 O O . TYR B 1 106 ? 2.51 -8.32 -9.523 1 88 106 TYR B O 1
ATOM 2484 N N . LEU B 1 107 ? 3.26 -7.148 -7.793 1 91.88 107 LEU B N 1
ATOM 2485 C CA . LEU B 1 107 ? 2.27 -7.695 -6.871 1 91.88 107 LEU B CA 1
ATOM 2486 C C . LEU B 1 107 ? 0.879 -7.152 -7.184 1 91.88 107 LEU B C 1
ATOM 2488 O O . LEU B 1 107 ? -0.118 -7.859 -7.023 1 91.88 107 LEU B O 1
ATOM 2492 N N . TYR B 1 108 ? 0.812 -5.898 -7.598 1 93.12 108 TYR B N 1
ATOM 2493 C CA . TYR B 1 108 ? -0.471 -5.301 -7.953 1 93.12 108 TYR B CA 1
ATOM 2494 C C . TYR B 1 108 ? -1.13 -6.066 -9.094 1 93.12 108 TYR B C 1
ATOM 2496 O O . TYR B 1 108 ? -2.336 -6.32 -9.062 1 93.12 108 TYR B O 1
ATOM 2504 N N . LYS B 1 109 ? -0.379 -6.379 -10.086 1 88.44 109 LYS B N 1
ATOM 2505 C CA . LYS B 1 109 ? -0.925 -7.113 -11.227 1 88.44 109 LYS B CA 1
ATOM 2506 C C . LYS B 1 109 ? -1.521 -8.445 -10.789 1 88.44 109 LYS B C 1
ATOM 2508 O O . LYS B 1 109 ? -2.646 -8.781 -11.164 1 88.44 109 LYS B O 1
ATOM 2513 N N . LEU B 1 110 ? -0.768 -9.102 -9.969 1 83.56 110 LEU B N 1
ATOM 2514 C CA . LEU B 1 110 ? -1.174 -10.414 -9.477 1 83.56 110 LEU B CA 1
ATOM 2515 C C . LEU B 1 110 ? -2.441 -10.312 -8.633 1 83.56 110 LEU B C 1
ATOM 2517 O O . LEU B 1 110 ? -3.4 -11.055 -8.859 1 83.56 110 LEU B O 1
ATOM 2521 N N . THR B 1 111 ? -2.473 -9.477 -7.672 1 89.38 111 THR B N 1
ATOM 2522 C CA . THR B 1 111 ? -3.568 -9.375 -6.711 1 89.38 111 THR B CA 1
ATOM 2523 C C . THR B 1 111 ? -4.805 -8.773 -7.371 1 89.38 111 THR B C 1
ATOM 2525 O O . THR B 1 111 ? -5.934 -9.172 -7.07 1 89.38 111 THR B O 1
ATOM 2528 N N . TYR B 1 112 ? -4.531 -7.84 -8.312 1 90.19 112 TYR B N 1
ATOM 2529 C CA . TYR B 1 112 ? -5.656 -7.207 -8.992 1 90.19 112 TYR B CA 1
ATOM 2530 C C . TYR B 1 112 ? -6.461 -8.234 -9.781 1 90.19 112 TYR B C 1
ATOM 2532 O O . TYR B 1 112 ? -7.695 -8.227 -9.75 1 90.19 112 TYR B O 1
ATOM 2540 N N . GLU B 1 113 ? -5.801 -9.086 -10.453 1 84.5 113 GLU B N 1
ATOM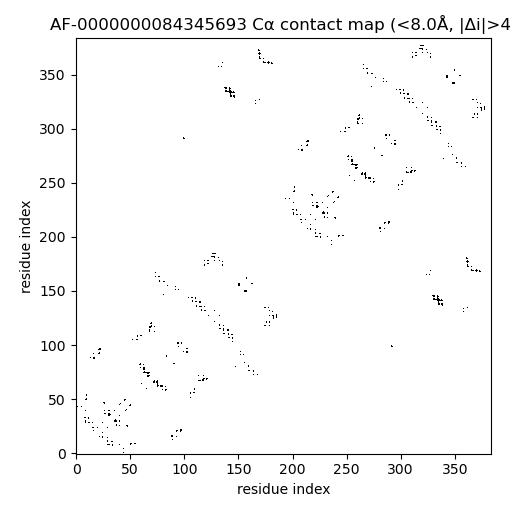 2541 C CA . GLU B 1 113 ? -6.473 -10.109 -11.242 1 84.5 113 GLU B CA 1
ATOM 2542 C C . GLU B 1 113 ? -7.363 -10.992 -10.375 1 84.5 113 GLU B C 1
ATOM 2544 O O . GLU B 1 113 ? -8.484 -11.328 -10.758 1 84.5 113 GLU B O 1
ATOM 2549 N N . LEU B 1 114 ? -6.902 -11.328 -9.242 1 85.94 114 LEU B N 1
ATOM 2550 C CA . LEU B 1 114 ? -7.68 -12.133 -8.305 1 85.94 114 LEU B CA 1
ATOM 2551 C C . LEU B 1 114 ? -8.891 -11.367 -7.801 1 85.94 114 LEU B C 1
ATOM 2553 O O . LEU B 1 114 ? -10.016 -11.883 -7.816 1 85.94 114 LEU B O 1
ATOM 2557 N N . LEU B 1 115 ? -8.703 -10.133 -7.41 1 91.69 115 LEU B N 1
ATOM 2558 C CA . LEU B 1 115 ? -9.742 -9.32 -6.785 1 91.69 115 LEU B CA 1
ATOM 2559 C C . LEU B 1 115 ? -10.836 -8.969 -7.789 1 91.69 115 LEU B C 1
ATOM 2561 O O . LEU B 1 115 ? -12.023 -9.031 -7.473 1 91.69 115 LEU B O 1
ATOM 2565 N N . ILE B 1 116 ? -10.375 -8.617 -9 1 91.25 116 ILE B N 1
ATOM 2566 C CA . ILE B 1 116 ? -11.352 -8.203 -9.992 1 91.25 116 ILE B CA 1
ATOM 2567 C C . ILE B 1 116 ? -12.219 -9.398 -10.398 1 91.25 116 ILE B C 1
ATOM 2569 O O . ILE B 1 116 ? -13.414 -9.242 -10.672 1 91.25 116 ILE B O 1
ATOM 2573 N N . GLY B 1 117 ? -11.617 -10.594 -10.477 1 87.88 117 GLY B N 1
ATOM 2574 C CA . GLY B 1 117 ? -12.406 -11.797 -10.727 1 87.88 117 GLY B CA 1
ATOM 2575 C C . GLY B 1 117 ? -13.492 -12.023 -9.695 1 87.88 117 GLY B C 1
ATOM 2576 O O . GLY B 1 117 ? -14.633 -12.328 -10.047 1 87.88 117 GLY B O 1
ATOM 2577 N N . VAL B 1 118 ? -13.172 -11.812 -8.406 1 89.88 118 VAL B N 1
ATOM 2578 C CA . VAL B 1 118 ? -14.125 -11.969 -7.312 1 89.88 118 VAL B CA 1
ATOM 2579 C C . VAL B 1 118 ? -15.219 -10.906 -7.422 1 89.88 118 VAL B C 1
ATOM 2581 O O . VAL B 1 118 ? -16.406 -11.211 -7.273 1 89.88 118 VAL B O 1
ATOM 2584 N N . ILE B 1 119 ? -14.867 -9.695 -7.707 1 93.81 119 ILE B N 1
ATOM 2585 C CA . ILE B 1 119 ? -15.781 -8.562 -7.785 1 93.81 119 ILE B CA 1
ATOM 2586 C C . ILE B 1 119 ? -16.766 -8.766 -8.938 1 93.81 119 ILE B C 1
ATOM 2588 O O . ILE B 1 119 ? -17.969 -8.547 -8.789 1 93.81 119 ILE B O 1
ATOM 2592 N N . GLU B 1 120 ? -16.234 -9.188 -10.062 1 92.38 120 GLU B N 1
ATOM 2593 C CA . GLU B 1 120 ? -17.078 -9.43 -11.227 1 92.38 120 GLU B CA 1
ATOM 2594 C C . GLU B 1 120 ? -18.078 -10.562 -10.961 1 92.38 120 GLU B C 1
ATOM 2596 O O . GLU B 1 120 ? -19.234 -10.477 -11.344 1 92.38 120 GLU B O 1
ATOM 2601 N N . GLU B 1 121 ? -17.594 -11.555 -10.328 1 92.06 121 GLU B N 1
ATOM 2602 C CA . GLU B 1 121 ? -18.469 -12.672 -9.977 1 92.06 121 GLU B CA 1
ATOM 2603 C C . GLU B 1 121 ? -19.609 -12.219 -9.055 1 92.06 121 GLU B C 1
ATOM 2605 O O . GLU B 1 121 ? -20.766 -12.547 -9.289 1 92.06 121 GLU B O 1
ATOM 2610 N N . LYS B 1 122 ? -19.328 -11.445 -8.047 1 91.94 122 LYS B N 1
ATOM 2611 C CA . LYS B 1 122 ? -20.281 -11.047 -7.031 1 91.94 122 LYS B CA 1
ATOM 2612 C C . LYS B 1 122 ? -21.203 -9.93 -7.539 1 91.94 122 LYS B C 1
ATOM 2614 O O . LYS B 1 122 ? -22.281 -9.719 -7.008 1 91.94 122 LYS B O 1
ATOM 2619 N N . SER B 1 123 ? -20.688 -9.242 -8.477 1 93.44 123 SER B N 1
ATOM 2620 C CA . SER B 1 123 ? -21.484 -8.117 -8.977 1 93.44 123 SER B CA 1
ATOM 2621 C C . SER B 1 123 ? -22.391 -8.555 -10.117 1 93.44 123 SER B C 1
ATOM 2623 O O . SER B 1 123 ? -23.078 -7.727 -10.727 1 93.44 123 SER B O 1
ATOM 2625 N N . ASP B 1 124 ? -22.281 -9.82 -10.398 1 90.56 124 ASP B N 1
ATOM 2626 C CA . ASP B 1 124 ? -23.156 -10.32 -11.461 1 90.56 124 ASP B CA 1
ATOM 2627 C C . ASP B 1 124 ? -24.609 -9.984 -11.188 1 90.56 124 ASP B C 1
ATOM 2629 O O . ASP B 1 124 ? -25.109 -10.219 -10.078 1 90.56 124 ASP B O 1
ATOM 2633 N N . GLY B 1 125 ? -25.219 -9.312 -12.172 1 89.94 125 GLY B N 1
ATOM 2634 C CA . GLY B 1 125 ? -26.609 -8.953 -12.039 1 89.94 125 GLY B CA 1
ATOM 2635 C C . GLY B 1 125 ? -26.828 -7.598 -11.383 1 89.94 125 GLY B C 1
ATOM 2636 O O . GLY B 1 125 ? -27.953 -7.133 -11.25 1 89.94 125 GLY B O 1
ATOM 2637 N N . MET B 1 126 ? -25.797 -7.059 -10.953 1 91.56 126 MET B N 1
ATOM 2638 C CA . MET B 1 126 ? -25.891 -5.73 -10.352 1 91.56 126 MET B CA 1
ATOM 2639 C C . MET B 1 126 ? -25.5 -4.652 -11.352 1 91.56 126 MET B C 1
ATOM 2641 O O . MET B 1 126 ? -24.672 -4.879 -12.227 1 91.56 126 MET B O 1
ATOM 2645 N N . THR B 1 127 ? -26.094 -3.535 -11.258 1 90.75 127 THR B N 1
ATOM 2646 C CA . THR B 1 127 ? -25.703 -2.369 -12.047 1 90.75 127 THR B CA 1
ATOM 2647 C C . THR B 1 127 ? -24.656 -1.542 -11.305 1 90.75 127 THR B C 1
ATOM 2649 O O . THR B 1 127 ? -24.984 -0.747 -10.43 1 90.75 127 THR B O 1
ATOM 2652 N N . ILE B 1 128 ? -23.453 -1.791 -11.617 1 92.12 128 ILE B N 1
ATOM 2653 C CA . ILE B 1 128 ? -22.328 -1.062 -11.039 1 92.12 128 ILE B CA 1
ATOM 2654 C C . ILE B 1 128 ? -21.406 -0.568 -12.148 1 92.12 128 ILE B C 1
ATOM 2656 O O . ILE B 1 128 ? -21.078 -1.32 -13.07 1 92.12 128 ILE B O 1
ATOM 2660 N N . HIS B 1 129 ? -21.078 0.677 -12.039 1 92.44 129 HIS B N 1
ATOM 2661 C CA . HIS B 1 129 ? -20.156 1.231 -13.031 1 92.44 129 HIS B CA 1
ATOM 2662 C C . HIS B 1 129 ? -18.797 0.547 -12.969 1 92.44 129 HIS B C 1
ATOM 2664 O O . HIS B 1 129 ? -18.312 0.2 -11.891 1 92.44 129 HIS B O 1
ATOM 2670 N N . GLU B 1 130 ? -18.172 0.392 -14.117 1 93.75 130 GLU B N 1
ATOM 2671 C CA . GLU B 1 130 ? -16.859 -0.229 -14.211 1 93.75 130 GLU B CA 1
ATOM 2672 C C . GLU B 1 130 ? -15.828 0.508 -13.352 1 93.75 130 GLU B C 1
ATOM 2674 O O . GLU B 1 130 ? -14.977 -0.117 -12.719 1 93.75 130 GLU B O 1
ATOM 2679 N N . GLU B 1 131 ? -15.984 1.752 -13.242 1 94 131 GLU B N 1
ATOM 2680 C CA . GLU B 1 131 ? -15.047 2.566 -12.477 1 94 131 GLU B CA 1
ATOM 2681 C C . GLU B 1 131 ? -15.18 2.291 -10.977 1 94 131 GLU B C 1
ATOM 2683 O O . GLU B 1 131 ? -14.195 2.359 -10.242 1 94 131 GLU B O 1
ATOM 2688 N N . ASP B 1 132 ? -16.406 1.964 -10.594 1 94.88 132 ASP B N 1
ATOM 2689 C CA . ASP B 1 132 ? -16.641 1.656 -9.188 1 94.88 132 ASP B CA 1
ATOM 2690 C C . ASP B 1 132 ? -16.078 0.281 -8.828 1 94.88 132 ASP B C 1
ATOM 2692 O O . ASP B 1 132 ? -15.492 0.104 -7.762 1 94.88 132 ASP B O 1
ATOM 2696 N N . LYS B 1 133 ? -16.219 -0.673 -9.734 1 95.44 133 LYS B N 1
ATOM 2697 C CA . LYS B 1 133 ? -15.617 -1.989 -9.539 1 95.44 133 LYS B CA 1
ATOM 2698 C C . LYS B 1 133 ? -14.102 -1.891 -9.438 1 95.44 133 LYS B C 1
ATOM 2700 O O . LYS B 1 133 ? -13.484 -2.508 -8.57 1 95.44 133 LYS B O 1
ATOM 2705 N N . LYS B 1 134 ? -13.57 -1.105 -10.312 1 96 134 LYS B N 1
ATOM 2706 C CA . LYS B 1 134 ? -12.125 -0.896 -10.32 1 96 134 LYS B CA 1
ATOM 2707 C C . LYS B 1 134 ? -11.656 -0.245 -9.023 1 96 134 LYS B C 1
ATOM 2709 O O . LYS B 1 134 ? -10.602 -0.591 -8.5 1 96 134 LYS B O 1
ATOM 2714 N N . PHE B 1 135 ? -12.43 0.641 -8.531 1 96.12 135 PHE B N 1
ATOM 2715 C CA . PHE B 1 135 ? -12.078 1.322 -7.289 1 96.12 135 PHE B CA 1
ATOM 2716 C C . PHE B 1 135 ? -12.031 0.338 -6.129 1 96.12 135 PHE B C 1
ATOM 2718 O O . PHE B 1 135 ? -11.102 0.365 -5.32 1 96.12 135 PHE B O 1
ATOM 2725 N N . ILE B 1 136 ? -13.008 -0.515 -6.074 1 96.06 136 ILE B N 1
ATOM 2726 C CA . ILE B 1 136 ? -13.055 -1.526 -5.023 1 96.06 136 ILE B CA 1
ATOM 2727 C C . ILE B 1 136 ? -11.836 -2.438 -5.133 1 96.06 136 ILE B C 1
ATOM 2729 O O . ILE B 1 136 ? -11.156 -2.703 -4.137 1 96.06 136 ILE B O 1
ATOM 2733 N N . ALA B 1 137 ? -11.562 -2.848 -6.344 1 95.44 137 ALA B N 1
ATOM 2734 C CA . ALA B 1 137 ? -10.422 -3.727 -6.574 1 95.44 137 ALA B CA 1
ATOM 2735 C C . ALA B 1 137 ? -9.117 -3.049 -6.164 1 95.44 137 ALA B C 1
ATOM 2737 O O . ALA B 1 137 ? -8.273 -3.658 -5.5 1 95.44 137 ALA B O 1
ATOM 2738 N N . ASP B 1 138 ? -8.977 -1.828 -6.508 1 96.25 138 ASP B N 1
ATOM 2739 C CA . ASP B 1 138 ? -7.766 -1.073 -6.195 1 96.25 138 ASP B CA 1
ATOM 2740 C C . ASP B 1 138 ? -7.594 -0.911 -4.684 1 96.25 138 ASP B C 1
ATOM 2742 O O . ASP B 1 138 ? -6.488 -1.061 -4.16 1 96.25 138 ASP B O 1
ATOM 2746 N N . PHE B 1 139 ? -8.672 -0.616 -4.066 1 95.94 139 PHE B N 1
ATOM 2747 C CA . PHE B 1 139 ? -8.633 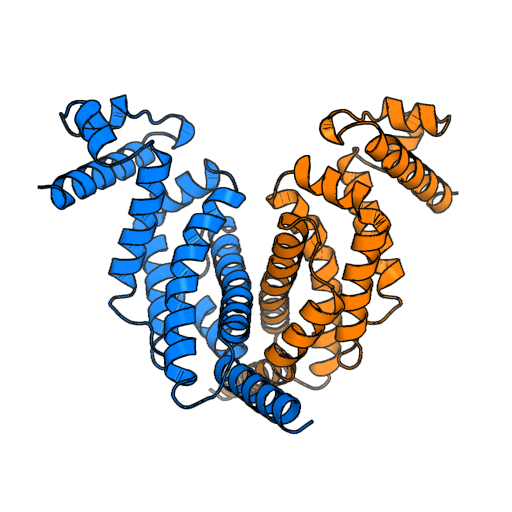-0.433 -2.619 1 95.94 139 PHE B CA 1
ATOM 2748 C C . PHE B 1 139 ? -8.078 -1.675 -1.931 1 95.94 139 PHE B C 1
ATOM 2750 O O . PHE B 1 139 ? -7.145 -1.583 -1.13 1 95.94 139 PHE B O 1
ATOM 2757 N N . TYR B 1 140 ? -8.547 -2.789 -2.262 1 95.31 140 TYR B N 1
ATOM 2758 C CA . TYR B 1 140 ? -8.141 -4.027 -1.612 1 95.31 140 TYR B CA 1
ATOM 2759 C C . TYR B 1 140 ? -6.785 -4.492 -2.131 1 95.31 140 TYR B C 1
ATOM 2761 O O . TYR B 1 140 ? -6.004 -5.094 -1.39 1 95.31 140 TYR B O 1
ATOM 2769 N N . LYS B 1 141 ? -6.559 -4.207 -3.385 1 95.56 141 LYS B N 1
ATOM 2770 C CA . LYS B 1 141 ? -5.242 -4.488 -3.943 1 95.56 141 LYS B CA 1
ATOM 2771 C C . LYS B 1 141 ? -4.141 -3.82 -3.123 1 95.56 141 LYS B C 1
ATOM 2773 O O . LYS B 1 141 ? -3.113 -4.434 -2.834 1 95.56 141 LYS B O 1
ATOM 2778 N N . TYR B 1 142 ? -4.363 -2.613 -2.742 1 96.5 142 TYR B N 1
ATOM 2779 C CA . TYR B 1 142 ? -3.389 -1.889 -1.936 1 96.5 142 TYR B CA 1
ATOM 2780 C C . TYR B 1 142 ? -3.195 -2.557 -0.58 1 96.5 142 TYR B C 1
ATOM 2782 O O . TYR B 1 142 ? -2.062 -2.754 -0.133 1 96.5 142 TYR B O 1
ATOM 2790 N N . ALA B 1 143 ? -4.297 -2.857 0.034 1 96.12 143 ALA B N 1
ATOM 2791 C CA . ALA B 1 143 ? -4.25 -3.479 1.355 1 96.12 143 ALA B CA 1
ATOM 2792 C C . ALA B 1 143 ? -3.539 -4.828 1.301 1 96.12 143 ALA B C 1
ATOM 2794 O O . ALA B 1 143 ? -2.682 -5.121 2.137 1 96.12 143 ALA B O 1
ATOM 2795 N N . PHE B 1 144 ? -3.83 -5.605 0.29 1 94.75 144 PHE B N 1
ATOM 2796 C CA . PHE B 1 144 ? -3.264 -6.941 0.159 1 94.75 144 PHE B CA 1
ATOM 2797 C C . PHE B 1 144 ? -1.764 -6.871 -0.102 1 94.75 144 PHE B C 1
ATOM 2799 O O . PHE B 1 144 ? -0.985 -7.602 0.515 1 94.75 144 PHE B O 1
ATOM 2806 N N . VAL B 1 145 ? -1.443 -6.047 -0.988 1 96.19 145 VAL B N 1
ATOM 2807 C CA . VAL B 1 145 ? -0.032 -5.91 -1.331 1 96.19 145 VAL B CA 1
ATOM 2808 C C . VAL B 1 145 ? 0.742 -5.371 -0.131 1 96.19 145 VAL B C 1
ATOM 2810 O O . VAL B 1 145 ? 1.859 -5.812 0.146 1 96.19 145 VAL B O 1
ATOM 2813 N N . GLY B 1 146 ? 0.14 -4.363 0.555 1 96.44 146 GLY B N 1
ATOM 2814 C CA . GLY B 1 146 ? 0.76 -3.887 1.781 1 96.44 146 GLY B CA 1
ATOM 2815 C C . GLY B 1 146 ? 1.038 -4.992 2.779 1 96.44 146 GLY B C 1
ATOM 2816 O O . GLY B 1 146 ? 2.125 -5.059 3.357 1 96.44 146 GLY B O 1
ATOM 2817 N N . LEU B 1 147 ? 0.112 -5.883 2.934 1 96.25 147 LEU B N 1
ATOM 2818 C CA . LEU B 1 147 ? 0.248 -7.012 3.848 1 96.25 147 LEU B CA 1
ATOM 2819 C C . LEU B 1 147 ? 1.364 -7.945 3.393 1 96.25 147 LEU B C 1
ATOM 2821 O O . LEU B 1 147 ? 2.174 -8.391 4.207 1 96.25 147 LEU B O 1
ATOM 2825 N N . MET B 1 148 ? 1.396 -8.203 2.123 1 95.81 148 MET B N 1
ATOM 2826 C CA . MET B 1 148 ? 2.41 -9.094 1.568 1 95.81 148 MET B CA 1
ATOM 2827 C C . MET B 1 148 ? 3.809 -8.508 1.753 1 95.81 148 MET B C 1
ATOM 2829 O O . MET B 1 148 ? 4.73 -9.211 2.166 1 95.81 148 MET B O 1
ATOM 2833 N N . LEU B 1 149 ? 3.945 -7.289 1.461 1 96.62 149 LEU B N 1
ATOM 2834 C CA . LEU B 1 149 ? 5.246 -6.637 1.552 1 96.62 149 LEU B CA 1
ATOM 2835 C C . LEU B 1 149 ? 5.719 -6.566 3 1 96.62 149 LEU B C 1
ATOM 2837 O O . LEU B 1 149 ? 6.914 -6.703 3.277 1 96.62 149 LEU B O 1
ATOM 2841 N N . ASP B 1 150 ? 4.762 -6.273 3.869 1 96.19 150 ASP B N 1
ATOM 2842 C CA . ASP B 1 150 ? 5.109 -6.266 5.285 1 96.19 150 ASP B CA 1
ATOM 2843 C C . ASP B 1 150 ? 5.609 -7.641 5.73 1 96.19 150 ASP B C 1
ATOM 2845 O O . ASP B 1 150 ? 6.574 -7.734 6.496 1 96.19 150 ASP B O 1
ATOM 2849 N N . TRP B 1 151 ? 4.988 -8.664 5.266 1 97.44 151 TRP B N 1
ATOM 2850 C CA . TRP B 1 151 ? 5.367 -10.047 5.551 1 97.44 151 TRP B CA 1
ATOM 2851 C C . TRP B 1 151 ? 6.754 -10.359 4.996 1 97.44 151 TRP B C 1
ATOM 2853 O O . TRP B 1 151 ? 7.586 -10.945 5.688 1 97.44 151 TRP B O 1
ATOM 2863 N N . ILE B 1 152 ? 7.047 -9.93 3.828 1 96.88 152 ILE B N 1
ATOM 2864 C CA . ILE B 1 152 ? 8.344 -10.133 3.189 1 96.88 152 ILE B CA 1
ATOM 2865 C C . ILE B 1 152 ? 9.422 -9.375 3.963 1 96.88 152 ILE B C 1
ATOM 2867 O O . ILE B 1 152 ? 10.5 -9.906 4.223 1 96.88 152 ILE B O 1
ATOM 2871 N N . LYS B 1 153 ? 9.094 -8.164 4.289 1 96.06 153 LYS B N 1
ATOM 2872 C CA . LYS B 1 153 ? 10.023 -7.312 5.027 1 96.06 153 LYS B CA 1
ATOM 2873 C C . LYS B 1 153 ? 10.477 -7.984 6.324 1 96.06 153 LYS B C 1
ATOM 2875 O O . LYS B 1 153 ? 11.617 -7.812 6.758 1 96.06 153 LYS B O 1
ATOM 2880 N N . LYS B 1 154 ? 9.562 -8.688 6.902 1 96.5 154 LYS B N 1
ATOM 2881 C CA . LYS B 1 154 ? 9.852 -9.383 8.156 1 96.5 154 LYS B CA 1
ATOM 2882 C C . LYS B 1 154 ? 10.406 -10.781 7.891 1 96.5 154 LYS B C 1
ATOM 2884 O O . LYS B 1 154 ? 10.234 -11.688 8.711 1 96.5 154 LYS B O 1
ATOM 2889 N N . ASN B 1 155 ? 10.883 -10.977 6.758 1 96.81 155 ASN B N 1
ATOM 2890 C CA . ASN B 1 155 ? 11.594 -12.18 6.336 1 96.81 155 ASN B CA 1
ATOM 2891 C C . ASN B 1 155 ? 10.656 -13.375 6.215 1 96.81 155 ASN B C 1
ATOM 2893 O O . ASN B 1 155 ? 11.07 -14.523 6.414 1 96.81 155 ASN B O 1
ATOM 2897 N N . MET B 1 156 ? 9.383 -13.094 6.066 1 96.75 156 MET B N 1
ATOM 2898 C CA . MET B 1 156 ? 8.367 -14.125 5.863 1 96.75 156 MET B CA 1
ATOM 2899 C C . MET B 1 156 ? 8.367 -15.125 7.016 1 96.75 156 MET B C 1
ATOM 2901 O O . MET B 1 156 ? 8.242 -16.328 6.801 1 96.75 156 MET B O 1
ATOM 2905 N N . LYS B 1 157 ? 8.484 -14.648 8.203 1 96.75 157 LYS B N 1
ATOM 2906 C CA . LYS B 1 157 ? 8.594 -15.484 9.398 1 96.75 157 LYS B CA 1
ATOM 2907 C C . LYS B 1 157 ? 7.219 -15.953 9.867 1 96.75 157 LYS B C 1
ATOM 2909 O O . LYS B 1 157 ? 7.062 -17.094 10.312 1 96.75 157 LYS B O 1
ATOM 2914 N N . GLU B 1 158 ? 6.293 -15.102 9.82 1 96.5 158 GLU B N 1
ATOM 2915 C CA . GLU B 1 158 ? 4.957 -15.445 10.297 1 96.5 158 GLU B CA 1
ATOM 2916 C C . GLU B 1 158 ? 4.301 -16.484 9.398 1 96.5 158 GLU B C 1
ATOM 2918 O O . GLU B 1 158 ? 4.445 -16.438 8.172 1 96.5 158 GLU B O 1
ATOM 2923 N N . ASP B 1 159 ? 3.539 -17.359 9.953 1 97.12 159 ASP B N 1
ATOM 2924 C CA . ASP B 1 159 ? 2.793 -18.375 9.211 1 97.12 159 ASP B CA 1
ATOM 2925 C C . ASP B 1 159 ? 1.719 -17.719 8.336 1 97.12 159 ASP B C 1
ATOM 2927 O O . ASP B 1 159 ? 0.82 -17.047 8.844 1 97.12 159 ASP B O 1
ATOM 2931 N N . PRO B 1 160 ? 1.829 -18.016 7.012 1 96.75 160 PRO B N 1
ATOM 2932 C CA . PRO B 1 160 ? 0.826 -17.422 6.125 1 96.75 160 PRO B CA 1
ATOM 2933 C C . PRO B 1 160 ? -0.604 -17.766 6.539 1 96.75 160 PRO B C 1
ATOM 2935 O O . PRO B 1 160 ? -1.514 -16.953 6.363 1 96.75 160 PRO B O 1
ATOM 2938 N N . LYS B 1 161 ? -0.84 -18.938 7.031 1 96.5 161 LYS B N 1
ATOM 2939 C CA . LYS B 1 161 ? -2.174 -19.359 7.445 1 96.5 161 LYS B CA 1
ATOM 2940 C C . LYS B 1 161 ? -2.744 -18.406 8.5 1 96.5 161 LYS B C 1
ATOM 2942 O O . LYS B 1 161 ? -3.934 -18.094 8.477 1 96.5 161 LYS B O 1
ATOM 2947 N N . VAL B 1 162 ? -1.926 -18 9.445 1 95.75 162 VAL B N 1
ATOM 2948 C CA . VAL B 1 162 ? -2.338 -17.094 10.5 1 95.75 162 VAL B CA 1
ATOM 2949 C C . VAL B 1 162 ? -2.719 -15.742 9.898 1 95.75 162 VAL B C 1
ATOM 2951 O O . VAL B 1 162 ? -3.727 -15.141 10.289 1 95.75 162 VAL B O 1
ATOM 2954 N N . ILE B 1 163 ? -1.95 -15.25 8.961 1 96.12 163 ILE B N 1
ATOM 2955 C CA . ILE B 1 163 ? -2.201 -13.977 8.289 1 96.12 163 ILE B CA 1
ATOM 2956 C C . ILE B 1 163 ? -3.539 -14.039 7.555 1 96.12 163 ILE B C 1
ATOM 2958 O O . ILE B 1 163 ? -4.367 -13.133 7.691 1 96.12 163 ILE B O 1
ATOM 2962 N N . ILE B 1 164 ? -3.744 -15.125 6.82 1 94.81 164 ILE B N 1
ATOM 2963 C CA . ILE B 1 164 ? -4.941 -15.266 5.992 1 94.81 164 ILE B CA 1
ATOM 2964 C C . ILE B 1 164 ? -6.168 -15.414 6.887 1 94.81 164 ILE B C 1
ATOM 2966 O O . ILE B 1 164 ? -7.242 -14.891 6.57 1 94.81 164 ILE B O 1
ATOM 2970 N N . GLU B 1 165 ? -6.035 -16.141 7.996 1 94.12 165 GLU B N 1
ATOM 2971 C CA . GLU B 1 165 ? -7.145 -16.281 8.938 1 94.12 165 GLU B CA 1
ATOM 2972 C C . GLU B 1 165 ? -7.586 -14.922 9.477 1 94.12 165 GLU B C 1
ATOM 2974 O O . GLU B 1 165 ? -8.789 -14.648 9.57 1 94.12 165 GLU B O 1
ATOM 2979 N N . ARG B 1 166 ? -6.672 -14.094 9.82 1 94.5 166 ARG B N 1
ATOM 2980 C CA . ARG B 1 166 ? -7 -12.742 10.281 1 94.5 166 ARG B CA 1
ATOM 2981 C C . ARG B 1 166 ? -7.609 -11.914 9.156 1 94.5 166 ARG B C 1
ATOM 2983 O O . ARG B 1 166 ? -8.562 -11.164 9.375 1 94.5 166 ARG B O 1
ATOM 2990 N N . LEU B 1 167 ? -7.031 -12.094 7.98 1 94.88 167 LEU B N 1
ATOM 2991 C CA . LEU B 1 167 ? -7.527 -11.367 6.809 1 94.88 167 LEU B CA 1
ATOM 2992 C C . LEU B 1 167 ? -8.984 -11.711 6.539 1 94.88 167 LEU B C 1
ATOM 2994 O O . LEU B 1 167 ? -9.781 -10.836 6.18 1 94.88 167 LEU B O 1
ATOM 2998 N N . VAL B 1 168 ? -9.328 -12.961 6.664 1 92.44 168 VAL B N 1
ATOM 2999 C CA . VAL B 1 168 ? -10.695 -13.422 6.449 1 92.44 168 VAL B CA 1
ATOM 3000 C C . VAL B 1 168 ? -11.641 -12.719 7.426 1 92.44 168 VAL B C 1
ATOM 3002 O O . VAL B 1 168 ? -12.734 -12.289 7.051 1 92.44 168 VAL B O 1
ATOM 3005 N N . LEU B 1 169 ? -11.242 -12.547 8.648 1 92.19 169 LEU B N 1
ATOM 3006 C CA . LEU B 1 169 ? -12.055 -11.891 9.664 1 92.19 169 LEU B CA 1
ATOM 3007 C C . LEU B 1 169 ? -12.266 -10.414 9.328 1 92.19 169 LEU B C 1
ATOM 3009 O O . LEU B 1 169 ? -13.336 -9.859 9.586 1 92.19 169 LEU B O 1
ATOM 3013 N N . VAL B 1 170 ? -11.289 -9.828 8.75 1 93.25 170 VAL B N 1
ATOM 3014 C CA . VAL B 1 170 ? -11.359 -8.406 8.422 1 93.25 170 VAL B CA 1
ATOM 3015 C C . VAL B 1 170 ? -12.227 -8.211 7.18 1 93.25 170 VAL B C 1
ATOM 3017 O O . VAL B 1 170 ? -13.008 -7.258 7.109 1 93.25 170 VAL B O 1
ATOM 3020 N N . MET B 1 171 ? -12.102 -9.078 6.223 1 91.5 171 MET B N 1
ATOM 3021 C CA . MET B 1 171 ? -12.633 -8.812 4.887 1 91.5 171 MET B CA 1
ATOM 3022 C C . MET B 1 171 ? -14 -9.453 4.707 1 91.5 171 MET B C 1
ATOM 3024 O O . MET B 1 171 ? -14.75 -9.086 3.801 1 91.5 171 MET B O 1
ATOM 3028 N N . ASN B 1 172 ? -14.266 -10.438 5.414 1 83.62 172 ASN B N 1
ATOM 3029 C CA . ASN B 1 172 ? -15.469 -11.227 5.16 1 83.62 172 ASN B CA 1
ATOM 3030 C C . ASN B 1 172 ? -16.703 -10.344 5.039 1 83.62 172 ASN B C 1
ATOM 3032 O O . ASN B 1 172 ? -17 -9.562 5.949 1 83.62 172 ASN B O 1
ATOM 3036 N N . GLY B 1 173 ? -17.312 -10.422 3.859 1 84.38 173 GLY B N 1
ATOM 3037 C CA . GLY B 1 173 ? -18.562 -9.727 3.619 1 84.38 173 GLY B CA 1
ATOM 3038 C C . GLY B 1 173 ? -18.375 -8.305 3.121 1 84.38 173 GLY B C 1
ATOM 3039 O O . GLY B 1 173 ? -19.344 -7.645 2.727 1 84.38 173 GLY B O 1
ATOM 3040 N N . ASN B 1 174 ? -17.156 -7.82 3.08 1 89.56 174 ASN B N 1
ATOM 3041 C CA . ASN B 1 174 ? -16.906 -6.414 2.787 1 89.56 174 ASN B CA 1
ATOM 3042 C C . ASN B 1 174 ? -17.125 -6.102 1.31 1 89.56 174 ASN B C 1
ATOM 3044 O O . ASN B 1 174 ? -17.719 -5.074 0.968 1 89.56 174 ASN B O 1
ATOM 3048 N N . ILE B 1 175 ? -16.719 -7.031 0.44 1 88.81 175 ILE B N 1
ATOM 3049 C CA . ILE B 1 175 ? -16.828 -6.777 -0.992 1 88.81 175 ILE B CA 1
ATOM 3050 C C . ILE B 1 175 ? -18.297 -6.73 -1.395 1 88.81 175 ILE B C 1
ATOM 3052 O O . ILE B 1 175 ? -18.734 -5.82 -2.105 1 88.81 175 ILE B O 1
ATOM 3056 N N . THR B 1 176 ? -19.047 -7.672 -0.91 1 88.56 176 THR B N 1
ATOM 3057 C CA . THR B 1 176 ? -20.469 -7.699 -1.197 1 88.56 176 THR B CA 1
ATOM 3058 C C . THR B 1 176 ? -21.141 -6.418 -0.709 1 88.56 176 THR B C 1
ATOM 3060 O O . THR B 1 176 ? -21.969 -5.832 -1.42 1 88.56 176 THR B O 1
ATOM 3063 N N . ARG B 1 177 ? -20.797 -6.016 0.436 1 90.12 177 ARG B N 1
ATOM 3064 C CA . ARG B 1 177 ? -21.375 -4.801 0.993 1 90.12 177 ARG B CA 1
ATOM 3065 C C . ARG B 1 177 ? -21 -3.582 0.156 1 90.12 177 ARG B C 1
ATOM 3067 O O . ARG B 1 177 ? -21.828 -2.707 -0.08 1 90.12 177 ARG B O 1
ATOM 3074 N N . ALA B 1 178 ? -19.75 -3.492 -0.183 1 92.56 178 ALA B N 1
ATOM 3075 C CA . ALA B 1 178 ? -19.312 -2.393 -1.036 1 92.56 178 ALA B CA 1
ATOM 3076 C C . ALA B 1 178 ? -20.094 -2.367 -2.348 1 92.56 178 ALA B C 1
ATOM 3078 O O . ALA B 1 178 ? -20.578 -1.315 -2.77 1 92.56 178 ALA B O 1
ATOM 3079 N N . LEU B 1 179 ? -20.234 -3.523 -2.961 1 92.56 179 LEU B N 1
ATOM 3080 C CA . LEU B 1 179 ? -20.969 -3.633 -4.223 1 92.56 179 LEU B CA 1
ATOM 3081 C C . LEU B 1 179 ? -22.422 -3.193 -4.055 1 92.56 179 LEU B C 1
ATOM 3083 O O . LEU B 1 179 ? -22.953 -2.477 -4.902 1 92.56 179 LEU B O 1
ATOM 3087 N N . ASN B 1 180 ? -23.016 -3.574 -2.967 1 91.12 180 ASN B N 1
ATOM 3088 C CA . ASN B 1 180 ? -24.391 -3.162 -2.689 1 91.12 180 ASN B CA 1
ATOM 3089 C C . ASN B 1 180 ? -24.5 -1.65 -2.512 1 91.12 180 ASN B C 1
ATOM 3091 O O . ASN B 1 180 ? -25.438 -1.029 -2.994 1 91.12 180 ASN B O 1
ATOM 3095 N N . SER B 1 181 ? -23.578 -1.125 -1.838 1 90.62 181 SER B N 1
ATOM 3096 C CA . SER B 1 181 ? -23.562 0.318 -1.627 1 90.62 181 SER B CA 1
ATOM 3097 C C . SER B 1 181 ? -23.453 1.07 -2.949 1 90.62 181 SER B C 1
ATOM 3099 O O . SER B 1 181 ? -24.172 2.045 -3.178 1 90.62 181 SER B O 1
ATOM 3101 N N . PHE B 1 182 ? -22.594 0.625 -3.811 1 90.19 182 PHE B N 1
ATOM 3102 C CA . PHE B 1 182 ? -22.422 1.271 -5.105 1 90.19 182 PHE B CA 1
ATOM 3103 C C . PHE B 1 182 ? -23.656 1.058 -5.988 1 90.19 182 PHE B C 1
ATOM 3105 O O . PHE B 1 182 ? -24.016 1.939 -6.766 1 90.19 182 PHE B O 1
ATOM 3112 N N . HIS B 1 183 ? -24.172 -0.116 -5.875 1 87.19 183 HIS B N 1
ATOM 3113 C CA . HIS B 1 183 ? -25.391 -0.417 -6.629 1 87.19 183 HIS B CA 1
ATOM 3114 C C . HIS B 1 183 ? -26.516 0.528 -6.246 1 87.19 183 HIS B C 1
ATOM 3116 O O . HIS B 1 183 ? -27.203 1.071 -7.117 1 87.19 183 HIS B O 1
ATOM 3122 N N . LEU B 1 184 ? -26.703 0.75 -4.984 1 84.25 184 LEU B N 1
ATOM 3123 C CA . LEU B 1 184 ? -27.75 1.646 -4.477 1 84.25 184 LEU B CA 1
ATOM 3124 C C . LEU B 1 184 ? -27.453 3.09 -4.871 1 84.25 184 LEU B C 1
ATOM 3126 O O . LEU B 1 184 ? -28.375 3.842 -5.207 1 84.25 184 LEU B O 1
ATOM 3130 N N . ASP B 1 185 ? -26.25 3.422 -4.867 1 82.25 185 ASP B N 1
ATOM 3131 C CA . ASP B 1 185 ? -25.844 4.773 -5.242 1 82.25 185 ASP B CA 1
ATOM 3132 C C . ASP B 1 185 ? -26.078 5.031 -6.727 1 82.25 185 ASP B C 1
ATOM 3134 O O . ASP B 1 185 ? -26.5 6.121 -7.109 1 82.25 185 ASP B O 1
ATOM 3138 N N . SER B 1 186 ? -25.797 4.055 -7.488 1 79.12 186 SER B N 1
ATOM 3139 C CA . SER B 1 186 ? -26 4.164 -8.93 1 79.12 186 SER B CA 1
ATOM 3140 C C . SER B 1 186 ? -27.484 4.281 -9.273 1 79.12 186 SER B C 1
ATOM 3142 O O . SER B 1 186 ? -27.844 4.945 -10.25 1 79.12 186 SER B O 1
ATOM 3144 N N . ASN B 1 187 ? -28.281 3.689 -8.469 1 75.62 187 ASN B N 1
ATOM 3145 C CA . ASN B 1 187 ? -29.719 3.732 -8.695 1 75.62 187 ASN B CA 1
ATOM 3146 C C . ASN B 1 187 ? -30.312 5.055 -8.234 1 75.62 187 ASN B C 1
ATOM 3148 O O . ASN B 1 187 ? -31.312 5.523 -8.805 1 75.62 187 ASN B O 1
ATOM 3152 N N . LEU B 1 188 ? -29.766 5.59 -7.262 1 68.94 188 LEU B N 1
ATOM 3153 C CA . LEU B 1 188 ? -30.234 6.883 -6.777 1 68.94 188 LEU B CA 1
ATOM 3154 C C . LEU B 1 188 ? -29.859 7.996 -7.746 1 68.94 188 LEU B C 1
ATOM 3156 O O . LEU B 1 188 ? -30.609 8.961 -7.91 1 68.94 188 LEU B O 1
ATOM 3160 N N . SER B 1 189 ? -28.688 7.914 -8.305 1 63.81 189 SER B N 1
ATOM 3161 C CA . SER B 1 189 ? -28.25 8.922 -9.266 1 63.81 189 SER B CA 1
ATOM 3162 C C . SER B 1 189 ? -29.078 8.867 -10.547 1 63.81 189 SER B C 1
ATOM 3164 O O . SER B 1 189 ? -29.141 9.836 -11.297 1 63.81 189 SER B O 1
ATOM 3166 N N . LYS B 1 190 ? -29.641 7.73 -10.891 1 58.59 190 LYS B N 1
ATOM 3167 C CA . LYS B 1 190 ? -30.484 7.629 -12.078 1 58.59 190 LYS B CA 1
ATOM 3168 C C . LYS B 1 190 ? -31.859 8.234 -11.82 1 58.59 190 LYS B C 1
ATOM 3170 O O . LYS B 1 190 ? -32.531 8.695 -12.75 1 58.59 190 LYS B O 1
ATOM 3175 N N . THR B 1 191 ? -32.344 8.141 -10.648 1 54.59 191 THR B N 1
ATOM 3176 C CA . THR B 1 191 ? -33.688 8.609 -10.328 1 54.59 191 THR B CA 1
ATOM 3177 C C . THR B 1 191 ? -33.688 10.125 -10.109 1 54.59 191 THR B C 1
ATOM 3179 O O . THR B 1 191 ? -34.75 10.727 -9.984 1 54.59 191 THR B O 1
ATOM 3182 N N . THR B 1 192 ? -32.562 10.75 -9.922 1 41 192 THR B N 1
ATOM 3183 C CA . THR B 1 192 ? -32.625 12.203 -9.867 1 41 192 THR B CA 1
ATOM 3184 C C . THR B 1 192 ? -32.344 12.82 -11.234 1 41 192 THR B C 1
ATOM 3186 O O . THR B 1 192 ? -31.406 12.43 -11.906 1 41 192 THR B O 1
#

pLDDT: mean 90.89, std 8.08, range [40.53, 97.44]

InterPro domains:
  IPR001647 DNA-binding HTH domain, TetR-type [PF00440] (15-53)
  IPR001647 DNA-binding HTH domain, TetR-type [PS50977] (3-63)
  IPR009057 Homedomain-like superfamily [SSF46689] (4-58)
  IPR039532 Transcriptional regulator TetR, C-terminal, Firmicutes type [PF14278] (71-173)
  IPR050624 Nucleoid occlusion factor SlmA/HTH-type transcriptional regulator [PTHR43479] (3-168)

Organism: NCBI:txid1533